Protein AF-0000000075270128 (afdb_homodimer)

InterPro domains:
  IPR001544 Aminotransferase class IV [PF01063] (77-329)
  IPR005786 Branched-chain amino acid aminotransferase II [PIRSF006468] (11-370)
  IPR005786 Branched-chain amino acid aminotransferase II [PTHR11825] (5-376)
  IPR005786 Branched-chain amino acid aminotransferase II [TIGR01123] (52-372)
  IPR018300 Aminotransferase, class IV, conserved site [PS00770] (240-275)
  IPR033939 Branched-chain aminotransferase [cd01557] (64-366)
  IPR036038 Aminotransferase-like, PLP-dependent enzymes [SSF56752] (12-373)
  IPR043131 Branched-chain-amino-acid aminotransferase-like, N-terminal [G3DSA:3.30.470.10] (33-371)
  IPR043132 Branched-chain-amino-acid aminotransferase-like, C-terminal [G3DSA:3.20.10.10] (179-361)

pLDDT: mean 95.39, std 8.88, range [21.91, 98.94]

Foldseek 3Di:
DPPDPPQAAALVLEAEDFDPDFDDADDQVPFDPPPDWGQWKKKWKAFLVPGIDHIYIYGDDDDDAAPQFVCNPPQQKFKFKWWWAAAPVGFIKTFQQVVRLVLRQVQQVVQLHGHHDSVSVVSNVLVVCVSRVVLADHDQQKTKMKMWMKGGRARHDDRDRGRMMMTMMIIGIHGAPDPPAADAFEEEADPDDAQFDAPTQQQHRTPVSQVVCVVVCVVCVVVPGNWYFHFDDPQGWTEATRLFWKWWWWQDPVPRFTEIETAADRNNHHPAPLVVLLQVVVCVCCVPPVYHYDHHIDHPVNVLVRLVVVGTQWMWTAHNRNRIHTHQWYHDPNDIRGHDADPVPPHRHHPSRVVSSVVSSCPSNVVDPDPSMGRSD/DPPDPPQAEALVLEAEDFDPDFDDADDQVPFDPPPDWGQWKKKWKAFLVPGIDHIYIYGDDDDDAAPQFVCNPPQQKFKFKWWWAAAPVGFIKTFQQVVRLVLRQVQQVVQLHGHHDSVSVVSNVLVVCVSRVVLADHDQQKTKMKMWMKGGRDRHDDRDRGRMMMTMMIIGIHGAPDPPAADAFEEEADPDDAQFDFPTQQQHRTPVSQVVCVVVCVVCVVVPGNWYFHFDDPQGWTEATRLFWKWWWWQDPVPRFTEIETAADRNNHHPAPLVVLLQVVVCVCCVPPVYHYYHHIDHPVNVQVRLVVVGTAWMWTAHNRNRIHTHQWYHDPNDIRGHDADPVPPHRHHPSRVVSSVVSSCPSNVVDPDPSMGRSD

Solvent-accessible surface area (backbone atoms only — not comparable to full-atom values): 38384 Å² total; per-residue (Å²): 134,83,78,79,64,73,60,43,52,50,51,90,56,51,40,81,44,80,60,88,76,72,71,83,82,75,57,71,92,67,45,42,69,39,63,48,66,54,61,46,27,40,44,30,45,33,32,73,88,76,31,45,39,58,34,30,38,33,51,52,61,62,41,76,38,51,79,46,15,31,25,64,53,27,18,34,22,25,44,45,74,47,47,34,24,31,26,94,88,66,36,36,22,34,51,43,58,66,59,48,39,51,49,36,34,54,27,24,46,50,42,42,39,79,54,63,50,53,66,35,52,53,51,45,49,48,54,50,46,64,74,46,41,89,55,46,34,70,50,88,61,32,25,21,36,36,38,45,33,40,32,30,53,31,62,31,56,74,93,59,59,50,53,24,33,39,38,34,34,43,38,19,45,27,43,48,76,51,81,87,43,69,66,43,39,34,26,24,49,38,87,71,46,37,81,51,41,70,49,46,64,26,41,39,53,38,6,35,66,44,25,69,46,30,39,63,39,50,55,26,42,76,72,73,16,78,32,32,28,37,29,45,73,94,70,31,29,50,52,32,38,63,91,21,40,43,39,36,35,27,46,36,84,87,78,64,43,43,30,40,37,28,51,49,83,67,42,42,42,60,80,45,68,46,45,52,48,51,53,54,52,47,52,71,36,21,88,80,70,58,34,42,71,43,71,38,90,45,32,52,64,58,50,54,50,33,46,75,67,67,28,50,50,30,36,30,30,26,28,76,84,56,49,54,40,28,30,40,31,35,35,48,94,91,37,77,45,74,40,45,36,25,89,82,67,83,40,40,36,20,69,66,59,50,49,50,47,50,51,52,49,32,29,45,33,53,77,37,85,48,89,57,33,41,78,72,87,134,82,74,81,65,65,66,42,51,51,51,89,56,52,41,81,44,79,60,90,74,73,73,81,83,73,56,71,91,68,46,42,70,39,62,47,68,55,60,46,28,39,44,28,47,33,32,72,87,74,32,45,39,58,33,31,38,32,52,52,62,61,41,77,38,51,79,45,14,30,24,65,52,28,18,34,22,26,44,46,74,44,47,35,27,30,25,96,86,66,36,36,23,34,50,42,58,67,61,49,38,52,50,37,35,53,27,24,46,51,42,42,40,80,53,63,52,53,68,34,52,52,51,44,50,49,54,51,44,64,74,45,42,89,56,45,33,70,51,89,63,32,25,21,35,35,37,45,33,41,32,30,52,30,61,31,56,73,95,56,58,50,53,24,33,37,38,34,33,44,38,19,46,26,45,49,76,49,82,86,43,67,67,42,39,34,25,25,48,38,88,73,48,36,87,51,43,72,49,44,64,28,42,38,53,36,5,36,68,44,25,69,47,30,40,62,39,50,54,26,42,77,71,72,17,77,32,32,28,39,29,44,73,95,69,32,29,50,53,33,36,63,91,21,42,42,38,36,34,26,45,37,85,87,77,64,42,43,30,40,36,26,52,50,80,67,41,44,44,60,81,46,69,44,46,52,49,52,54,54,52,47,52,72,37,21,88,79,69,58,35,42,70,43,71,38,90,46,32,51,64,57,51,55,51,33,46,75,67,67,28,50,49,31,38,29,29,26,27,74,83,55,49,56,42,28,30,41,31,36,36,47,94,92,39,77,45,74,40,45,36,26,91,82,67,82,40,41,35,20,68,66,60,48,51,52,47,51,52,52,49,32,29,44,31,53,77,37,87,46,90,54,33,42,77,73,87

Radius of gyration: 27.59 Å; Cα contacts (8 Å, |Δi|>4): 1803; chains: 2; bounding box: 64×81×64 Å

Secondary structure (DSSP, 8-state):
-------S--GGG-EE---SSPPPPPPGGG--TTT---SEEEEEEEETTTEE---EEEE---EEE-TTBGGGTS--EEE--EEEEE-TTS-EEEESHHHHHHHHHHHHHHTT-----HHHHHHHHHHHHHHTGGGS--STT-EEEEEEEEEE--BS-SSS--SEEEEEEEEEEE--S-BTB--PEEEEEESS--S--TTSSTTS-BGGGTGGGHHHHHHHHHTT-SEEEEEETTTTEEEEETTEEEEEEEE-TTT--EEEEEEPPSSSS---HHHHHHHHHHHHTHHHH-PEEEEE--BHHHHHHHHHTT-EEEEEEEETTTEEEEEEEEEETTEEEE----TTSS-SS-HHHHHHHHHHHHHHTTSS--TTEEE--/-------S--GGG-EE---SSPPPPPPGGG--TTT---SEEEEEEEETTTEE---EEEE---EEE-TTBGGGTS--EEE--EEEEE-TTS-EEEESHHHHHHHHHHHHHHTT-----HHHHHHHHHHHHHHTGGGS--STT-EEEEEEEEEE--BS-SSS--SEEEEEEEEEEE--S-BTB--PEEEEEESS--S--TTSSTTS-BGGGTGGGHHHHHHHHHTT-SEEEEEETTTTEEEEETTEEEEEEEE-TTT--EEEEEEPPSSSS---HHHHHHHHHHHHTHHHH-PEEEEE--BHHHHHHHHHTT-EEEEEEEETTTEEEEEEEEEETTEEEE----TTSS-SS-HHHHHHHHHHHHHHTTSS--TTEEE--

Sequence (754 aa):
MTGTAFETFDAQKLEIQTNKQLKPLIPENELVFGKHFTDHMISIEWTAQDGWAAPSIKPYGKLELDPSAICLHYGFQCFEGMKAYKDAEGHVRLFRPDMNMARLNKSSARLGMPTFDPEELIKVITEFLRIEERWVPSKRGYSLYLRPTIIGTQDALGVRAPDRALLFVIASPVGPYFSTGFKAVSLLADTEHVRAWPKGTGDYKVGGNYAPCVLPQSIAASKGYQQNLWLFGEEHYVTEVGTMNFFMLWSNSETGRRELITPALNGLILPGVTRNTVIDLVKSWEAETGIVVREGTITMPEIVQAVEENRVIEMFGAGTACIVSPIKRIGYKGEDILIPTDPNGESEAGPLTQKINEAIMDIQYGVVEHPFSLRIFMTGTAFETFDAQKLEIQTNKQLKPLIPENELVFGKHFTDHMISIEWTAQDGWAAPSIKPYGKLELDPSAICLHYGFQCFEGMKAYKDAEGHVRLFRPDMNMARLNKSSARLGMPTFDPEELIKVITEFLRIEERWVPSKRGYSLYLRPTIIGTQDALGVRAPDRALLFVIASPVGPYFSTGFKAVSLLADTEHVRAWPKGTGDYKVGGNYAPCVLPQSIAASKGYQQNLWLFGEEHYVTEVGTMNFFMLWSNSETGRRELITPALNGLILPGVTRNTVIDLVKSWEAETGIVVREGTITMPEIVQAVEENRVIEMFGAGTACIVSPIKRIGYKGEDILIPTDPNGESEAGPLTQKINEAIMDIQYGVVEHPFSLRIF

Nearest PDB structures (foldseek):
  7nwa-assembly1_B  TM=9.756E-01  e=2.040E-54  Homo sapiens
  7nwb-assembly2_C  TM=9.827E-01  e=1.757E-52  Homo sapiens
  2abj-assembly2_J  TM=9.769E-01  e=3.021E-52  Homo sapiens
  2a1h-assembly1_A  TM=9.742E-01  e=3.208E-52  Homo sapiens
  2hgx-assembly1_B  TM=9.704E-01  e=6.222E-52  Homo sapiens

Organism: NCBI:txid747725

Structure (mmCIF, N/CA/C/O backbone):
data_AF-0000000075270128-model_v1
#
loop_
_entity.id
_entity.type
_entity.pdbx_description
1 polymer 'Branched-chain-amino-acid aminotransferase'
#
loop_
_atom_site.group_PDB
_atom_site.id
_atom_site.type_symbol
_atom_site.label_atom_id
_atom_site.label_alt_id
_atom_site.label_comp_id
_atom_site.label_asym_id
_atom_site.label_entity_id
_atom_site.label_seq_id
_atom_site.pdbx_PDB_ins_code
_atom_site.Cartn_x
_atom_site.Cartn_y
_atom_site.Cartn_z
_atom_site.occupancy
_atom_site.B_iso_or_equiv
_atom_site.auth_seq_id
_atom_site.auth_comp_id
_atom_site.auth_asym_id
_atom_site.auth_atom_id
_atom_site.pdbx_PDB_model_num
ATOM 1 N N . MET A 1 1 ? -9.648 2.77 -25.469 1 21.91 1 MET A N 1
ATOM 2 C CA . MET A 1 1 ? -11 3.307 -25.391 1 21.91 1 MET A CA 1
ATOM 3 C C . MET A 1 1 ? -10.984 4.77 -24.969 1 21.91 1 MET A C 1
ATOM 5 O O . MET A 1 1 ? -10.25 5.148 -24.062 1 21.91 1 MET A O 1
ATOM 9 N N . THR A 1 2 ? -11.492 5.672 -25.859 1 25.92 2 THR A N 1
ATOM 10 C CA . THR A 1 2 ? -11.664 7.117 -25.938 1 25.92 2 THR A CA 1
ATOM 11 C C . THR A 1 2 ? -12.609 7.617 -24.859 1 25.92 2 THR A C 1
ATOM 13 O O . THR A 1 2 ? -13.766 7.941 -25.141 1 25.92 2 THR A O 1
ATOM 16 N N . GLY A 1 3 ? -12.922 6.871 -23.75 1 33.59 3 GLY A N 1
ATOM 17 C CA . GLY A 1 3 ? -14.039 7.363 -22.953 1 33.59 3 GLY A CA 1
ATOM 18 C C . GLY A 1 3 ? -14.086 8.875 -22.875 1 33.59 3 GLY A C 1
ATOM 19 O O . GLY A 1 3 ? -13.047 9.539 -22.812 1 33.59 3 GLY A O 1
ATOM 20 N N . THR A 1 4 ? -15.148 9.531 -23.391 1 32.72 4 THR A N 1
ATOM 21 C CA . THR A 1 4 ? -15.625 10.906 -23.312 1 32.72 4 THR A CA 1
ATOM 22 C C . THR A 1 4 ? -15.477 11.461 -21.906 1 32.72 4 THR A C 1
ATOM 24 O O . THR A 1 4 ? -15.438 10.703 -20.938 1 32.72 4 THR A O 1
ATOM 27 N N . ALA A 1 5 ? -15.43 12.812 -21.828 1 37.19 5 ALA A N 1
ATOM 28 C CA . ALA A 1 5 ? -15.109 13.859 -20.859 1 37.19 5 ALA A CA 1
ATOM 29 C C . ALA A 1 5 ? -16.047 13.797 -19.656 1 37.19 5 ALA A C 1
ATOM 31 O O . ALA A 1 5 ? -15.992 14.656 -18.766 1 37.19 5 ALA A O 1
ATOM 32 N N . PHE A 1 6 ? -17.219 13.273 -19.469 1 48.25 6 PHE A N 1
ATOM 33 C CA . PHE A 1 6 ? -17.719 14.133 -18.406 1 48.25 6 PHE A CA 1
ATOM 34 C C . PHE A 1 6 ? -16.844 14.016 -17.156 1 48.25 6 PHE A C 1
ATOM 36 O O . PHE A 1 6 ? -16.828 12.961 -16.516 1 48.25 6 PHE A O 1
ATOM 43 N N . GLU A 1 7 ? -15.625 14.477 -17 1 72.5 7 GLU A N 1
ATOM 44 C CA . GLU A 1 7 ? -14.336 14.391 -16.312 1 72.5 7 GLU A CA 1
ATOM 45 C C . GLU A 1 7 ? -14.492 14.609 -14.812 1 72.5 7 GLU A C 1
ATOM 47 O O . GLU A 1 7 ? -13.734 14.039 -14.016 1 72.5 7 GLU A O 1
ATOM 52 N N . THR A 1 8 ? -15.672 15.305 -14.445 1 93.69 8 THR A N 1
ATOM 53 C CA . THR A 1 8 ? -15.789 15.57 -13.008 1 93.69 8 THR A CA 1
ATOM 54 C C . THR A 1 8 ? -17.25 15.617 -12.586 1 93.69 8 THR A C 1
ATOM 56 O O . THR A 1 8 ? -18.156 15.586 -13.422 1 93.69 8 THR A O 1
ATOM 59 N N . PHE A 1 9 ? -17.656 15.445 -11.281 1 96.81 9 PHE A N 1
ATOM 60 C CA . PHE A 1 9 ? -19 15.633 -10.719 1 96.81 9 PHE A CA 1
ATOM 61 C C . PHE A 1 9 ? -19.328 17.109 -10.617 1 96.81 9 PHE A C 1
ATOM 63 O O . PHE A 1 9 ? -18.438 17.969 -10.711 1 96.81 9 PHE A O 1
ATOM 70 N N . ASP A 1 10 ? -20.719 17.406 -10.469 1 96.62 10 ASP A N 1
ATOM 71 C CA . ASP A 1 10 ? -21.25 18.75 -10.391 1 96.62 10 ASP A CA 1
ATOM 72 C C . ASP A 1 10 ? -21.797 19.047 -8.992 1 96.62 10 ASP A C 1
ATOM 74 O O . ASP A 1 10 ? -22.797 18.469 -8.57 1 96.62 10 ASP A O 1
ATOM 78 N N . ALA A 1 11 ? -21.219 19.953 -8.297 1 97.38 11 ALA A N 1
ATOM 79 C CA . ALA A 1 11 ? -21.625 20.312 -6.934 1 97.38 11 ALA A CA 1
ATOM 80 C C . ALA A 1 11 ? -23.062 20.828 -6.906 1 97.38 11 ALA A C 1
ATOM 82 O O . ALA A 1 11 ? -23.734 20.734 -5.879 1 97.38 11 ALA A O 1
ATOM 83 N N . GLN A 1 12 ? -23.547 21.375 -7.977 1 97.44 12 GLN A N 1
ATOM 84 C CA . GLN A 1 12 ? -24.906 21.891 -8.039 1 97.44 12 GLN A CA 1
ATOM 85 C C . GLN A 1 12 ? -25.938 20.766 -7.941 1 97.44 12 GLN A C 1
ATOM 87 O O . GLN A 1 12 ? -27.109 21 -7.668 1 97.44 12 GLN A O 1
ATOM 92 N N . LYS A 1 13 ? -25.531 19.578 -8.203 1 98 13 LYS A N 1
ATOM 93 C CA . LYS A 1 13 ? -26.406 18.406 -8.164 1 98 13 LYS A CA 1
ATOM 94 C C . LYS A 1 13 ? -26.297 17.688 -6.828 1 98 13 LYS A C 1
ATOM 96 O O . LYS A 1 13 ? -26.719 16.531 -6.707 1 98 13 LYS A O 1
ATOM 101 N N . LEU A 1 14 ? -25.688 18.328 -5.867 1 98.44 14 LEU A N 1
ATOM 102 C CA . LEU A 1 14 ? -25.469 17.734 -4.547 1 98.44 14 LEU A CA 1
ATOM 103 C C . LEU A 1 14 ? -26.797 17.312 -3.92 1 98.44 14 LEU A C 1
ATOM 105 O O . LEU A 1 14 ? -27.75 18.078 -3.893 1 98.44 14 LEU A O 1
ATOM 109 N N . GLU A 1 15 ? -26.828 16.062 -3.516 1 98.62 15 GLU A N 1
ATOM 110 C CA . GLU A 1 15 ? -27.938 15.539 -2.748 1 98.62 15 GLU A CA 1
ATOM 111 C C . GLU A 1 15 ? -27.625 15.508 -1.255 1 98.62 15 GLU A C 1
ATOM 113 O O . GLU A 1 15 ? -26.562 15.039 -0.851 1 98.62 15 GLU A O 1
ATOM 118 N N . ILE A 1 16 ? -28.594 15.992 -0.415 1 98.19 16 ILE A N 1
ATOM 119 C CA . ILE A 1 16 ? -28.344 16.094 1.019 1 98.19 16 ILE A CA 1
ATOM 120 C C . ILE A 1 16 ? -29.406 15.305 1.786 1 98.19 16 ILE A C 1
ATOM 122 O O . ILE A 1 16 ? -30.609 15.539 1.618 1 98.19 16 ILE A O 1
ATOM 126 N N . GLN A 1 17 ? -28.938 14.367 2.494 1 97.25 17 GLN A N 1
ATOM 127 C CA . GLN A 1 17 ? -29.75 13.664 3.479 1 97.25 17 GLN A CA 1
ATOM 128 C C . GLN A 1 17 ? -29.234 13.898 4.895 1 97.25 17 GLN A C 1
ATOM 130 O O . GLN A 1 17 ? -28.203 13.344 5.281 1 97.25 17 GLN A O 1
ATOM 135 N N . THR A 1 18 ? -29.938 14.617 5.707 1 94.44 18 THR A N 1
ATOM 136 C CA . THR A 1 18 ? -29.469 14.953 7.047 1 94.44 18 THR A CA 1
ATOM 137 C C . THR A 1 18 ? -29.938 13.914 8.062 1 94.44 18 THR A C 1
ATOM 139 O O . THR A 1 18 ? -30.953 13.25 7.855 1 94.44 18 THR A O 1
ATOM 142 N N . ASN A 1 19 ? -29.172 13.773 9.023 1 92.12 19 ASN A N 1
ATOM 143 C CA . ASN A 1 19 ? -29.531 12.914 10.148 1 92.12 19 ASN A CA 1
ATOM 144 C C . ASN A 1 19 ? -30.547 13.586 11.07 1 92.12 19 ASN A C 1
ATOM 146 O O . ASN A 1 19 ? -30.375 14.75 11.43 1 92.12 19 ASN A O 1
ATOM 150 N N . LYS A 1 20 ? -31.531 12.797 11.438 1 88.44 20 LYS A N 1
ATOM 151 C CA . LYS A 1 20 ? -32.531 13.336 12.344 1 88.44 20 LYS A CA 1
ATOM 152 C C . LYS A 1 20 ? -32 13.461 13.766 1 88.44 20 LYS A C 1
ATOM 154 O O . LYS A 1 20 ? -32.312 14.422 14.469 1 88.44 20 LYS A O 1
ATOM 159 N N . GLN A 1 21 ? -31.25 12.492 14.109 1 91.94 21 GLN A N 1
ATOM 160 C CA . GLN A 1 21 ? -30.641 12.5 15.43 1 91.94 21 GLN A CA 1
ATOM 161 C C . GLN A 1 21 ? -29.141 12.758 15.344 1 91.94 21 GLN A C 1
ATOM 163 O O . GLN A 1 21 ? -28.391 11.945 14.789 1 91.94 21 GLN A O 1
ATOM 168 N N . LEU A 1 22 ? -28.797 13.898 15.953 1 95.25 22 LEU A N 1
ATOM 169 C CA . LEU A 1 22 ? -27.391 14.289 15.922 1 95.25 22 LEU A CA 1
ATOM 170 C C . LEU A 1 22 ? -26.641 13.719 17.125 1 95.25 22 LEU A C 1
ATOM 172 O O . LEU A 1 22 ? -27.219 13.562 18.203 1 95.25 22 LEU A O 1
ATOM 176 N N . LYS A 1 23 ? -25.375 13.438 17 1 95.38 23 LYS A N 1
ATOM 177 C CA . LYS A 1 23 ? -24.516 12.953 18.078 1 95.38 23 LYS A CA 1
ATOM 178 C C . LYS A 1 23 ? -24.203 14.055 19.078 1 95.38 23 LYS A C 1
ATOM 180 O O . LYS A 1 23 ? -24.172 15.234 18.719 1 95.38 23 LYS A O 1
ATOM 185 N N . PRO A 1 24 ? -24.016 13.641 20.359 1 95.25 24 PRO A N 1
ATOM 186 C CA . PRO A 1 24 ? -23.516 14.648 21.297 1 95.25 24 PRO A CA 1
ATOM 187 C C . PRO A 1 24 ? -22.109 15.133 20.922 1 95.25 24 PRO A C 1
ATOM 189 O O . PRO A 1 24 ? -21.281 14.336 20.484 1 95.25 24 PRO A O 1
ATOM 192 N N . LEU A 1 25 ? -21.938 16.406 21.125 1 95.12 25 LEU A N 1
ATOM 193 C CA . LEU A 1 25 ? -20.594 16.922 20.922 1 95.12 25 LEU A CA 1
ATOM 194 C C . LEU A 1 25 ? -19.641 16.375 21.969 1 95.12 25 LEU A C 1
ATOM 196 O O . LEU A 1 25 ? -20.047 16.047 23.094 1 95.12 25 LEU A O 1
ATOM 200 N N . ILE A 1 26 ? -18.438 16.281 21.656 1 93.5 26 ILE A N 1
ATOM 201 C CA . ILE A 1 26 ? -17.406 15.781 22.562 1 93.5 26 ILE A CA 1
ATOM 202 C C . ILE A 1 26 ? -16.719 16.953 23.266 1 93.5 26 ILE A C 1
ATOM 204 O O . ILE A 1 26 ? -16.312 17.922 22.625 1 93.5 26 ILE A O 1
ATOM 208 N N . PRO A 1 27 ? -16.562 16.797 24.547 1 92.38 27 PRO A N 1
ATOM 209 C CA . PRO A 1 27 ? -15.828 17.859 25.25 1 92.38 27 PRO A CA 1
ATOM 210 C C . PRO A 1 27 ? -14.414 18.047 24.703 1 92.38 27 PRO A C 1
ATOM 212 O O . PRO A 1 27 ? -13.742 17.078 24.344 1 92.38 27 PRO A O 1
ATOM 215 N N . GLU A 1 28 ? -14.008 19.281 24.703 1 87.31 28 GLU A N 1
ATOM 216 C CA . GLU A 1 28 ? -12.727 19.656 24.125 1 87.31 28 GLU A CA 1
ATOM 217 C C . GLU A 1 28 ? -11.586 18.844 24.734 1 87.31 28 GLU A C 1
ATOM 219 O O . GLU A 1 28 ? -10.648 18.453 24.031 1 87.31 28 GLU A O 1
ATOM 224 N N . ASN A 1 29 ? -11.648 18.641 25.953 1 86.88 29 ASN A N 1
ATOM 225 C CA . ASN A 1 29 ? -10.57 17.969 26.656 1 86.88 29 ASN A CA 1
ATOM 226 C C . ASN A 1 29 ? -10.562 16.469 26.375 1 86.88 29 ASN A C 1
ATOM 228 O O . ASN A 1 29 ? -9.656 15.75 26.812 1 86.88 29 ASN A O 1
ATOM 232 N N . GLU A 1 30 ? -11.516 15.984 25.625 1 89.5 30 GLU A N 1
ATOM 233 C CA . GLU A 1 30 ? -11.617 14.562 25.344 1 89.5 30 GLU A CA 1
ATOM 234 C C . GLU A 1 30 ? -11.344 14.281 23.859 1 89.5 30 GLU A C 1
ATOM 236 O O . GLU A 1 30 ? -11.375 13.125 23.422 1 89.5 30 GLU A O 1
ATOM 241 N N . LEU A 1 31 ? -11.047 15.273 23.203 1 89.44 31 LEU A N 1
ATOM 242 C CA . LEU A 1 31 ? -10.836 15.094 21.766 1 89.44 31 LEU A CA 1
ATOM 243 C C . LEU A 1 31 ? -9.508 14.398 21.5 1 89.44 31 LEU A C 1
ATOM 245 O O . LEU A 1 31 ? -8.477 14.797 22.047 1 89.44 31 LEU A O 1
ATOM 249 N N . VAL A 1 32 ? -9.578 13.297 20.781 1 84.56 32 VAL A N 1
ATOM 250 C CA . VAL A 1 32 ? -8.43 12.531 20.312 1 84.56 32 VAL A CA 1
ATOM 251 C C . VAL A 1 32 ? -8.43 12.492 18.781 1 84.56 32 VAL A C 1
ATOM 253 O O . VAL A 1 32 ? -9.477 12.266 18.156 1 84.56 32 VAL A O 1
ATOM 256 N N . PHE A 1 33 ? -7.336 12.672 18.266 1 85.12 33 PHE A N 1
ATOM 257 C CA . PHE A 1 33 ? -7.219 12.711 16.812 1 85.12 33 PHE A CA 1
ATOM 258 C C . PHE A 1 33 ? -7.773 11.438 16.172 1 85.12 33 PHE A C 1
ATOM 260 O O . PHE A 1 33 ? -7.359 10.336 16.531 1 85.12 33 PHE A O 1
ATOM 267 N N . GLY A 1 34 ? -8.703 11.547 15.289 1 87.56 34 GLY A N 1
ATOM 268 C CA . GLY A 1 34 ? -9.203 10.484 14.438 1 87.56 34 GLY A CA 1
ATOM 269 C C . GLY A 1 34 ? -10.023 9.453 15.188 1 87.56 34 GLY A C 1
ATOM 270 O O . GLY A 1 34 ? -10.148 8.305 14.75 1 87.56 34 GLY A O 1
ATOM 271 N N . LYS A 1 35 ? -10.5 9.789 16.25 1 89.88 35 LYS A N 1
ATOM 272 C CA . LYS A 1 35 ? -11.227 8.812 17.047 1 89.88 35 LYS A CA 1
ATOM 273 C C . LYS A 1 35 ? -12.734 9.047 16.969 1 89.88 35 LYS A C 1
ATOM 275 O O . LYS A 1 35 ? -13.516 8.094 17.047 1 89.88 35 LYS A O 1
ATOM 280 N N . HIS A 1 36 ? -13.125 10.281 16.891 1 94.06 36 HIS A N 1
ATOM 281 C CA . HIS A 1 36 ? -14.539 10.641 16.812 1 94.06 36 HIS A CA 1
ATOM 282 C C . HIS A 1 36 ? -14.859 11.297 15.469 1 94.06 36 HIS A C 1
ATOM 284 O O . HIS A 1 36 ? -14.055 12.07 14.953 1 94.06 36 HIS A O 1
ATOM 290 N N . PHE A 1 37 ? -16.078 11.008 15 1 97.31 37 PHE A N 1
ATOM 291 C CA . PHE A 1 37 ? -16.438 11.531 13.688 1 97.31 37 PHE A CA 1
ATOM 292 C C . PHE A 1 37 ? -17.797 12.227 13.734 1 97.31 37 PHE A C 1
ATOM 294 O O . PHE A 1 37 ? -18.625 11.922 14.602 1 97.31 37 PHE A O 1
ATOM 301 N N . THR A 1 38 ? -18.016 13.109 12.812 1 97.81 38 THR A N 1
ATOM 302 C CA . THR A 1 38 ? -19.203 13.961 12.797 1 97.81 38 THR A CA 1
ATOM 303 C C . THR A 1 38 ? -20.438 13.172 12.359 1 97.81 38 THR A C 1
ATOM 305 O O . THR A 1 38 ? -20.359 11.945 12.211 1 97.81 38 THR A O 1
ATOM 308 N N . ASP A 1 39 ? -21.562 13.891 12.195 1 98.38 39 ASP A N 1
ATOM 309 C CA . ASP A 1 39 ? -22.859 13.266 11.992 1 98.38 39 ASP A CA 1
ATOM 310 C C . ASP A 1 39 ? -23 12.742 10.57 1 98.38 39 ASP A C 1
ATOM 312 O O . ASP A 1 39 ? -23.734 11.781 10.32 1 98.38 39 ASP A O 1
ATOM 316 N N . HIS A 1 40 ? -22.344 13.406 9.672 1 98.62 40 HIS A N 1
ATOM 317 C CA . HIS A 1 40 ? -22.531 13.086 8.258 1 98.62 40 HIS A CA 1
ATOM 318 C C . HIS A 1 40 ? -21.203 12.828 7.566 1 98.62 40 HIS A C 1
ATOM 320 O O . HIS A 1 40 ? -20.141 13.008 8.164 1 98.62 40 HIS A O 1
ATOM 326 N N . MET A 1 41 ? -21.25 12.344 6.336 1 98.81 41 MET A N 1
ATOM 327 C CA . MET A 1 41 ? -20.094 12.172 5.457 1 98.81 41 MET A CA 1
ATOM 328 C C . MET A 1 41 ? -20.469 12.461 4.008 1 98.81 41 MET A C 1
ATOM 330 O O . MET A 1 41 ? -21.641 12.43 3.646 1 98.81 41 MET A O 1
ATOM 334 N N . ILE A 1 42 ? -19.516 12.82 3.232 1 98.94 42 ILE A N 1
ATOM 335 C CA . ILE A 1 42 ? -19.672 12.961 1.789 1 98.94 42 ILE A CA 1
ATOM 336 C C . ILE A 1 42 ? -19.422 11.617 1.108 1 98.94 42 ILE A C 1
ATOM 338 O O . ILE A 1 42 ? -18.531 10.867 1.514 1 98.94 42 ILE A O 1
ATOM 342 N N . SER A 1 43 ? -20.141 11.32 0.039 1 98.81 43 SER A N 1
ATOM 343 C CA . SER A 1 43 ? -19.953 10.125 -0.777 1 98.81 43 SER A CA 1
ATOM 344 C C . SER A 1 43 ? -20.219 10.414 -2.25 1 98.81 43 SER A C 1
ATOM 346 O O . SER A 1 43 ? -21.266 10.977 -2.6 1 98.81 43 SER A O 1
ATOM 348 N N . ILE A 1 44 ? -19.344 10.062 -3.137 1 98.81 44 ILE A N 1
ATOM 349 C CA . ILE A 1 44 ? -19.469 10.25 -4.578 1 98.81 44 ILE A CA 1
ATOM 350 C C . ILE A 1 44 ? -18.969 9 -5.305 1 98.81 44 ILE A C 1
ATOM 352 O O . ILE A 1 44 ? -17.781 8.68 -5.254 1 98.81 44 ILE A O 1
ATOM 356 N N . GLU A 1 45 ? -19.797 8.352 -6.031 1 98.44 45 GLU A N 1
ATOM 357 C CA . GLU A 1 45 ? -19.438 7.129 -6.742 1 98.44 45 GLU A CA 1
ATOM 358 C C . GLU A 1 45 ? -18.969 7.43 -8.156 1 98.44 45 GLU A C 1
ATOM 360 O O . GLU A 1 45 ? -19.391 8.414 -8.773 1 98.44 45 GLU A O 1
ATOM 365 N N . TRP A 1 46 ? -18.094 6.613 -8.648 1 98.38 46 TRP A N 1
ATOM 366 C CA . TRP A 1 46 ? -17.609 6.691 -10.023 1 98.38 46 TRP A CA 1
ATOM 367 C C . TRP A 1 46 ? -17.625 5.316 -10.688 1 98.38 46 TRP A C 1
ATOM 369 O O . TRP A 1 46 ? -17.281 4.312 -10.055 1 98.38 46 TRP A O 1
ATOM 379 N N . THR A 1 47 ? -18.031 5.234 -11.93 1 97.62 47 THR A N 1
ATOM 380 C CA . THR A 1 47 ? -17.859 4.066 -12.781 1 97.62 47 THR A CA 1
ATOM 381 C C . THR A 1 47 ? -17.219 4.461 -14.109 1 97.62 47 THR A C 1
ATOM 383 O O . THR A 1 47 ? -17.406 5.582 -14.594 1 97.62 47 THR A O 1
ATOM 386 N N . ALA A 1 48 ? -16.469 3.529 -14.641 1 95.94 48 ALA A N 1
ATOM 387 C CA . ALA A 1 48 ? -15.859 3.783 -15.938 1 95.94 48 ALA A CA 1
ATOM 388 C C . ALA A 1 48 ? -16.922 4.051 -17 1 95.94 48 ALA A C 1
ATOM 390 O O . ALA A 1 48 ? -16.688 4.816 -17.938 1 95.94 48 ALA A O 1
ATOM 391 N N . GLN A 1 49 ? -18.062 3.578 -16.859 1 95.81 49 GLN A N 1
ATOM 392 C CA . GLN A 1 49 ? -19.141 3.689 -17.844 1 95.81 49 GLN A CA 1
ATOM 393 C C . GLN A 1 49 ? -19.844 5.035 -17.719 1 95.81 49 GLN A C 1
ATOM 395 O O . GLN A 1 49 ? -20.094 5.699 -18.734 1 95.81 49 GLN A O 1
ATOM 400 N N . ASP A 1 50 ? -20.125 5.441 -16.5 1 96.5 50 ASP A N 1
ATOM 401 C CA . ASP A 1 50 ? -21.016 6.578 -16.312 1 96.5 50 ASP A CA 1
ATOM 402 C C . ASP A 1 50 ? -20.25 7.801 -15.805 1 96.5 50 ASP A C 1
ATOM 404 O O . ASP A 1 50 ? -20.766 8.914 -15.797 1 96.5 50 ASP A O 1
ATOM 408 N N . GLY A 1 51 ? -18.969 7.582 -15.43 1 97.19 51 GLY A N 1
ATOM 409 C CA . GLY A 1 51 ? -18.234 8.664 -14.781 1 97.19 51 GLY A CA 1
ATOM 410 C C . GLY A 1 51 ? -18.672 8.891 -13.344 1 97.19 51 GLY A C 1
ATOM 411 O O . GLY A 1 51 ? -19.109 7.965 -12.664 1 97.19 51 GLY A O 1
ATOM 412 N N . TRP A 1 52 ? -18.422 10.109 -12.844 1 98.25 52 TRP A N 1
ATOM 413 C CA . TRP A 1 52 ? -18.797 10.453 -11.469 1 98.25 52 TRP A CA 1
ATOM 414 C C . TRP A 1 52 ? -20.297 10.656 -11.344 1 98.25 52 TRP A C 1
ATOM 416 O O . TRP A 1 52 ? -20.906 11.328 -12.18 1 98.25 52 TRP A O 1
ATOM 426 N N . ALA A 1 53 ? -20.891 10.133 -10.32 1 98.19 53 ALA A N 1
ATOM 427 C CA . ALA A 1 53 ? -22.281 10.383 -9.984 1 98.19 53 ALA A CA 1
ATOM 428 C C . ALA A 1 53 ? -22.438 11.711 -9.25 1 98.19 53 ALA A C 1
ATOM 430 O O . ALA A 1 53 ? -21.453 12.398 -8.969 1 98.19 53 ALA A O 1
ATOM 431 N N . ALA A 1 54 ? -23.656 12.047 -9.008 1 98.38 54 ALA A N 1
ATOM 432 C CA . ALA A 1 54 ? -23.922 13.227 -8.18 1 98.38 54 ALA A CA 1
ATOM 433 C C . ALA A 1 54 ? -23.359 13.039 -6.77 1 98.38 54 ALA A C 1
ATOM 435 O O . ALA A 1 54 ? -23.453 11.953 -6.191 1 98.38 54 ALA A O 1
ATOM 436 N N . PRO A 1 55 ? -22.734 14.086 -6.242 1 98.75 55 PRO A N 1
ATOM 437 C CA . PRO A 1 55 ? -22.266 13.984 -4.855 1 98.75 55 PRO A CA 1
ATOM 438 C C . PRO A 1 55 ? -23.422 13.898 -3.854 1 98.75 55 PRO A C 1
ATOM 440 O O . PRO A 1 55 ? -24.516 14.383 -4.125 1 98.75 55 PRO A O 1
ATOM 443 N N . SER A 1 56 ? -23.125 13.328 -2.779 1 98.81 56 SER A N 1
ATOM 444 C CA . SER A 1 56 ? -24.125 13.234 -1.72 1 98.81 56 SER A CA 1
ATOM 445 C C . SER A 1 56 ? -23.5 13.492 -0.35 1 98.81 56 SER A C 1
ATOM 447 O O . SER A 1 56 ? -22.344 13.133 -0.11 1 98.81 56 SER A O 1
ATOM 449 N N . ILE A 1 57 ? -24.188 14.164 0.487 1 98.81 57 ILE A N 1
ATOM 450 C CA . ILE A 1 57 ? -23.953 14.219 1.925 1 98.81 57 ILE A CA 1
ATOM 451 C C . ILE A 1 57 ? -25 13.391 2.654 1 98.81 57 ILE A C 1
ATOM 453 O O . ILE A 1 57 ? -26.203 13.625 2.502 1 98.81 57 ILE A O 1
ATOM 457 N N . LYS A 1 58 ? -24.562 12.43 3.408 1 98.5 58 LYS A N 1
ATOM 458 C CA . LYS A 1 58 ? -25.453 11.469 4.062 1 98.5 58 LYS A CA 1
ATOM 459 C C . LYS A 1 58 ? -25 11.18 5.488 1 98.5 58 LYS A C 1
ATOM 461 O O . LYS A 1 58 ? -23.875 11.539 5.871 1 98.5 58 LYS A O 1
ATOM 466 N N . PRO A 1 59 ? -25.906 10.609 6.309 1 98.19 59 PRO A N 1
ATOM 467 C CA . PRO A 1 59 ? -25.469 10.258 7.66 1 98.19 59 PRO A CA 1
ATOM 468 C C . PRO A 1 59 ? -24.203 9.406 7.668 1 98.19 59 PRO A C 1
ATOM 470 O O . PRO A 1 59 ? -24.047 8.516 6.828 1 98.19 59 PRO A O 1
ATOM 473 N N . TYR A 1 60 ? -23.359 9.781 8.625 1 97.88 60 TYR A N 1
ATOM 474 C CA . TYR A 1 60 ? -22.188 8.938 8.82 1 97.88 60 TYR A CA 1
ATOM 475 C C . TYR A 1 60 ? -22.594 7.488 9.055 1 97.88 60 TYR A C 1
ATOM 477 O O . TYR A 1 60 ? -23.469 7.207 9.883 1 97.88 60 TYR A O 1
ATOM 485 N N . GLY A 1 61 ? -21.938 6.566 8.312 1 96.69 61 GLY A N 1
ATOM 486 C CA . GLY A 1 61 ? -22.266 5.156 8.461 1 96.69 61 GLY A CA 1
ATOM 487 C C . GLY A 1 61 ? -21.25 4.234 7.812 1 96.69 61 GLY A C 1
ATOM 488 O O . GLY A 1 61 ? -20.391 4.684 7.055 1 96.69 61 GLY A O 1
ATOM 489 N N . LYS A 1 62 ? -21.375 3.012 8.102 1 97.88 62 LYS A N 1
ATOM 490 C CA . LYS A 1 62 ? -20.453 2.002 7.605 1 97.88 62 LYS A CA 1
ATOM 491 C C . LYS A 1 62 ? -20.531 1.88 6.086 1 97.88 62 LYS A C 1
ATOM 493 O O . LYS A 1 62 ? -21.594 2.059 5.496 1 97.88 62 LYS A O 1
ATOM 498 N N . LEU A 1 63 ? -19.406 1.615 5.48 1 98.25 63 LEU A N 1
ATOM 499 C CA . LEU A 1 63 ? -19.328 1.298 4.059 1 98.25 63 LEU A CA 1
ATOM 500 C C . LEU A 1 63 ? -19.578 -0.19 3.822 1 98.25 63 LEU A C 1
ATOM 502 O O . LEU A 1 63 ? -19.031 -1.032 4.543 1 98.25 63 LEU A O 1
ATOM 506 N N . GLU A 1 64 ? -20.375 -0.477 2.904 1 97.75 64 GLU A N 1
ATOM 507 C CA . GLU A 1 64 ? -20.609 -1.85 2.463 1 97.75 64 GLU A CA 1
ATOM 508 C C . GLU A 1 64 ? -19.766 -2.182 1.236 1 97.75 64 GLU A C 1
ATOM 510 O O . GLU A 1 64 ? -20.016 -1.665 0.145 1 97.75 64 GLU A O 1
ATOM 515 N N . LEU A 1 65 ? -18.828 -3.061 1.394 1 98.12 65 LEU A N 1
ATOM 516 C CA . LEU A 1 65 ? -17.906 -3.422 0.315 1 98.12 65 LEU A CA 1
ATOM 517 C C . LEU A 1 65 ? -17.922 -4.926 0.07 1 98.12 65 LEU A C 1
ATOM 519 O O . LEU A 1 65 ? -17.969 -5.715 1.019 1 98.12 65 LEU A O 1
ATOM 523 N N . ASP A 1 66 ? -17.969 -5.262 -1.202 1 98.12 66 ASP A N 1
ATOM 524 C CA . ASP A 1 66 ? -17.797 -6.68 -1.5 1 98.12 66 ASP A CA 1
ATOM 525 C C . ASP A 1 66 ? -16.469 -7.191 -0.947 1 98.12 66 ASP A C 1
ATOM 527 O O . ASP A 1 66 ? -15.445 -6.504 -1.026 1 98.12 66 ASP A O 1
ATOM 531 N N . PRO A 1 67 ? -16.469 -8.445 -0.427 1 98 67 PRO A N 1
ATOM 532 C CA . PRO A 1 67 ? -15.211 -8.984 0.097 1 98 67 PRO A CA 1
ATOM 533 C C . PRO A 1 67 ? -14.109 -9.031 -0.953 1 98 67 PRO A C 1
ATOM 535 O O . PRO A 1 67 ? -12.922 -9.094 -0.606 1 98 67 PRO A O 1
ATOM 538 N N . SER A 1 68 ? -14.453 -8.977 -2.203 1 97.88 68 SER A N 1
ATOM 539 C CA . SER A 1 68 ? -13.461 -9.031 -3.271 1 97.88 68 SER A CA 1
ATOM 540 C C . SER A 1 68 ? -13.07 -7.629 -3.73 1 97.88 68 SER A C 1
ATOM 542 O O . SER A 1 68 ? -12.297 -7.477 -4.684 1 97.88 68 SER A O 1
ATOM 544 N N . ALA A 1 69 ? -13.578 -6.598 -3.094 1 97.88 69 ALA A N 1
ATOM 545 C CA . ALA A 1 69 ? -13.25 -5.238 -3.51 1 97.88 69 ALA A CA 1
ATOM 546 C C . ALA A 1 69 ? -11.742 -5.023 -3.553 1 97.88 69 ALA A C 1
ATOM 548 O O . ALA A 1 69 ? -11.031 -5.375 -2.605 1 97.88 69 ALA A O 1
ATOM 549 N N . ILE A 1 70 ? -11.25 -4.383 -4.527 1 97.38 70 ILE A N 1
ATOM 550 C CA . ILE A 1 70 ? -9.82 -4.34 -4.805 1 97.38 70 ILE A CA 1
ATOM 551 C C . ILE A 1 70 ? -9.117 -3.461 -3.771 1 97.38 70 ILE A C 1
ATOM 553 O O . ILE A 1 70 ? -7.93 -3.645 -3.494 1 97.38 70 ILE A O 1
ATOM 557 N N . CYS A 1 71 ? -9.805 -2.527 -3.176 1 98.06 71 CYS A N 1
ATOM 558 C CA . CYS A 1 71 ? -9.195 -1.683 -2.154 1 98.06 71 CYS A CA 1
ATOM 559 C C . CYS A 1 71 ? -8.859 -2.492 -0.907 1 98.06 71 CYS A C 1
ATOM 561 O O . CYS A 1 71 ? -8.094 -2.039 -0.055 1 98.06 71 CYS A O 1
ATOM 563 N N . LEU A 1 72 ? -9.398 -3.719 -0.78 1 98.38 72 LEU A N 1
ATOM 564 C CA . LEU A 1 72 ? -9.148 -4.562 0.385 1 98.38 72 LEU A CA 1
ATOM 565 C C . LEU A 1 72 ? -8.008 -5.535 0.123 1 98.38 72 LEU A C 1
ATOM 567 O O . LEU A 1 72 ? -7.574 -6.25 1.029 1 98.38 72 LEU A O 1
ATOM 571 N N . HIS A 1 73 ? -7.488 -5.535 -1.1 1 98.06 73 HIS A N 1
ATOM 572 C CA . HIS A 1 73 ? -6.52 -6.559 -1.469 1 98.06 73 HIS A CA 1
ATOM 573 C C . HIS A 1 73 ? -5.242 -5.934 -2.021 1 98.06 73 HIS A C 1
ATOM 575 O O . HIS A 1 73 ? -4.141 -6.414 -1.75 1 98.06 73 HIS A O 1
ATOM 581 N N . TYR A 1 74 ? -5.398 -4.816 -2.76 1 97.94 74 TYR A N 1
ATOM 582 C CA . TYR A 1 74 ? -4.285 -4.418 -3.613 1 97.94 74 TYR A CA 1
ATOM 583 C C . TYR A 1 74 ? -3.855 -2.986 -3.316 1 97.94 74 TYR A C 1
ATOM 585 O O . TYR A 1 74 ? -3.029 -2.418 -4.035 1 97.94 74 TYR A O 1
ATOM 593 N N . GLY A 1 75 ? -4.453 -2.342 -2.328 1 97.75 75 GLY A N 1
ATOM 594 C CA . GLY A 1 75 ? -3.994 -1.036 -1.88 1 97.75 75 GLY A CA 1
ATOM 595 C C . GLY A 1 75 ? -4.465 0.098 -2.771 1 97.75 75 GLY A C 1
ATOM 596 O O . GLY A 1 75 ? -3.805 1.137 -2.861 1 97.75 75 GLY A O 1
ATOM 597 N N . PHE A 1 76 ? -5.59 -0.084 -3.459 1 98.44 76 PHE A N 1
ATOM 598 C CA . PHE A 1 76 ? -6.148 0.997 -4.266 1 98.44 76 PHE A CA 1
ATOM 599 C C . PHE A 1 76 ? -6.82 2.037 -3.379 1 98.44 76 PHE A C 1
ATOM 601 O O . PHE A 1 76 ? -8.055 2.115 -3.33 1 98.44 76 PHE A O 1
ATOM 608 N N . GLN A 1 77 ? -5.984 2.873 -2.795 1 98.5 77 GLN A N 1
ATOM 609 C CA . GLN A 1 77 ? -6.418 3.879 -1.83 1 98.5 77 GLN A CA 1
ATOM 610 C C . GLN A 1 77 ? -5.488 5.09 -1.845 1 98.5 77 GLN A C 1
ATOM 612 O O . GLN A 1 77 ? -4.266 4.941 -1.878 1 98.5 77 GLN A O 1
ATOM 617 N N . CYS A 1 78 ? -6.059 6.246 -1.853 1 98.81 78 CYS A N 1
ATOM 618 C CA . CYS A 1 78 ? -5.324 7.48 -1.591 1 98.81 78 CYS A CA 1
ATOM 619 C C . CYS A 1 78 ? -6.176 8.461 -0.786 1 98.81 78 CYS A C 1
ATOM 621 O O . CYS A 1 78 ? -7.395 8.32 -0.721 1 98.81 78 CYS A O 1
ATOM 623 N N . PHE A 1 79 ? -5.531 9.391 -0.127 1 98.75 79 PHE A N 1
ATOM 624 C CA . PHE A 1 79 ? -6.273 10.25 0.785 1 98.75 79 PHE A CA 1
ATOM 625 C C . PHE A 1 79 ? -5.57 11.586 0.967 1 98.75 79 PHE A C 1
ATOM 627 O O . PHE A 1 79 ? -4.441 11.766 0.504 1 98.75 79 PHE A O 1
ATOM 634 N N . GLU A 1 80 ? -6.246 12.469 1.57 1 98.56 80 GLU A N 1
ATOM 635 C CA . GLU A 1 80 ? -5.703 13.75 2.021 1 98.56 80 GLU A CA 1
ATOM 636 C C . GLU A 1 80 ? -6.012 13.992 3.496 1 98.56 80 GLU A C 1
ATOM 638 O O . GLU A 1 80 ? -6.812 13.273 4.094 1 98.56 80 GLU A O 1
ATOM 643 N N . GLY A 1 81 ? -5.363 14.859 4.082 1 97.56 81 GLY A N 1
ATOM 644 C CA . GLY A 1 81 ? -5.621 15.453 5.383 1 97.56 81 GLY A CA 1
ATOM 645 C C . GLY A 1 81 ? -5.637 16.969 5.355 1 97.56 81 GLY A C 1
ATOM 646 O O . GLY A 1 81 ? -4.645 17.609 4.98 1 97.56 81 GLY A O 1
ATOM 647 N N . MET A 1 82 ? -6.711 17.484 5.703 1 98.19 82 MET A N 1
ATOM 648 C CA . MET A 1 82 ? -6.859 18.938 5.781 1 98.19 82 MET A CA 1
ATOM 649 C C . MET A 1 82 ? -7.715 19.344 6.977 1 98.19 82 MET A C 1
ATOM 651 O O . MET A 1 82 ? -8.211 18.469 7.703 1 98.19 82 MET A O 1
ATOM 655 N N . LYS A 1 83 ? -7.805 20.594 7.258 1 98 83 LYS A N 1
ATOM 656 C CA . LYS A 1 83 ? -8.547 21.047 8.43 1 98 83 LYS A CA 1
ATOM 657 C C . LYS A 1 83 ? -9.406 22.266 8.109 1 98 83 LYS A C 1
ATOM 659 O O . LYS A 1 83 ? -9.07 23.047 7.219 1 98 83 LYS A O 1
ATOM 664 N N . ALA A 1 84 ? -10.484 22.359 8.805 1 98.62 84 ALA A N 1
ATOM 665 C CA . ALA A 1 84 ? -11.336 23.547 8.836 1 98.62 84 ALA A CA 1
ATOM 666 C C . ALA A 1 84 ? -11.195 24.281 10.172 1 98.62 84 ALA A C 1
ATOM 668 O O . ALA A 1 84 ? -11.102 23.656 11.227 1 98.62 84 ALA A O 1
ATOM 669 N N . TYR A 1 85 ? -11.211 25.562 10.102 1 98.12 85 TYR A N 1
ATOM 670 C CA . TYR A 1 85 ? -11.031 26.438 11.25 1 98.12 85 TYR A CA 1
ATOM 671 C C . TYR A 1 85 ? -12.164 27.469 11.336 1 98.12 85 TYR A C 1
ATOM 673 O O . TYR A 1 85 ? -12.797 27.781 10.328 1 98.12 85 TYR A O 1
ATOM 681 N N . LYS A 1 86 ? -12.359 27.906 12.5 1 97.69 86 LYS A N 1
ATOM 682 C CA . LYS A 1 86 ? -13.297 29.016 12.719 1 97.69 86 LYS A CA 1
ATOM 683 C C . LYS A 1 86 ? -12.578 30.266 13.203 1 97.69 86 LYS A C 1
ATOM 685 O O . LYS A 1 86 ? -11.812 30.203 14.172 1 97.69 86 LYS A O 1
ATOM 690 N N . ASP A 1 87 ? -12.828 31.359 12.555 1 97.12 87 ASP A N 1
ATOM 691 C CA . ASP A 1 87 ? -12.141 32.562 12.961 1 97.12 87 ASP A CA 1
ATOM 692 C C . ASP A 1 87 ? -12.953 33.344 14.016 1 97.12 87 ASP A C 1
ATOM 694 O O . ASP A 1 87 ? -14.008 32.875 14.445 1 97.12 87 ASP A O 1
ATOM 698 N N . ALA A 1 88 ? -12.469 34.469 14.453 1 96.38 88 ALA A N 1
ATOM 699 C CA . ALA A 1 88 ? -13.039 35.219 15.57 1 96.38 88 ALA A CA 1
ATOM 700 C C . ALA A 1 88 ? -14.43 35.75 15.219 1 96.38 88 ALA A C 1
ATOM 702 O O . ALA A 1 88 ? -15.242 36.031 16.109 1 96.38 88 ALA A O 1
ATOM 703 N N . GLU A 1 89 ? -14.719 35.938 13.938 1 96.62 89 GLU A N 1
ATOM 704 C CA . GLU A 1 89 ? -16.016 36.438 13.5 1 96.62 89 GLU A CA 1
ATOM 705 C C . GLU A 1 89 ? -17 35.312 13.25 1 96.62 89 GLU A C 1
ATOM 707 O O . GLU A 1 89 ? -18.141 35.531 12.859 1 96.62 89 GLU A O 1
ATOM 712 N N . GLY A 1 90 ? -16.562 34.062 13.336 1 96.56 90 GLY A N 1
ATOM 713 C CA . GLY A 1 90 ? -17.422 32.906 13.188 1 96.56 90 GLY A CA 1
ATOM 714 C C . GLY A 1 90 ? -17.422 32.344 11.789 1 96.56 90 GLY A C 1
ATOM 715 O O . GLY A 1 90 ? -18.156 31.375 11.5 1 96.56 90 GLY A O 1
ATOM 716 N N . HIS A 1 91 ? -16.562 32.906 10.992 1 97.56 91 HIS A N 1
ATOM 717 C CA . HIS A 1 91 ? -16.438 32.375 9.648 1 97.56 91 HIS A CA 1
ATOM 718 C C . HIS A 1 91 ? -15.602 31.094 9.648 1 97.56 91 HIS A C 1
ATOM 720 O O . HIS A 1 91 ? -14.609 31 10.375 1 97.56 91 HIS A O 1
ATOM 726 N N . VAL A 1 92 ? -16.047 30.156 8.836 1 98.56 92 VAL A N 1
ATOM 727 C CA . VAL A 1 92 ? -15.289 28.922 8.672 1 98.56 92 VAL A CA 1
ATOM 728 C C . VAL A 1 92 ? -14.289 29.078 7.52 1 98.56 92 VAL A C 1
ATOM 730 O O . VAL A 1 92 ? -14.609 29.672 6.492 1 98.56 92 VAL A O 1
ATOM 733 N N . ARG A 1 93 ? -13.078 28.531 7.734 1 98.62 93 ARG A N 1
ATOM 734 C CA . ARG A 1 93 ? -11.984 28.656 6.777 1 98.62 93 ARG A CA 1
ATOM 735 C C . ARG A 1 93 ? -11.352 27.312 6.48 1 98.62 93 ARG A C 1
ATOM 737 O O . ARG A 1 93 ? -11.305 26.438 7.348 1 98.62 93 ARG A O 1
ATOM 744 N N . LEU A 1 94 ? -10.914 27.156 5.266 1 98.75 94 LEU A N 1
ATOM 745 C CA . LEU A 1 94 ? -10.094 26.016 4.859 1 98.75 94 LEU A CA 1
ATOM 746 C C . LEU A 1 94 ? -8.664 26.453 4.555 1 98.75 94 LEU A C 1
ATOM 748 O O . LEU A 1 94 ? -8.453 27.516 3.963 1 98.75 94 LEU A O 1
ATOM 752 N N . PHE A 1 95 ? -7.734 25.719 4.977 1 98.56 95 PHE A N 1
ATOM 753 C CA . PHE A 1 95 ? -6.328 26.031 4.77 1 98.56 95 PHE A CA 1
ATOM 754 C C . PHE A 1 95 ? -5.789 25.344 3.525 1 98.56 95 PHE A C 1
ATOM 756 O O . PHE A 1 95 ? -5.617 24.125 3.516 1 98.56 95 PHE A O 1
ATOM 763 N N . ARG A 1 96 ? -5.527 26.031 2.445 1 98.44 96 ARG A N 1
ATOM 764 C CA . ARG A 1 96 ? -4.934 25.672 1.162 1 98.44 96 ARG A CA 1
ATOM 765 C C . ARG A 1 96 ? -5.59 24.422 0.583 1 98.44 96 ARG A C 1
ATOM 767 O O . ARG A 1 96 ? -4.902 23.469 0.187 1 98.44 96 ARG A O 1
ATOM 774 N N . PRO A 1 97 ? -6.945 24.438 0.493 1 98.69 97 PRO A N 1
ATOM 775 C CA . PRO A 1 97 ? -7.652 23.25 -0.013 1 98.69 97 PRO A CA 1
ATOM 776 C C . PRO A 1 97 ? -7.301 22.938 -1.462 1 98.69 97 PRO A C 1
ATOM 778 O O . PRO A 1 97 ? -7.371 21.766 -1.872 1 98.69 97 PRO A O 1
ATOM 781 N N . ASP A 1 98 ? -6.879 23.922 -2.189 1 98.31 98 ASP A N 1
ATOM 782 C CA . ASP A 1 98 ? -6.492 23.719 -3.582 1 98.31 98 ASP A CA 1
ATOM 783 C C . ASP A 1 98 ? -5.293 22.781 -3.689 1 98.31 98 ASP A C 1
ATOM 785 O O . ASP A 1 98 ? -5.25 21.922 -4.566 1 98.31 98 ASP A O 1
ATOM 789 N N . MET A 1 99 ? -4.305 22.969 -2.773 1 98.56 99 MET A N 1
ATOM 790 C CA . MET A 1 99 ? -3.119 22.109 -2.777 1 98.56 99 MET A CA 1
ATOM 791 C C . MET A 1 99 ? -3.475 20.688 -2.385 1 98.56 99 MET A C 1
ATOM 793 O O . MET A 1 99 ? -2.932 19.734 -2.945 1 98.56 99 MET A O 1
ATOM 797 N N . ASN A 1 100 ? -4.41 20.578 -1.423 1 98.75 100 ASN A N 1
ATOM 798 C CA . ASN A 1 100 ? -4.855 19.234 -1.039 1 98.75 100 ASN A CA 1
ATOM 799 C C . ASN A 1 100 ? -5.543 18.531 -2.197 1 98.75 100 ASN A C 1
ATOM 801 O O . ASN A 1 100 ? -5.277 17.344 -2.449 1 98.75 100 ASN A O 1
ATOM 805 N N . MET A 1 101 ? -6.418 19.203 -2.91 1 98.75 101 MET A N 1
ATOM 806 C CA . MET A 1 101 ? -7.141 18.578 -4.02 1 98.75 101 MET A CA 1
ATOM 807 C C . MET A 1 101 ? -6.188 18.203 -5.148 1 98.75 101 MET A C 1
ATOM 809 O O . MET A 1 101 ? -6.328 17.141 -5.762 1 98.75 101 MET A O 1
ATOM 813 N N . ALA A 1 102 ? -5.27 19.078 -5.414 1 98.69 102 ALA A N 1
ATOM 814 C CA . ALA A 1 102 ? -4.285 18.781 -6.453 1 98.69 102 ALA A CA 1
ATOM 815 C C . ALA A 1 102 ? -3.488 17.531 -6.109 1 98.69 102 ALA A C 1
ATOM 817 O O . ALA A 1 102 ? -3.25 16.688 -6.973 1 98.69 102 ALA A O 1
ATOM 818 N N . ARG A 1 103 ? -3.061 17.438 -4.887 1 98.75 103 ARG A N 1
ATOM 819 C CA . ARG A 1 103 ? -2.273 16.281 -4.465 1 98.75 103 ARG A CA 1
ATOM 820 C C . ARG A 1 103 ? -3.123 15.023 -4.453 1 98.75 103 ARG A C 1
ATOM 822 O O . ARG A 1 103 ? -2.629 13.938 -4.77 1 98.75 103 ARG A O 1
ATOM 829 N N . LEU A 1 104 ? -4.391 15.141 -4.094 1 98.88 104 LEU A N 1
ATOM 830 C CA . LEU A 1 104 ? -5.285 13.992 -4.16 1 98.88 104 LEU A CA 1
ATOM 831 C C . LEU A 1 104 ? -5.402 13.477 -5.594 1 98.88 104 LEU A C 1
ATOM 833 O O . LEU A 1 104 ? -5.316 12.266 -5.832 1 98.88 104 LEU A O 1
ATOM 837 N N . ASN A 1 105 ? -5.598 14.383 -6.492 1 98.75 105 ASN A N 1
ATOM 838 C CA . ASN A 1 105 ? -5.691 14.016 -7.898 1 98.75 105 ASN A CA 1
ATOM 839 C C . ASN A 1 105 ? -4.402 13.375 -8.398 1 98.75 105 ASN A C 1
ATOM 841 O O . ASN A 1 105 ? -4.441 12.398 -9.148 1 98.75 105 ASN A O 1
ATOM 845 N N . LYS A 1 106 ? -3.289 13.93 -7.984 1 98.62 106 LYS A N 1
ATOM 846 C CA . LYS A 1 106 ? -2.002 13.352 -8.359 1 98.62 106 LYS A CA 1
ATOM 847 C C . LYS A 1 106 ? -1.89 11.906 -7.887 1 98.62 106 LYS A C 1
ATOM 849 O O . LYS A 1 106 ? -1.487 11.023 -8.648 1 98.62 106 LYS A O 1
ATOM 854 N N . SER A 1 107 ? -2.225 11.664 -6.672 1 98.81 107 SER A N 1
ATOM 855 C CA . SER A 1 107 ? -2.158 10.32 -6.09 1 98.81 107 SER A CA 1
ATOM 856 C C . SER A 1 107 ? -3.15 9.383 -6.766 1 98.81 107 SER A C 1
ATOM 858 O O . SER A 1 107 ? -2.816 8.234 -7.062 1 98.81 107 SER A O 1
ATOM 860 N N . SER A 1 108 ? -4.363 9.867 -6.992 1 98.69 108 SER A N 1
ATOM 861 C CA . SER A 1 108 ? -5.391 9.055 -7.637 1 98.69 108 SER A CA 1
ATOM 862 C C . SER A 1 108 ? -4.961 8.625 -9.031 1 98.69 108 SER A C 1
ATOM 864 O O . SER A 1 108 ? -5.055 7.445 -9.383 1 98.69 108 SER A O 1
ATOM 866 N N . ALA A 1 109 ? -4.484 9.531 -9.773 1 98.31 109 ALA A N 1
ATOM 867 C CA . ALA A 1 109 ? -4.043 9.258 -11.141 1 98.31 109 ALA A CA 1
ATOM 868 C C . ALA A 1 109 ? -2.9 8.242 -11.156 1 98.31 109 ALA A C 1
ATOM 870 O O . ALA A 1 109 ? -2.846 7.371 -12.023 1 98.31 109 ALA A O 1
ATOM 871 N N . ARG A 1 110 ? -2.004 8.32 -10.219 1 98.25 110 ARG A N 1
ATOM 872 C CA . ARG A 1 110 ? -0.858 7.422 -10.148 1 98.25 110 ARG A CA 1
ATOM 873 C C . ARG A 1 110 ? -1.31 5.977 -9.961 1 98.25 110 ARG A C 1
ATOM 875 O O . ARG A 1 110 ? -0.646 5.047 -10.43 1 98.25 110 ARG A O 1
ATOM 882 N N . LEU A 1 111 ? -2.467 5.785 -9.352 1 98.12 111 LEU A N 1
ATOM 883 C CA . LEU A 1 111 ? -2.988 4.449 -9.094 1 98.12 111 LEU A CA 1
ATOM 884 C C . LEU A 1 111 ? -3.994 4.043 -10.164 1 98.12 111 LEU A C 1
ATOM 886 O O . LEU A 1 111 ? -4.715 3.053 -10.008 1 98.12 111 LEU A O 1
ATOM 890 N N . GLY A 1 112 ? -4.121 4.828 -11.211 1 97.06 112 GLY A N 1
ATOM 891 C CA . GLY A 1 112 ? -5.059 4.516 -12.281 1 97.06 112 GLY A CA 1
ATOM 892 C C . GLY A 1 112 ? -6.504 4.773 -11.898 1 97.06 112 GLY A C 1
ATOM 893 O O . GLY A 1 112 ? -7.418 4.207 -12.5 1 97.06 112 GLY A O 1
ATOM 894 N N . MET A 1 113 ? -6.789 5.543 -10.906 1 97.69 113 MET A N 1
ATOM 895 C CA . MET A 1 113 ? -8.141 5.895 -10.461 1 97.69 113 MET A CA 1
ATOM 896 C C . MET A 1 113 ? -8.547 7.258 -11.008 1 97.69 113 MET A C 1
ATOM 898 O O . MET A 1 113 ? -7.711 8.008 -11.523 1 97.69 113 MET A O 1
ATOM 902 N N . PRO A 1 114 ? -9.82 7.582 -10.938 1 97.94 114 PRO A N 1
ATOM 903 C CA . PRO A 1 114 ? -10.289 8.805 -11.586 1 97.94 114 PRO A CA 1
ATOM 904 C C . PRO A 1 114 ? -9.891 10.07 -10.828 1 97.94 114 PRO A C 1
ATOM 906 O O . PRO A 1 114 ? -9.672 10.023 -9.609 1 97.94 114 PRO A O 1
ATOM 909 N N . THR A 1 115 ? -9.781 11.125 -11.578 1 98.31 115 THR A N 1
ATOM 910 C CA . THR A 1 115 ? -9.578 12.445 -10.992 1 98.31 115 THR A CA 1
ATOM 911 C C . THR A 1 115 ? -10.859 13.273 -11.078 1 98.31 115 THR A C 1
ATOM 913 O O . THR A 1 115 ? -11.891 12.781 -11.531 1 98.31 115 THR A O 1
ATOM 916 N N . PHE A 1 116 ? -10.828 14.445 -10.555 1 98.5 116 PHE A N 1
ATOM 917 C CA . PHE A 1 116 ? -11.992 15.312 -10.492 1 98.5 116 PHE A CA 1
ATOM 918 C C . PHE A 1 116 ? -11.578 16.781 -10.539 1 98.5 116 PHE A C 1
ATOM 920 O O . PHE A 1 116 ? -10.391 17.094 -10.516 1 98.5 116 PHE A O 1
ATOM 927 N N . ASP A 1 117 ? -12.555 17.625 -10.719 1 98.31 117 ASP A N 1
ATOM 928 C CA . ASP A 1 117 ? -12.312 19.062 -10.617 1 98.31 117 ASP A CA 1
ATOM 929 C C . ASP A 1 117 ? -12.164 19.5 -9.164 1 98.31 117 ASP A C 1
ATOM 931 O O . ASP A 1 117 ? -13.109 19.391 -8.375 1 98.31 117 ASP A O 1
ATOM 935 N N . PRO A 1 118 ? -11.047 20.016 -8.812 1 98.06 118 PRO A N 1
ATOM 936 C CA . PRO A 1 118 ? -10.781 20.391 -7.422 1 98.06 118 PRO A CA 1
ATOM 937 C C . PRO A 1 118 ? -11.812 21.375 -6.871 1 98.06 118 PRO A C 1
ATOM 939 O O . PRO A 1 118 ? -12.234 21.25 -5.719 1 98.06 118 PRO A O 1
ATOM 942 N N . GLU A 1 119 ? -12.203 22.312 -7.648 1 98.06 119 GLU A N 1
ATOM 943 C CA . GLU A 1 119 ? -13.148 23.328 -7.195 1 98.06 119 GLU A CA 1
ATOM 944 C C . GLU A 1 119 ? -14.5 22.703 -6.84 1 98.06 119 GLU A C 1
ATOM 946 O O . GLU A 1 119 ? -15.164 23.156 -5.906 1 98.06 119 GLU A O 1
ATOM 951 N N . GLU A 1 120 ? -14.898 21.719 -7.582 1 98.44 120 GLU A N 1
ATOM 952 C CA . GLU A 1 120 ? -16.188 21.062 -7.328 1 98.44 120 GLU A CA 1
ATOM 953 C C . GLU A 1 120 ? -16.188 20.344 -5.984 1 98.44 120 GLU A C 1
ATOM 955 O O . GLU A 1 120 ? -17.172 20.391 -5.25 1 98.44 120 GLU A O 1
ATOM 960 N N . LEU A 1 121 ? -15.102 19.672 -5.648 1 98.75 121 LEU A N 1
ATOM 961 C CA . LEU A 1 121 ? -15.078 19.016 -4.348 1 98.75 121 LEU A CA 1
ATOM 962 C C . LEU A 1 121 ? -15.031 20.031 -3.221 1 98.75 121 LEU A C 1
ATOM 964 O O . LEU A 1 121 ? -15.641 19.844 -2.168 1 98.75 121 LEU A O 1
ATOM 968 N N . ILE A 1 122 ? -14.289 21.125 -3.432 1 98.75 122 ILE A N 1
ATOM 969 C CA . ILE A 1 122 ? -14.227 22.172 -2.412 1 98.75 122 ILE A CA 1
ATOM 970 C C . ILE A 1 122 ? -15.625 22.719 -2.152 1 98.75 122 ILE A C 1
ATOM 972 O O . ILE A 1 122 ? -16 22.969 -1.002 1 98.75 122 ILE A O 1
ATOM 976 N N . LYS A 1 123 ? -16.422 22.891 -3.232 1 98.75 123 LYS A N 1
ATOM 977 C CA . LYS A 1 123 ? -17.797 23.344 -3.07 1 98.75 123 LYS A CA 1
ATOM 978 C C . LYS A 1 123 ? -18.609 22.328 -2.25 1 98.75 123 LYS A C 1
ATOM 980 O O . LYS A 1 123 ? -19.359 22.719 -1.364 1 98.75 123 LYS A O 1
ATOM 985 N N . VAL A 1 124 ? -18.469 21.047 -2.518 1 98.88 124 VAL A N 1
ATOM 986 C CA . VAL A 1 124 ? -19.203 20 -1.795 1 98.88 124 VAL A CA 1
ATOM 987 C C . VAL A 1 124 ? -18.766 20 -0.332 1 98.88 124 VAL A C 1
ATOM 989 O O . VAL A 1 124 ? -19.594 19.906 0.57 1 98.88 124 VAL A O 1
ATOM 992 N N . ILE A 1 125 ? -17.469 20.141 -0.087 1 98.94 125 ILE A N 1
ATOM 993 C CA . ILE A 1 125 ? -16.938 20.172 1.272 1 98.94 125 ILE A CA 1
ATOM 994 C C . ILE A 1 125 ? -17.484 21.406 2.008 1 98.94 125 ILE A C 1
ATOM 996 O O . ILE A 1 125 ? -17.797 21.328 3.197 1 98.94 125 ILE A O 1
ATOM 1000 N N . THR A 1 126 ? -17.562 22.5 1.305 1 98.81 126 THR A N 1
ATOM 1001 C CA . THR A 1 126 ? -18.109 23.719 1.899 1 98.81 126 THR A CA 1
ATOM 1002 C C . THR A 1 126 ? -19.531 23.484 2.398 1 98.81 126 THR A C 1
ATOM 1004 O O . THR A 1 126 ? -19.859 23.844 3.531 1 98.81 126 THR A O 1
ATOM 1007 N N . GLU A 1 127 ? -20.375 22.875 1.566 1 98.75 127 GLU A N 1
ATOM 1008 C CA . GLU A 1 127 ? -21.734 22.562 1.979 1 98.75 127 GLU A CA 1
ATOM 1009 C C . GLU A 1 127 ? -21.75 21.578 3.139 1 98.75 127 GLU A C 1
ATOM 1011 O O . GLU A 1 127 ? -22.562 21.703 4.055 1 98.75 127 GLU A O 1
ATOM 1016 N N . PHE A 1 128 ? -20.922 20.625 3.129 1 98.88 128 PHE A N 1
ATOM 1017 C CA . PHE A 1 128 ? -20.766 19.656 4.203 1 98.88 128 PHE A CA 1
ATOM 1018 C C . PHE A 1 128 ? -20.438 20.344 5.523 1 98.88 128 PHE A C 1
ATOM 1020 O O . PHE A 1 128 ? -21.031 20.031 6.555 1 98.88 128 PHE A O 1
ATOM 1027 N N . LEU A 1 129 ? -19.5 21.328 5.453 1 98.75 129 LEU A N 1
ATOM 1028 C CA . LEU A 1 129 ? -19.094 22.047 6.645 1 98.75 129 LEU A CA 1
ATOM 1029 C C . LEU A 1 129 ? -20.219 22.938 7.156 1 98.75 129 LEU A C 1
ATOM 1031 O O . LEU A 1 129 ? -20.328 23.172 8.367 1 98.75 129 LEU A O 1
ATOM 1035 N N . ARG A 1 130 ? -21.062 23.469 6.219 1 98.25 130 ARG A N 1
ATOM 1036 C CA . ARG A 1 130 ? -22.234 24.203 6.66 1 98.25 130 ARG A CA 1
ATOM 1037 C C . ARG A 1 130 ? -23.156 23.328 7.5 1 98.25 130 ARG A C 1
ATOM 1039 O O . ARG A 1 130 ? -23.672 23.766 8.531 1 98.25 130 ARG A O 1
ATOM 1046 N N . ILE A 1 131 ? -23.281 22.109 7.062 1 97.69 131 ILE A N 1
ATOM 1047 C CA . ILE A 1 131 ? -24.141 21.156 7.742 1 97.69 131 ILE A CA 1
ATOM 1048 C C . ILE A 1 131 ? -23.5 20.734 9.062 1 97.69 131 ILE A C 1
ATOM 1050 O O . ILE A 1 131 ? -24.203 20.594 10.078 1 97.69 131 ILE A O 1
ATOM 1054 N N . GLU A 1 132 ? -22.219 20.609 9.086 1 97.88 132 GLU A N 1
ATOM 1055 C CA . GLU A 1 132 ? -21.469 20.109 10.242 1 97.88 132 GLU A CA 1
ATOM 1056 C C . GLU A 1 132 ? -20.922 21.266 11.07 1 97.88 132 GLU A C 1
ATOM 1058 O O . GLU A 1 132 ? -19.969 21.094 11.836 1 97.88 132 GLU A O 1
ATOM 1063 N N . GLU A 1 133 ? -21.406 22.422 10.914 1 97.25 133 GLU A N 1
ATOM 1064 C CA . GLU A 1 133 ? -20.781 23.625 11.477 1 97.25 133 GLU A CA 1
ATOM 1065 C C . GLU A 1 133 ? -20.609 23.5 12.984 1 97.25 133 GLU A C 1
ATOM 1067 O O . GLU A 1 133 ? -19.625 23.984 13.539 1 97.25 133 GLU A O 1
ATOM 1072 N N . ARG A 1 134 ? -21.516 22.875 13.703 1 96.25 134 ARG A N 1
ATOM 1073 C CA . ARG A 1 134 ? -21.469 22.75 15.156 1 96.25 134 ARG A CA 1
ATOM 1074 C C . ARG A 1 134 ? -20.219 21.984 15.594 1 96.25 134 ARG A C 1
ATOM 1076 O O . ARG A 1 134 ? -19.828 22.047 16.766 1 96.25 134 ARG A O 1
ATOM 1083 N N . TRP A 1 135 ? -19.672 21.234 14.711 1 97.5 135 TRP A N 1
ATOM 1084 C CA . TRP A 1 135 ? -18.516 20.406 15.039 1 97.5 135 TRP A CA 1
ATOM 1085 C C . TRP A 1 135 ? -17.203 21.172 14.828 1 97.5 135 TRP A C 1
ATOM 1087 O O . TRP A 1 135 ? -16.125 20.688 15.172 1 97.5 135 TRP A O 1
ATOM 1097 N N . VAL A 1 136 ? -17.266 22.328 14.164 1 97.25 136 VAL A N 1
ATOM 1098 C CA . VAL A 1 136 ? -16.062 23.141 13.992 1 97.25 136 VAL A CA 1
ATOM 1099 C C . VAL A 1 136 ? -15.789 23.938 15.266 1 97.25 136 VAL A C 1
ATOM 1101 O O . VAL A 1 136 ? -16.516 24.891 15.578 1 97.25 136 VAL A O 1
ATOM 1104 N N . PRO A 1 137 ? -14.758 23.609 15.93 1 94.69 137 PRO A N 1
ATOM 1105 C CA . PRO A 1 137 ? -14.5 24.297 17.203 1 94.69 137 PRO A CA 1
ATOM 1106 C C . PRO A 1 137 ? -14.18 25.781 17.031 1 94.69 137 PRO A C 1
ATOM 1108 O O . PRO A 1 137 ? -13.523 26.156 16.047 1 94.69 137 PRO A O 1
ATOM 1111 N N . SER A 1 138 ? -14.484 26.547 18.016 1 92.5 138 SER A N 1
ATOM 1112 C CA . SER A 1 138 ? -14.219 27.984 17.969 1 92.5 138 SER A CA 1
ATOM 1113 C C . SER A 1 138 ? -12.93 28.328 18.719 1 92.5 138 SER A C 1
ATOM 1115 O O . SER A 1 138 ? -12.383 29.422 18.531 1 92.5 138 SER A O 1
ATOM 1117 N N . LYS A 1 139 ? -12.484 27.453 19.516 1 93.69 139 LYS A N 1
ATOM 1118 C CA . LYS A 1 139 ? -11.312 27.719 20.328 1 93.69 139 LYS A CA 1
ATOM 1119 C C . LYS A 1 139 ? -10.023 27.547 19.531 1 93.69 139 LYS A C 1
ATOM 1121 O O . LYS A 1 139 ? -9.867 26.562 18.797 1 93.69 139 LYS A O 1
ATOM 1126 N N . ARG A 1 140 ? -9.125 28.5 19.719 1 93.38 140 ARG A N 1
ATOM 1127 C CA . ARG A 1 140 ? -7.816 28.406 19.078 1 93.38 140 ARG A CA 1
ATOM 1128 C C . ARG A 1 140 ? -7.102 27.125 19.484 1 93.38 140 ARG A C 1
ATOM 1130 O O . ARG A 1 140 ? -7.113 26.734 20.656 1 93.38 140 ARG A O 1
ATOM 1137 N N . GLY A 1 141 ? -6.48 26.469 18.562 1 92.69 141 GLY A N 1
ATOM 1138 C CA . GLY A 1 141 ? -5.828 25.203 18.812 1 92.69 141 GLY A CA 1
ATOM 1139 C C . GLY A 1 141 ? -6.695 24 18.453 1 92.69 141 GLY A C 1
ATOM 1140 O O . GLY A 1 141 ? -6.191 22.891 18.281 1 92.69 141 GLY A O 1
ATOM 1141 N N . TYR A 1 142 ? -7.988 24.25 18.438 1 95 142 TYR A N 1
ATOM 1142 C CA . TYR A 1 142 ? -8.938 23.203 18.047 1 95 142 TYR A CA 1
ATOM 1143 C C . TYR A 1 142 ? -9.422 23.422 16.625 1 95 142 TYR A C 1
ATOM 1145 O O . TYR A 1 142 ? -9.523 24.547 16.156 1 95 142 TYR A O 1
ATOM 1153 N N . SER A 1 143 ? -9.703 22.328 15.883 1 96.5 143 SER A N 1
ATOM 1154 C CA . SER A 1 143 ? -10.133 22.391 14.492 1 96.5 143 SER A CA 1
ATOM 1155 C C . SER A 1 143 ? -10.938 21.156 14.102 1 96.5 143 SER A C 1
ATOM 1157 O O . SER A 1 143 ? -11.164 20.281 14.93 1 96.5 143 SER A O 1
ATOM 1159 N N . LEU A 1 144 ? -11.508 21.156 12.945 1 97.81 144 LEU A N 1
ATOM 1160 C CA . LEU A 1 144 ? -12.156 19.984 12.375 1 97.81 144 LEU A CA 1
ATOM 1161 C C . LEU A 1 144 ? -11.305 19.375 11.258 1 97.81 144 LEU A C 1
ATOM 1163 O O . LEU A 1 144 ? -11.125 20 10.203 1 97.81 144 LEU A O 1
ATOM 1167 N N . TYR A 1 145 ? -10.773 18.25 11.555 1 97.62 145 TYR A N 1
ATOM 1168 C CA . TYR A 1 145 ? -9.984 17.516 10.578 1 97.62 145 TYR A CA 1
ATOM 1169 C C . TYR A 1 145 ? -10.867 16.906 9.5 1 97.62 145 TYR A C 1
ATOM 1171 O O . TYR A 1 145 ? -11.922 16.344 9.805 1 97.62 145 TYR A O 1
ATOM 1179 N N . LEU A 1 146 ? -10.508 17.047 8.25 1 98.62 146 LEU A N 1
ATOM 1180 C CA . LEU A 1 146 ? -11.195 16.484 7.098 1 98.62 146 LEU A CA 1
ATOM 1181 C C . LEU A 1 146 ? -10.32 15.445 6.395 1 98.62 146 LEU A C 1
ATOM 1183 O O . LEU A 1 146 ? -9.117 15.656 6.234 1 98.62 146 LEU A O 1
ATOM 1187 N N . ARG A 1 147 ? -10.906 14.336 5.98 1 98.5 147 ARG A N 1
ATOM 1188 C CA . ARG A 1 147 ? -10.195 13.227 5.348 1 98.5 147 ARG A CA 1
ATOM 1189 C C . ARG A 1 147 ? -10.828 12.859 4.012 1 98.5 147 ARG A C 1
ATOM 1191 O O . ARG A 1 147 ? -11.547 11.859 3.906 1 98.5 147 ARG A O 1
ATOM 1198 N N . PRO A 1 148 ? -10.578 13.648 2.938 1 98.88 148 PRO A N 1
ATOM 1199 C CA . PRO A 1 148 ? -10.953 13.156 1.613 1 98.88 148 PRO A CA 1
ATOM 1200 C C . PRO A 1 148 ? -10.227 11.867 1.233 1 98.88 148 PRO A C 1
ATOM 1202 O O . PRO A 1 148 ? -9.008 11.773 1.415 1 98.88 148 PRO A O 1
ATOM 1205 N N . THR A 1 149 ? -10.938 10.883 0.729 1 98.88 149 THR A N 1
ATOM 1206 C CA . THR A 1 149 ? -10.383 9.57 0.409 1 98.88 149 THR A CA 1
ATOM 1207 C C . THR A 1 149 ? -10.977 9.031 -0.887 1 98.88 149 THR A C 1
ATOM 1209 O O . THR A 1 149 ? -12.18 9.164 -1.124 1 98.88 149 THR A O 1
ATOM 1212 N N . ILE A 1 150 ? -10.164 8.469 -1.731 1 98.88 150 ILE A N 1
ATOM 1213 C CA . ILE A 1 150 ? -10.625 7.723 -2.895 1 98.88 150 ILE A CA 1
ATOM 1214 C C . ILE A 1 150 ? -10.164 6.27 -2.791 1 98.88 150 ILE A C 1
ATOM 1216 O O . ILE A 1 150 ? -8.992 6.004 -2.533 1 98.88 150 ILE A O 1
ATOM 1220 N N . ILE A 1 151 ? -11.086 5.332 -2.975 1 98.81 151 ILE A N 1
ATOM 1221 C CA . ILE A 1 151 ? -10.766 3.908 -2.988 1 98.81 151 ILE A CA 1
ATOM 1222 C C . ILE A 1 151 ? -11.328 3.268 -4.258 1 98.81 151 ILE A C 1
ATOM 1224 O O . ILE A 1 151 ? -12.367 3.686 -4.762 1 98.81 151 ILE A O 1
ATOM 1228 N N . GLY A 1 152 ? -10.602 2.291 -4.848 1 98.5 152 GLY A N 1
ATOM 1229 C CA . GLY A 1 152 ? -11.172 1.434 -5.871 1 98.5 152 GLY A CA 1
ATOM 1230 C C . GLY A 1 152 ? -12.125 0.391 -5.312 1 98.5 152 GLY A C 1
ATOM 1231 O O . GLY A 1 152 ? -11.773 -0.348 -4.391 1 98.5 152 GLY A O 1
ATOM 1232 N N . THR A 1 153 ? -13.32 0.288 -5.848 1 97.88 153 THR A N 1
ATOM 1233 C CA . THR A 1 153 ? -14.312 -0.578 -5.219 1 97.88 153 THR A CA 1
ATOM 1234 C C . THR A 1 153 ? -14.711 -1.714 -6.156 1 97.88 153 THR A C 1
ATOM 1236 O O . THR A 1 153 ? -15.648 -2.463 -5.875 1 97.88 153 THR A O 1
ATOM 1239 N N . GLN A 1 154 ? -14.062 -1.837 -7.266 1 94.56 154 GLN A N 1
ATOM 1240 C CA . GLN A 1 154 ? -14.352 -2.943 -8.172 1 94.56 154 GLN A CA 1
ATOM 1241 C C . GLN A 1 154 ? -14.344 -4.277 -7.426 1 94.56 154 GLN A C 1
ATOM 1243 O O . GLN A 1 154 ? -13.453 -4.535 -6.613 1 94.56 154 GLN A O 1
ATOM 1248 N N . ASP A 1 155 ? -15.375 -5.07 -7.684 1 92.62 155 ASP A N 1
ATOM 1249 C CA . ASP A 1 155 ? -15.555 -6.34 -6.984 1 92.62 155 ASP A CA 1
ATOM 1250 C C . ASP A 1 155 ? -14.969 -7.496 -7.785 1 92.62 155 ASP A C 1
ATOM 1252 O O . ASP A 1 155 ? -15.695 -8.391 -8.219 1 92.62 155 ASP A O 1
ATOM 1256 N N . ALA A 1 156 ? -13.766 -7.5 -7.992 1 87.62 156 ALA A N 1
ATOM 1257 C CA . ALA A 1 156 ? -13.078 -8.57 -8.711 1 87.62 156 ALA A CA 1
ATOM 1258 C C . ALA A 1 156 ? -11.609 -8.656 -8.305 1 87.62 156 ALA A C 1
ATOM 1260 O O . ALA A 1 156 ? -10.992 -7.641 -7.977 1 87.62 156 ALA A O 1
ATOM 1261 N N . LEU A 1 157 ? -11.195 -9.93 -8.398 1 89.62 157 LEU A N 1
ATOM 1262 C CA . LEU A 1 157 ? -9.766 -10.094 -8.141 1 89.62 157 LEU A CA 1
ATOM 1263 C C . LEU A 1 157 ? -8.961 -9.836 -9.406 1 89.62 157 LEU A C 1
ATOM 1265 O O . LEU A 1 157 ? -9.406 -10.172 -10.516 1 89.62 157 LEU A O 1
ATOM 1269 N N . GLY A 1 158 ? -7.793 -9.188 -9.188 1 89 158 GLY A N 1
ATOM 1270 C CA . GLY A 1 158 ? -6.922 -8.828 -10.297 1 89 158 GLY A CA 1
ATOM 1271 C C . GLY A 1 158 ? -6.324 -7.441 -10.164 1 89 158 GLY A C 1
ATOM 1272 O O . GLY A 1 158 ? -6.984 -6.52 -9.688 1 89 158 GLY A O 1
ATOM 1273 N N . VAL A 1 159 ? -5.164 -7.379 -10.703 1 88.88 159 VAL A N 1
ATOM 1274 C CA . VAL A 1 159 ? -4.441 -6.121 -10.578 1 88.88 159 VAL A CA 1
ATOM 1275 C C . VAL A 1 159 ? -4.574 -5.32 -11.867 1 88.88 159 VAL A C 1
ATOM 1277 O O . VAL A 1 159 ? -3.854 -5.574 -12.836 1 88.88 159 VAL A O 1
ATOM 1280 N N . ARG A 1 160 ? -5.449 -4.434 -11.914 1 90.94 160 ARG A N 1
ATOM 1281 C CA . ARG A 1 160 ? -5.68 -3.504 -13.023 1 90.94 160 ARG A CA 1
ATOM 1282 C C . ARG A 1 160 ? -6.375 -2.238 -12.531 1 90.94 160 ARG A C 1
ATOM 1284 O O . ARG A 1 160 ? -6.91 -2.205 -11.422 1 90.94 160 ARG A O 1
ATOM 1291 N N . ALA A 1 161 ? -6.348 -1.262 -13.398 1 94.44 161 ALA A N 1
ATOM 1292 C CA . ALA A 1 161 ? -7.066 -0.04 -13.055 1 94.44 161 ALA A CA 1
ATOM 1293 C C . ALA A 1 161 ? -8.539 -0.332 -12.766 1 94.44 161 ALA A C 1
ATOM 1295 O O . ALA A 1 161 ? -9.195 -1.036 -13.539 1 94.44 161 ALA A O 1
ATOM 1296 N N . PRO A 1 162 ? -9.008 0.176 -11.68 1 96 162 PRO A N 1
ATOM 1297 C CA . PRO A 1 162 ? -10.391 -0.139 -11.336 1 96 162 PRO A CA 1
ATOM 1298 C C . PRO A 1 162 ? -11.398 0.551 -12.25 1 96 162 PRO A C 1
ATOM 1300 O O . PRO A 1 162 ? -11.164 1.676 -12.695 1 96 162 PRO A O 1
ATOM 1303 N N . ASP A 1 163 ? -12.531 -0.111 -12.422 1 96.38 163 ASP A N 1
ATOM 1304 C CA . ASP A 1 163 ? -13.602 0.484 -13.219 1 96.38 163 ASP A CA 1
ATOM 1305 C C . ASP A 1 163 ? -14.688 1.083 -12.32 1 96.38 163 ASP A C 1
ATOM 1307 O O . ASP A 1 163 ? -15.703 1.575 -12.812 1 96.38 163 ASP A O 1
ATOM 1311 N N . ARG A 1 164 ? -14.516 0.975 -1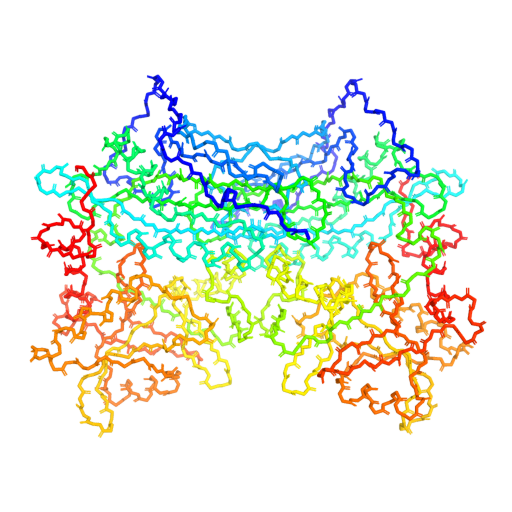1.047 1 97.62 164 ARG A N 1
ATOM 1312 C CA . ARG A 1 164 ? -15.375 1.613 -10.055 1 97.62 164 ARG A CA 1
ATOM 1313 C C . ARG A 1 164 ? -14.555 2.189 -8.906 1 97.62 164 ARG A C 1
ATOM 1315 O O . ARG A 1 164 ? -13.578 1.579 -8.469 1 97.62 164 ARG A O 1
ATOM 1322 N N . ALA A 1 165 ? -15 3.314 -8.406 1 98.38 165 ALA A N 1
ATOM 1323 C CA . ALA A 1 165 ? -14.328 3.971 -7.285 1 98.38 165 ALA A CA 1
ATOM 1324 C C . ALA A 1 165 ? -15.32 4.738 -6.422 1 98.38 165 ALA A C 1
ATOM 1326 O O . ALA A 1 165 ? -16.453 4.988 -6.84 1 98.38 165 ALA A O 1
ATOM 1327 N N . LEU A 1 166 ? -14.93 4.996 -5.242 1 98.88 166 LEU A N 1
ATOM 1328 C CA . LEU A 1 166 ? -15.688 5.797 -4.289 1 98.88 166 LEU A CA 1
ATOM 1329 C C . LEU A 1 166 ? -14.82 6.902 -3.697 1 98.88 166 LEU A C 1
ATOM 1331 O O . LEU A 1 166 ? -13.734 6.641 -3.182 1 98.88 166 LEU A O 1
ATOM 1335 N N . LEU A 1 167 ? -15.242 8.141 -3.885 1 98.88 167 LEU A N 1
ATOM 1336 C CA . LEU A 1 167 ? -14.703 9.273 -3.143 1 98.88 167 LEU A CA 1
ATOM 1337 C C . LEU A 1 167 ? -15.57 9.594 -1.929 1 98.88 167 LEU A C 1
ATOM 1339 O O . LEU A 1 167 ? -16.781 9.781 -2.059 1 98.88 167 LEU A O 1
ATOM 1343 N N . PHE A 1 168 ? -14.984 9.594 -0.755 1 98.94 168 PHE A N 1
ATOM 1344 C CA . PHE A 1 168 ? -15.734 9.992 0.426 1 98.94 168 PHE A CA 1
ATOM 1345 C C . PHE A 1 168 ? -14.906 10.922 1.309 1 98.94 168 PHE A C 1
ATOM 1347 O O . PHE A 1 168 ? -13.688 10.969 1.187 1 98.94 168 PHE A O 1
ATOM 1354 N N . VAL A 1 169 ? -15.578 11.711 2.119 1 98.94 169 VAL A N 1
ATOM 1355 C CA . VAL A 1 169 ? -14.945 12.625 3.062 1 98.94 169 VAL A CA 1
ATOM 1356 C C . VAL A 1 169 ? -15.57 12.461 4.445 1 98.94 169 VAL A C 1
ATOM 1358 O O . VAL A 1 169 ? -16.797 12.531 4.59 1 98.94 169 VAL A O 1
ATOM 1361 N N . ILE A 1 170 ? -14.758 12.227 5.41 1 98.75 170 ILE A N 1
ATOM 1362 C CA . ILE A 1 170 ? -15.195 12.18 6.801 1 98.75 170 ILE A CA 1
ATOM 1363 C C . ILE A 1 170 ? -14.492 13.281 7.598 1 98.75 170 ILE A C 1
ATOM 1365 O O . ILE A 1 170 ? -13.508 13.859 7.133 1 98.75 170 ILE A O 1
ATOM 1369 N N . ALA A 1 171 ? -15.047 13.617 8.727 1 98.44 171 ALA A N 1
ATOM 1370 C CA . ALA A 1 171 ? -14.508 14.711 9.531 1 98.44 171 ALA A CA 1
ATOM 1371 C C . ALA A 1 171 ? -14.438 14.328 11.008 1 98.44 171 ALA A C 1
ATOM 1373 O O . ALA A 1 171 ? -15.32 13.641 11.516 1 98.44 171 ALA A O 1
ATOM 1374 N N . SER A 1 172 ? -13.383 14.758 11.672 1 97.38 172 SER A N 1
ATOM 1375 C CA . SER A 1 172 ? -13.117 14.469 13.078 1 97.38 172 SER A CA 1
ATOM 1376 C C . SER A 1 172 ? -12.656 15.719 13.82 1 97.38 172 SER A C 1
ATOM 1378 O O . SER A 1 172 ? -11.633 16.312 13.469 1 97.38 172 SER A O 1
ATOM 1380 N N . PRO A 1 173 ? -13.398 16.125 14.883 1 97 173 PRO A N 1
ATOM 1381 C CA . PRO A 1 173 ? -12.883 17.25 15.68 1 97 173 PRO A CA 1
ATOM 1382 C C . PRO A 1 173 ? -11.602 16.891 16.438 1 97 173 PRO A C 1
ATOM 1384 O O . PRO A 1 173 ? -11.5 15.805 17.016 1 97 173 PRO A O 1
ATOM 1387 N N . VAL A 1 174 ? -10.664 17.828 16.391 1 94.75 174 VAL A N 1
ATOM 1388 C CA . VAL A 1 174 ? -9.375 17.516 16.984 1 94.75 174 VAL A CA 1
ATOM 1389 C C . VAL A 1 174 ? -8.898 18.703 17.812 1 94.75 174 VAL A C 1
ATOM 1391 O O . VAL A 1 174 ? -9.266 19.859 17.547 1 94.75 174 VAL A O 1
ATOM 1394 N N . GLY A 1 175 ? -8.164 18.359 18.844 1 91.88 175 GLY A N 1
ATOM 1395 C CA . GLY A 1 175 ? -7.52 19.359 19.672 1 91.88 175 GLY A CA 1
ATOM 1396 C C . GLY A 1 175 ? -6.062 19.594 19.312 1 91.88 175 GLY A C 1
ATOM 1397 O O . GLY A 1 175 ? -5.57 19.047 18.328 1 91.88 175 GLY A O 1
ATOM 1398 N N . PRO A 1 176 ? -5.492 20.469 20.141 1 86.19 176 PRO A N 1
ATOM 1399 C CA . PRO A 1 176 ? -4.066 20.688 19.891 1 86.19 176 PRO A CA 1
ATOM 1400 C C . PRO A 1 176 ? -3.234 19.422 20.047 1 86.19 176 PRO A C 1
ATOM 1402 O O . PRO A 1 176 ? -3.521 18.594 20.906 1 86.19 176 PRO A O 1
ATOM 1405 N N . TYR A 1 177 ? -2.324 19.312 19.125 1 75.75 177 TYR A N 1
ATOM 1406 C CA . TYR A 1 177 ? -1.446 18.141 19.172 1 75.75 177 TYR A CA 1
ATOM 1407 C C . TYR A 1 177 ? -0.605 18.156 20.438 1 75.75 177 TYR A C 1
ATOM 1409 O O . TYR A 1 177 ? -0.369 17.109 21.047 1 75.75 177 TYR A O 1
ATOM 1417 N N . PHE A 1 178 ? -0.227 19.359 20.891 1 75.81 178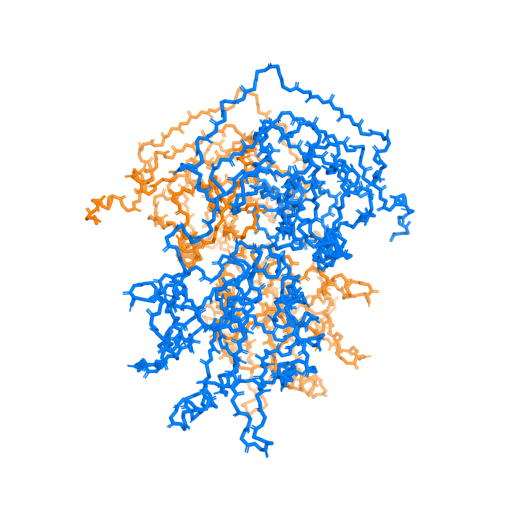 PHE A N 1
ATOM 1418 C CA . PHE A 1 178 ? 0.531 19.562 22.125 1 75.81 178 PHE A CA 1
ATOM 1419 C C . PHE A 1 178 ? -0.29 20.344 23.141 1 75.81 178 PHE A C 1
ATOM 1421 O O . PHE A 1 178 ? -0.256 21.578 23.172 1 75.81 178 PHE A O 1
ATOM 1428 N N . SER A 1 179 ? -0.92 19.734 24.031 1 72.38 179 SER A N 1
ATOM 1429 C CA . SER A 1 179 ? -1.832 20.391 24.953 1 72.38 179 SER A CA 1
ATOM 1430 C C . SER A 1 179 ? -1.068 21.125 26.062 1 72.38 179 SER A C 1
ATOM 1432 O O . SER A 1 179 ? -1.564 22.094 26.625 1 72.38 179 SER A O 1
ATOM 1434 N N . THR A 1 180 ? 0.035 20.672 26.391 1 72.44 180 THR A N 1
ATOM 1435 C CA . THR A 1 180 ? 0.787 21.266 27.5 1 72.44 180 THR A CA 1
ATOM 1436 C C . THR A 1 180 ? 2.027 21.984 26.984 1 72.44 180 THR A C 1
ATOM 1438 O O . THR A 1 180 ? 3.006 22.156 27.719 1 72.44 180 THR A O 1
ATOM 1441 N N . GLY A 1 181 ? 1.924 22.312 25.797 1 80.44 181 GLY A N 1
ATOM 1442 C CA . GLY A 1 181 ? 3.098 22.938 25.188 1 80.44 181 GLY A CA 1
ATOM 1443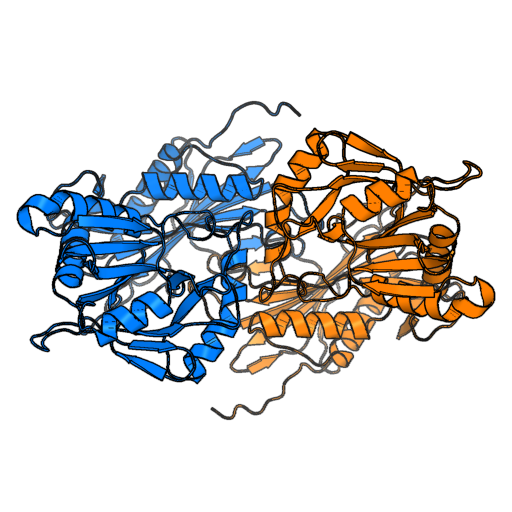 C C . GLY A 1 181 ? 3.85 22 24.266 1 80.44 181 GLY A C 1
ATOM 1444 O O . GLY A 1 181 ? 3.551 20.797 24.203 1 80.44 181 GLY A O 1
ATOM 1445 N N . PHE A 1 182 ? 4.805 22.688 23.672 1 88.56 182 PHE A N 1
ATOM 1446 C CA . PHE A 1 182 ? 5.582 21.906 22.734 1 88.56 182 PHE A CA 1
ATOM 1447 C C . PHE A 1 182 ? 6.297 20.75 23.438 1 88.56 182 PHE A C 1
ATOM 1449 O O . PHE A 1 182 ? 6.914 20.953 24.484 1 88.56 182 PHE A O 1
ATOM 1456 N N . LYS A 1 183 ? 6.145 19.641 22.938 1 90 183 LYS A N 1
ATOM 1457 C CA . LYS A 1 183 ? 6.922 18.469 23.344 1 90 183 LYS A CA 1
ATOM 1458 C C . LYS A 1 183 ? 7.777 17.938 22.203 1 90 183 LYS A C 1
ATOM 1460 O O . LYS A 1 183 ? 7.254 17.406 21.219 1 90 183 LYS A O 1
ATOM 1465 N N . ALA A 1 184 ? 9.039 18.125 22.406 1 95.38 184 ALA A N 1
ATOM 1466 C CA . ALA A 1 184 ? 9.953 17.703 21.344 1 95.38 184 ALA A CA 1
ATOM 1467 C C . ALA A 1 184 ? 10.055 16.172 21.281 1 95.38 184 ALA A C 1
ATOM 1469 O O . ALA A 1 184 ? 10.047 15.5 22.312 1 95.38 184 ALA A O 1
ATOM 1470 N N . VAL A 1 185 ? 10.164 15.672 20.094 1 95.81 185 VAL A N 1
ATOM 1471 C CA . VAL A 1 185 ? 10.18 14.219 19.922 1 95.81 185 VAL A CA 1
ATOM 1472 C C . VAL A 1 185 ? 11.617 13.734 19.734 1 95.81 185 VAL A C 1
ATOM 1474 O O . VAL A 1 185 ? 12.484 14.5 19.312 1 95.81 185 VAL A O 1
ATOM 1477 N N . SER A 1 186 ? 11.805 12.508 20.109 1 97.62 186 SER A N 1
ATOM 1478 C CA . SER A 1 186 ? 13.031 11.766 19.812 1 97.62 186 SER A CA 1
ATOM 1479 C C . SER A 1 186 ? 12.844 10.836 18.625 1 97.62 186 SER A C 1
ATOM 1481 O O . SER A 1 186 ? 11.828 10.148 18.516 1 97.62 186 SER A O 1
ATOM 1483 N N . LEU A 1 187 ? 13.812 10.867 17.75 1 98.5 187 LEU A N 1
ATOM 1484 C CA . LEU A 1 187 ? 13.734 10.07 16.531 1 98.5 187 LEU A CA 1
ATOM 1485 C C . LEU A 1 187 ? 14.781 8.961 16.531 1 98.5 187 LEU A C 1
ATOM 1487 O O . LEU A 1 187 ? 15.867 9.133 17.078 1 98.5 187 LEU A O 1
ATOM 1491 N N . LEU A 1 188 ? 14.469 7.82 15.984 1 98.69 188 LEU A N 1
ATOM 1492 C CA . LEU A 1 188 ? 15.469 6.816 15.641 1 98.69 188 LEU A CA 1
ATOM 1493 C C . LEU A 1 188 ? 15.789 6.859 14.148 1 98.69 188 LEU A C 1
ATOM 1495 O O . LEU A 1 188 ? 14.914 6.617 13.312 1 98.69 188 LEU A O 1
ATOM 1499 N N . ALA A 1 189 ? 17.016 7.242 13.828 1 98.62 189 ALA A N 1
ATOM 1500 C CA . ALA A 1 189 ? 17.438 7.168 12.43 1 98.62 189 ALA A CA 1
ATOM 1501 C C . ALA A 1 189 ? 17.531 5.715 11.961 1 98.62 189 ALA A C 1
ATOM 1503 O O . ALA A 1 189 ? 18.438 4.984 12.344 1 98.62 189 ALA A O 1
ATOM 1504 N N . ASP A 1 190 ? 16.672 5.324 11.141 1 96.25 190 ASP A N 1
ATOM 1505 C CA . ASP A 1 190 ? 16.5 3.93 10.734 1 96.25 190 ASP A CA 1
ATOM 1506 C C . ASP A 1 190 ? 17.484 3.561 9.625 1 96.25 190 ASP A C 1
ATOM 1508 O O . ASP A 1 190 ? 17.359 4.043 8.492 1 96.25 190 ASP A O 1
ATOM 1512 N N . THR A 1 191 ? 18.391 2.701 9.891 1 95.94 191 THR A N 1
ATOM 1513 C CA . THR A 1 191 ? 19.375 2.283 8.906 1 95.94 191 THR A CA 1
ATOM 1514 C C . THR A 1 191 ? 19.016 0.92 8.32 1 95.94 191 THR A C 1
ATOM 1516 O O . THR A 1 191 ? 19.703 0.426 7.418 1 95.94 191 THR A O 1
ATOM 1519 N N . GLU A 1 192 ? 17.922 0.356 8.766 1 96.12 192 GLU A N 1
ATOM 1520 C CA . GLU A 1 192 ? 17.656 -1.043 8.445 1 96.12 192 GLU A CA 1
ATOM 1521 C C . GLU A 1 192 ? 16.453 -1.177 7.52 1 96.12 192 GLU A C 1
ATOM 1523 O O . GLU A 1 192 ? 16.219 -2.236 6.934 1 96.12 192 GLU A O 1
ATOM 1528 N N . HIS A 1 193 ? 15.695 -0.187 7.402 1 96.75 193 HIS A N 1
ATOM 1529 C CA . HIS A 1 193 ? 14.508 -0.197 6.559 1 96.75 193 HIS A CA 1
ATOM 1530 C C . HIS A 1 193 ? 14.438 1.053 5.688 1 96.75 193 HIS A C 1
ATOM 1532 O O . HIS A 1 193 ? 15.008 2.088 6.035 1 96.75 193 HIS A O 1
ATOM 1538 N N . VAL A 1 194 ? 13.742 0.953 4.582 1 96.12 194 VAL A N 1
ATOM 1539 C CA . VAL A 1 194 ? 13.531 2.094 3.699 1 96.12 194 VAL A CA 1
ATOM 1540 C C . VAL A 1 194 ? 12.031 2.324 3.502 1 96.12 194 VAL A C 1
ATOM 1542 O O . VAL A 1 194 ? 11.266 1.369 3.365 1 96.12 194 VAL A O 1
ATOM 1545 N N . ARG A 1 195 ? 11.633 3.537 3.502 1 95.94 195 ARG A N 1
ATOM 1546 C CA . ARG A 1 195 ? 10.234 3.91 3.354 1 95.94 195 ARG A CA 1
ATOM 1547 C C . ARG A 1 195 ? 9.844 3.998 1.881 1 95.94 195 ARG A C 1
ATOM 1549 O O . ARG A 1 195 ? 8.734 3.609 1.503 1 95.94 195 ARG A O 1
ATOM 1556 N N . ALA A 1 196 ? 10.695 4.578 1.106 1 96.56 196 ALA A N 1
ATOM 1557 C CA . ALA A 1 196 ? 10.453 4.895 -0.299 1 96.56 196 ALA A CA 1
ATOM 1558 C C . ALA A 1 196 ? 11.75 4.84 -1.105 1 96.56 196 ALA A C 1
ATOM 1560 O O . ALA A 1 196 ? 12.844 4.805 -0.536 1 96.56 196 ALA A O 1
ATOM 1561 N N . TRP A 1 197 ? 11.625 4.797 -2.408 1 95.94 197 TRP A N 1
ATOM 1562 C CA . TRP A 1 197 ? 12.781 4.68 -3.291 1 95.94 197 TRP A CA 1
ATOM 1563 C C . TRP A 1 197 ? 12.516 5.367 -4.625 1 95.94 197 TRP A C 1
ATOM 1565 O O . TRP A 1 197 ? 11.359 5.621 -4.984 1 95.94 197 TRP A O 1
ATOM 1575 N N . PRO A 1 198 ? 13.633 5.672 -5.348 1 95.62 198 PRO A N 1
ATOM 1576 C CA . PRO A 1 198 ? 13.469 6.312 -6.652 1 95.62 198 PRO A CA 1
ATOM 1577 C C . PRO A 1 198 ? 12.625 5.48 -7.617 1 95.62 198 PRO A C 1
ATOM 1579 O O . PRO A 1 198 ? 12.742 4.254 -7.645 1 95.62 198 PRO A O 1
ATOM 1582 N N . LYS A 1 199 ? 11.789 6.199 -8.398 1 96.31 199 LYS A N 1
ATOM 1583 C CA . LYS A 1 199 ? 10.961 5.57 -9.43 1 96.31 199 LYS A CA 1
ATOM 1584 C C . LYS A 1 199 ? 9.836 4.75 -8.805 1 96.31 199 LYS A C 1
ATOM 1586 O O . LYS A 1 199 ? 9.219 3.926 -9.484 1 96.31 199 LYS A O 1
ATOM 1591 N N . GLY A 1 200 ? 9.625 4.953 -7.508 1 96.88 200 GLY A N 1
ATOM 1592 C CA . GLY A 1 200 ? 8.492 4.375 -6.812 1 96.88 200 GLY A CA 1
ATOM 1593 C C . GLY A 1 200 ? 7.355 5.359 -6.594 1 96.88 200 GLY A C 1
ATOM 1594 O O . GLY A 1 200 ? 7.109 6.223 -7.438 1 96.88 200 GLY A O 1
ATOM 1595 N N . THR A 1 201 ? 6.637 5.168 -5.477 1 97.81 201 THR A N 1
ATOM 1596 C CA . THR A 1 201 ? 5.469 6.004 -5.23 1 97.81 201 THR A CA 1
ATOM 1597 C C . THR A 1 201 ? 5.621 6.781 -3.926 1 97.81 201 THR A C 1
ATOM 1599 O O . THR A 1 201 ? 4.625 7.176 -3.312 1 97.81 201 THR A O 1
ATOM 1602 N N . GLY A 1 202 ? 6.758 7.02 -3.508 1 97.44 202 GLY A N 1
ATOM 1603 C CA . GLY A 1 202 ? 7.012 7.668 -2.23 1 97.44 202 GLY A CA 1
ATOM 1604 C C . GLY A 1 202 ? 6.461 9.078 -2.156 1 97.44 202 GLY A C 1
ATOM 1605 O O . GLY A 1 202 ? 6.164 9.578 -1.067 1 97.44 202 GLY A O 1
ATOM 1606 N N . ASP A 1 203 ? 6.324 9.75 -3.229 1 98 203 ASP A N 1
ATOM 1607 C CA . ASP A 1 203 ? 5.898 11.148 -3.244 1 98 203 ASP A CA 1
ATOM 1608 C C . ASP A 1 203 ? 4.398 11.266 -3.512 1 98 203 ASP A C 1
ATOM 1610 O O . ASP A 1 203 ? 3.906 12.344 -3.85 1 98 203 ASP A O 1
ATOM 1614 N N . TYR A 1 204 ? 3.707 10.188 -3.445 1 98.5 204 TYR A N 1
ATOM 1615 C CA . TYR A 1 204 ? 2.252 10.156 -3.543 1 98.5 204 TYR A CA 1
ATOM 1616 C C . TYR A 1 204 ? 1.624 9.773 -2.207 1 98.5 204 TYR A C 1
ATOM 1618 O O . TYR A 1 204 ? 2.201 9.008 -1.438 1 98.5 204 TYR A O 1
ATOM 1626 N N . LYS A 1 205 ? 0.498 10.328 -1.919 1 98.44 205 LYS A N 1
ATOM 1627 C CA . LYS A 1 205 ? -0.161 10.039 -0.648 1 98.44 205 LYS A CA 1
ATOM 1628 C C . LYS A 1 205 ? -1.104 8.844 -0.777 1 98.44 205 LYS A C 1
ATOM 1630 O O . LYS A 1 205 ? -2.318 8.984 -0.616 1 98.44 205 LYS A O 1
ATOM 1635 N N . VAL A 1 206 ? -0.532 7.66 -0.95 1 98.56 206 VAL A N 1
ATOM 1636 C CA . VAL A 1 206 ? -1.256 6.422 -1.204 1 98.56 206 VAL A CA 1
ATOM 1637 C C . VAL A 1 206 ? -1.131 5.492 0.002 1 98.56 206 VAL A C 1
ATOM 1639 O O . VAL A 1 206 ? -0.148 5.559 0.745 1 98.56 206 VAL A O 1
ATOM 1642 N N . GLY A 1 207 ? -2.143 4.66 0.195 1 97.88 207 GLY A N 1
ATOM 1643 C CA . GLY A 1 207 ? -2.209 3.801 1.366 1 97.88 207 GLY A CA 1
ATOM 1644 C C . GLY A 1 207 ? -1.005 2.889 1.507 1 97.88 207 GLY A C 1
ATOM 1645 O O . GLY A 1 207 ? -0.503 2.68 2.613 1 97.88 207 GLY A O 1
ATOM 1646 N N . GLY A 1 208 ? -0.508 2.402 0.458 1 97.31 208 GLY A N 1
ATOM 1647 C CA . GLY A 1 208 ? 0.558 1.413 0.454 1 97.31 208 GLY A CA 1
ATOM 1648 C C . GLY A 1 208 ? 1.855 1.932 1.046 1 97.31 208 GLY A C 1
ATOM 1649 O O . GLY A 1 208 ? 2.76 1.151 1.349 1 97.31 208 GLY A O 1
ATOM 1650 N N . ASN A 1 209 ? 1.979 3.219 1.3 1 97.56 209 ASN A N 1
ATOM 1651 C CA . ASN A 1 209 ? 3.201 3.818 1.827 1 97.56 209 ASN A CA 1
ATOM 1652 C C . ASN A 1 209 ? 3.209 3.826 3.354 1 97.56 209 ASN A C 1
ATOM 1654 O O . ASN A 1 209 ? 4.207 4.203 3.973 1 97.56 209 ASN A O 1
ATOM 1658 N N . TYR A 1 210 ? 2.164 3.348 4 1 97.75 210 TYR A N 1
ATOM 1659 C CA . TYR A 1 210 ? 2.037 3.645 5.422 1 97.75 210 TYR A CA 1
ATOM 1660 C C . TYR A 1 210 ? 2.133 2.371 6.254 1 97.75 210 TYR A C 1
ATOM 1662 O O . TYR A 1 210 ? 2.957 2.279 7.168 1 97.75 210 TYR A O 1
ATOM 1670 N N . ALA A 1 211 ? 1.391 1.341 5.863 1 97.62 211 ALA A N 1
ATOM 1671 C CA . ALA A 1 211 ? 1.407 0.109 6.648 1 97.62 211 ALA A CA 1
ATOM 1672 C C . ALA A 1 211 ? 2.82 -0.456 6.754 1 97.62 211 ALA A C 1
ATOM 1674 O O . ALA A 1 211 ? 3.238 -0.908 7.824 1 97.62 211 ALA A O 1
ATOM 1675 N N . PRO A 1 212 ? 3.609 -0.427 5.734 1 97 212 PRO A N 1
ATOM 1676 C CA . PRO A 1 212 ? 4.965 -0.98 5.809 1 97 212 PRO A CA 1
ATOM 1677 C C . PRO A 1 212 ? 5.836 -0.265 6.84 1 97 212 PRO A C 1
ATOM 1679 O O . PRO A 1 212 ? 6.891 -0.778 7.223 1 97 212 PRO A O 1
ATOM 1682 N N . CYS A 1 213 ? 5.465 0.883 7.27 1 97.31 213 CYS A N 1
ATOM 1683 C CA . CYS A 1 213 ? 6.277 1.672 8.188 1 97.31 213 CYS A CA 1
ATOM 1684 C C . CYS A 1 213 ? 6.016 1.272 9.633 1 97.31 213 CYS A C 1
ATOM 1686 O O . CYS A 1 213 ? 6.746 1.679 10.539 1 97.31 213 CYS A O 1
ATOM 1688 N N . VAL A 1 214 ? 5.062 0.431 9.844 1 96.81 214 VAL A N 1
ATOM 1689 C CA . VAL A 1 214 ? 4.578 0.194 11.203 1 96.81 214 VAL A CA 1
ATOM 1690 C C . VAL A 1 214 ? 5.605 -0.622 11.984 1 96.81 214 VAL A C 1
ATOM 1692 O O . VAL A 1 214 ? 5.871 -0.337 13.156 1 96.81 214 VAL A O 1
ATOM 1695 N N . LEU A 1 215 ? 6.176 -1.663 11.398 1 96.5 215 LEU A N 1
ATOM 1696 C CA . LEU A 1 215 ? 7.148 -2.479 12.117 1 96.5 215 LEU A CA 1
ATOM 1697 C C . LEU A 1 215 ? 8.375 -1.655 12.492 1 96.5 215 LEU A C 1
ATOM 1699 O O . LEU A 1 215 ? 8.781 -1.63 13.656 1 96.5 215 LEU A O 1
ATOM 1703 N N . PRO A 1 216 ? 8.984 -0.921 11.523 1 96.81 216 PRO A N 1
ATOM 1704 C CA . PRO A 1 216 ? 10.094 -0.049 11.898 1 96.81 216 PRO A CA 1
ATOM 1705 C C . PRO A 1 216 ? 9.727 0.929 13.016 1 96.81 216 PRO A C 1
ATOM 1707 O O . PRO A 1 216 ? 10.523 1.167 13.922 1 96.81 216 PRO A O 1
ATOM 1710 N N . GLN A 1 217 ? 8.562 1.49 12.938 1 96.75 217 GLN A N 1
ATOM 1711 C CA . GLN A 1 217 ? 8.109 2.418 13.961 1 96.75 217 GLN A CA 1
ATOM 1712 C C . GLN A 1 217 ? 8 1.726 15.32 1 96.75 217 GLN A C 1
ATOM 1714 O O . GLN A 1 217 ? 8.344 2.311 16.344 1 96.75 217 GLN A O 1
ATOM 1719 N N . SER A 1 218 ? 7.461 0.534 15.297 1 96.06 218 SER A N 1
ATOM 1720 C CA . SER A 1 218 ? 7.348 -0.233 16.531 1 96.06 218 SER A CA 1
ATOM 1721 C C . SER A 1 218 ? 8.727 -0.533 17.125 1 96.06 218 SER A C 1
ATOM 1723 O O . SER A 1 218 ? 8.898 -0.511 18.344 1 96.06 218 SER A O 1
ATOM 1725 N N . ILE A 1 219 ? 9.688 -0.839 16.312 1 96.38 219 ILE A N 1
ATOM 1726 C CA . ILE A 1 219 ? 11.062 -1.074 16.75 1 96.38 219 ILE A CA 1
ATOM 1727 C C . ILE A 1 219 ? 11.617 0.19 17.406 1 96.38 219 ILE A C 1
ATOM 1729 O O . ILE A 1 219 ? 12.188 0.133 18.5 1 96.38 219 ILE A O 1
ATOM 1733 N N . ALA A 1 220 ? 11.43 1.336 16.781 1 97.12 220 ALA A N 1
ATOM 1734 C CA . ALA A 1 220 ? 11.875 2.605 17.359 1 97.12 220 ALA A CA 1
ATOM 1735 C C . ALA A 1 220 ? 11.242 2.848 18.719 1 97.12 220 ALA A C 1
ATOM 1737 O O . ALA A 1 220 ? 11.938 3.207 19.672 1 97.12 220 ALA A O 1
ATOM 1738 N N . ALA A 1 221 ? 9.969 2.607 18.797 1 96.44 221 ALA A N 1
ATOM 1739 C CA . ALA A 1 221 ? 9.242 2.811 20.062 1 96.44 221 ALA A CA 1
ATOM 1740 C C . ALA A 1 221 ? 9.789 1.911 21.156 1 96.44 221 ALA A C 1
ATOM 1742 O O . ALA A 1 221 ? 9.938 2.344 22.297 1 96.44 221 ALA A O 1
ATOM 1743 N N . SER A 1 222 ? 10.055 0.687 20.812 1 96.69 222 SER A N 1
ATOM 1744 C CA . SER A 1 222 ? 10.57 -0.265 21.781 1 96.69 222 SER A CA 1
ATOM 1745 C C . SER A 1 222 ? 11.93 0.174 22.328 1 96.69 222 SER A C 1
ATOM 1747 O O . SER A 1 222 ? 12.344 -0.252 23.406 1 96.69 222 SER A O 1
ATOM 1749 N N . LYS A 1 223 ? 12.594 1.062 21.609 1 97.25 223 LYS A N 1
ATOM 1750 C CA . LYS A 1 223 ? 13.906 1.561 22.016 1 97.25 223 LYS A CA 1
ATOM 1751 C C . LYS A 1 223 ? 13.797 2.939 22.656 1 97.25 223 LYS A C 1
ATOM 1753 O O . LYS A 1 223 ? 14.812 3.586 22.922 1 97.25 223 LYS A O 1
ATOM 1758 N N . GLY A 1 224 ? 12.555 3.441 22.75 1 96.88 224 GLY A N 1
ATOM 1759 C CA . GLY A 1 224 ? 12.328 4.68 23.484 1 96.88 224 GLY A CA 1
ATOM 1760 C C . GLY A 1 224 ? 12.266 5.898 22.578 1 96.88 224 GLY A C 1
ATOM 1761 O O . GLY A 1 224 ? 12.305 7.031 23.062 1 96.88 224 GLY A O 1
ATOM 1762 N N . TYR A 1 225 ? 12.219 5.711 21.312 1 97.5 225 TYR A N 1
ATOM 1763 C CA . TYR A 1 225 ? 12.086 6.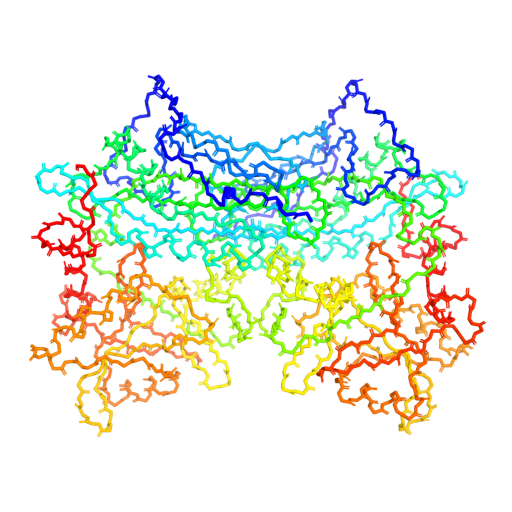812 20.375 1 97.5 225 TYR A CA 1
ATOM 1764 C C . TYR A 1 225 ? 10.641 6.945 19.891 1 97.5 225 TYR A C 1
ATOM 1766 O O . TYR A 1 225 ? 9.977 5.945 19.625 1 97.5 225 TYR A O 1
ATOM 1774 N N . GLN A 1 226 ? 10.156 8.125 19.781 1 94.94 226 GLN A N 1
ATOM 1775 C CA . GLN A 1 226 ? 8.75 8.359 19.469 1 94.94 226 GLN A CA 1
ATOM 1776 C C . GLN A 1 226 ? 8.477 8.148 17.984 1 94.94 226 GLN A C 1
ATOM 1778 O O . GLN A 1 226 ? 7.383 7.73 17.609 1 94.94 226 GLN A O 1
ATOM 1783 N N . GLN A 1 227 ? 9.445 8.484 17.094 1 95.38 227 GLN A N 1
ATOM 1784 C CA . GLN A 1 227 ? 9.258 8.367 15.656 1 95.38 227 GLN A CA 1
ATOM 1785 C C . GLN A 1 227 ? 10.531 7.879 14.969 1 95.38 227 GLN A C 1
ATOM 1787 O O . GLN A 1 227 ? 11.609 7.898 15.57 1 95.38 227 GLN A O 1
ATOM 1792 N N . ASN A 1 228 ? 10.344 7.484 13.742 1 97.25 228 ASN A N 1
ATOM 1793 C CA . ASN A 1 228 ? 11.477 7.148 12.891 1 97.25 228 ASN A CA 1
ATOM 1794 C C . ASN A 1 228 ? 11.969 8.367 12.109 1 97.25 228 ASN A C 1
ATOM 1796 O O . ASN A 1 228 ? 11.172 9.211 11.695 1 97.25 228 ASN A O 1
ATOM 1800 N N . LEU A 1 229 ? 13.227 8.477 11.977 1 98.62 229 LEU A N 1
ATOM 1801 C CA . LEU A 1 229 ? 13.828 9.266 10.906 1 98.62 229 LEU A CA 1
ATOM 1802 C C . LEU A 1 229 ? 14.211 8.375 9.727 1 98.62 229 LEU A C 1
ATOM 1804 O O . LEU A 1 229 ? 15.141 7.57 9.836 1 98.62 229 LEU A O 1
ATOM 1808 N N . TRP A 1 230 ? 13.57 8.539 8.648 1 98.38 230 TRP A N 1
ATOM 1809 C CA . TRP A 1 230 ? 13.797 7.684 7.492 1 98.38 230 TRP A CA 1
ATOM 1810 C C . TRP A 1 230 ? 15.031 8.133 6.715 1 98.38 230 TRP A C 1
ATOM 1812 O O . TRP A 1 230 ? 15.172 9.32 6.398 1 98.38 230 TRP A O 1
ATOM 1822 N N . LEU A 1 231 ? 15.867 7.211 6.438 1 98.38 231 LEU A N 1
ATOM 1823 C CA . LEU A 1 231 ? 17.094 7.457 5.672 1 98.38 231 LEU A CA 1
ATOM 1824 C C . LEU A 1 231 ? 17.047 6.711 4.344 1 98.38 231 LEU A C 1
ATOM 1826 O O . LEU A 1 231 ? 16.234 5.812 4.152 1 98.38 231 LEU A O 1
ATOM 1830 N N . PHE A 1 232 ? 17.938 7.176 3.445 1 97.69 232 PHE A N 1
ATOM 1831 C CA . PHE A 1 232 ? 18.047 6.492 2.16 1 97.69 232 PHE A CA 1
ATOM 1832 C C . PHE A 1 232 ? 19.5 6.41 1.714 1 97.69 232 PHE A C 1
ATOM 1834 O O . PHE A 1 232 ? 20.25 7.371 1.863 1 97.69 232 PHE A O 1
ATOM 1841 N N . GLY A 1 233 ? 19.891 5.195 1.184 1 96.06 233 GLY A N 1
ATOM 1842 C CA . GLY A 1 233 ? 21.188 5.012 0.562 1 96.06 233 GLY A CA 1
ATOM 1843 C C . GLY A 1 233 ? 22.297 4.719 1.562 1 96.06 233 GLY A C 1
ATOM 1844 O O . GLY A 1 233 ? 22.078 4.777 2.773 1 96.06 233 GLY A O 1
ATOM 1845 N N . GLU A 1 234 ? 23.438 4.469 0.998 1 96.25 234 GLU A N 1
ATOM 1846 C CA . GLU A 1 234 ? 24.609 4.156 1.823 1 96.25 234 GLU A CA 1
ATOM 1847 C C . GLU A 1 234 ? 25.094 5.391 2.572 1 96.25 234 GLU A C 1
ATOM 1849 O O . GLU A 1 234 ? 25.672 5.277 3.66 1 96.25 234 GLU A O 1
ATOM 1854 N N . GLU A 1 235 ? 24.781 6.547 1.992 1 97.62 235 GLU A N 1
ATOM 1855 C CA . GLU A 1 235 ? 25.219 7.801 2.59 1 97.62 235 GLU A CA 1
ATOM 1856 C C . GLU A 1 235 ? 24.297 8.242 3.717 1 97.62 235 GLU A C 1
ATOM 1858 O O . GLU A 1 235 ? 24.594 9.188 4.441 1 97.62 235 GLU A O 1
ATOM 1863 N N . HIS A 1 236 ? 23.156 7.496 3.895 1 98.19 236 HIS A N 1
ATOM 1864 C CA . HIS A 1 236 ? 22.156 7.809 4.91 1 98.19 236 HIS A CA 1
ATOM 1865 C C . HIS A 1 236 ? 21.578 9.203 4.699 1 98.19 236 HIS A C 1
ATOM 1867 O O . HIS A 1 236 ? 21.531 10.008 5.629 1 98.19 236 HIS A O 1
ATOM 1873 N N . TYR A 1 237 ? 21.078 9.469 3.48 1 98.38 237 TYR A N 1
ATOM 1874 C CA . TYR A 1 237 ? 20.344 10.695 3.186 1 98.38 237 TYR A CA 1
ATOM 1875 C C . TYR A 1 237 ? 19.078 10.797 4.023 1 98.38 237 TYR A C 1
ATOM 1877 O O . TYR A 1 237 ? 18.297 9.844 4.09 1 98.38 237 TYR A O 1
ATOM 1885 N N . VAL A 1 238 ? 18.859 11.945 4.641 1 98.5 238 VAL A N 1
ATOM 1886 C CA . VAL A 1 238 ? 17.641 12.195 5.395 1 98.5 238 VAL A CA 1
ATOM 1887 C C . VAL A 1 238 ? 16.469 12.398 4.434 1 98.5 238 VAL A C 1
ATOM 1889 O O . VAL A 1 238 ? 16.594 13.102 3.434 1 98.5 238 VAL A O 1
ATOM 1892 N N . THR A 1 239 ? 15.383 11.742 4.738 1 97.69 239 THR A N 1
ATOM 1893 C CA . THR A 1 239 ? 14.219 11.922 3.877 1 97.69 239 THR A CA 1
ATOM 1894 C C . THR A 1 239 ? 13.039 12.469 4.672 1 97.69 239 THR A C 1
ATOM 1896 O O . THR A 1 239 ? 12.812 13.68 4.695 1 97.69 239 THR A O 1
ATOM 1899 N N . GLU A 1 240 ? 12.359 11.594 5.539 1 96.56 240 GLU A N 1
ATOM 1900 C CA . GLU A 1 240 ? 11.156 12.023 6.246 1 96.56 240 GLU A CA 1
ATOM 1901 C C . GLU A 1 240 ? 11.211 11.625 7.719 1 96.56 240 GLU A C 1
ATOM 1903 O O . GLU A 1 240 ? 11.961 10.719 8.094 1 96.56 240 GLU A O 1
ATOM 1908 N N . VAL A 1 241 ? 10.391 12.258 8.547 1 94.38 241 VAL A N 1
ATOM 1909 C CA . VAL A 1 241 ? 10.203 11.984 9.969 1 94.38 241 VAL A CA 1
ATOM 1910 C C . VAL A 1 241 ? 8.844 11.328 10.195 1 94.38 241 VAL A C 1
ATOM 1912 O O . VAL A 1 241 ? 7.836 12.016 10.352 1 94.38 241 VAL A O 1
ATOM 1915 N N . GLY A 1 242 ? 8.93 10.016 10.391 1 92.44 242 GLY A N 1
ATOM 1916 C CA . GLY A 1 242 ? 7.641 9.352 10.461 1 92.44 242 GLY A CA 1
ATOM 1917 C C . GLY A 1 242 ? 6.77 9.617 9.25 1 92.44 242 GLY A C 1
ATOM 1918 O O . GLY A 1 242 ? 7.121 9.234 8.133 1 92.44 242 GLY A O 1
ATOM 1919 N N . THR A 1 243 ? 5.711 10.406 9.547 1 87.56 243 THR A N 1
ATOM 1920 C CA . THR A 1 243 ? 4.816 10.758 8.453 1 87.56 243 THR A CA 1
ATOM 1921 C C . THR A 1 243 ? 4.91 12.25 8.133 1 87.56 243 THR A C 1
ATOM 1923 O O . THR A 1 243 ? 3.998 12.82 7.535 1 87.56 243 THR A O 1
ATOM 1926 N N . MET A 1 244 ? 5.996 12.898 8.57 1 95.38 244 MET A N 1
ATOM 1927 C CA . MET A 1 244 ? 6.176 14.336 8.391 1 95.38 244 MET A CA 1
ATOM 1928 C C . MET A 1 244 ? 7.395 14.625 7.523 1 95.38 244 MET A C 1
ATOM 1930 O O . MET A 1 244 ? 8.227 13.75 7.301 1 95.38 244 MET A O 1
ATOM 1934 N N . ASN A 1 245 ? 7.426 15.898 7.023 1 98.5 245 ASN A N 1
ATOM 1935 C CA . ASN A 1 245 ? 8.641 16.375 6.371 1 98.5 245 ASN A CA 1
ATOM 1936 C C . ASN A 1 245 ? 9.68 16.828 7.395 1 98.5 245 ASN A C 1
ATOM 1938 O O . ASN A 1 245 ? 9.336 17.188 8.523 1 98.5 245 ASN A O 1
ATOM 1942 N N . PHE A 1 246 ? 10.953 16.828 7.035 1 98.69 246 PHE A N 1
ATOM 1943 C CA . PHE A 1 246 ? 12.078 17.172 7.898 1 98.69 246 PHE A CA 1
ATOM 1944 C C . PHE A 1 246 ? 12.578 18.578 7.602 1 98.69 246 PHE A C 1
ATOM 1946 O O . PHE A 1 246 ? 12.711 18.953 6.438 1 98.69 246 PHE A O 1
ATOM 1953 N N . PHE A 1 247 ? 12.898 19.312 8.648 1 98.88 247 PHE A N 1
ATOM 1954 C CA . PHE A 1 247 ? 13.57 20.609 8.539 1 98.88 247 PHE A CA 1
ATOM 1955 C C . PHE A 1 247 ? 14.68 20.734 9.578 1 98.88 247 PHE A C 1
ATOM 1957 O O . PHE A 1 247 ? 14.531 20.281 10.711 1 98.88 247 PHE A O 1
ATOM 1964 N N . MET A 1 248 ? 15.75 21.422 9.203 1 98.81 248 MET A N 1
ATOM 1965 C CA . MET A 1 248 ? 16.844 21.75 10.102 1 98.81 248 MET A CA 1
ATOM 1966 C C . MET A 1 248 ? 17.328 23.172 9.883 1 98.81 248 MET A C 1
ATOM 1968 O O . MET A 1 248 ? 17.547 23.594 8.742 1 98.81 248 MET A O 1
ATOM 1972 N N . LEU A 1 249 ? 17.359 23.938 10.898 1 98.81 249 LEU A N 1
ATOM 1973 C CA . LEU A 1 249 ? 18.062 25.219 10.898 1 98.81 249 LEU A CA 1
ATOM 1974 C C . LEU A 1 249 ? 19.484 25.062 11.398 1 98.81 249 LEU A C 1
ATOM 1976 O O . LEU A 1 249 ? 19.719 24.547 12.492 1 98.81 249 LEU A O 1
ATOM 1980 N N . TRP A 1 250 ? 20.422 25.516 10.609 1 98.5 250 TRP A N 1
ATOM 1981 C CA . TRP A 1 250 ? 21.828 25.422 11.008 1 98.5 250 TRP A CA 1
ATOM 1982 C C . TRP A 1 250 ? 22.625 26.578 10.438 1 98.5 250 TRP A C 1
ATOM 1984 O O . TRP A 1 250 ? 22.094 27.391 9.664 1 98.5 250 TRP A O 1
ATOM 1994 N N . SER A 1 251 ? 23.781 26.734 10.992 1 97.69 251 SER A N 1
ATOM 1995 C CA . SER A 1 251 ? 24.75 27.641 10.367 1 97.69 251 SER A CA 1
ATOM 1996 C C . SER A 1 251 ? 25.516 26.953 9.258 1 97.69 251 SER A C 1
ATOM 1998 O O . SER A 1 251 ? 26.234 25.984 9.508 1 97.69 251 SER A O 1
ATOM 2000 N N . ASN A 1 252 ? 25.391 27.438 8.031 1 95.62 252 ASN A N 1
ATOM 2001 C CA . ASN A 1 252 ? 26.109 26.859 6.895 1 95.62 252 ASN A CA 1
ATOM 2002 C C . ASN A 1 252 ? 27.609 27.031 7.047 1 95.62 252 ASN A C 1
ATOM 2004 O O . ASN A 1 252 ? 28.094 28.141 7.273 1 95.62 252 ASN A O 1
ATOM 2008 N N . SER A 1 253 ? 28.297 25.969 6.848 1 93.25 253 SER A N 1
ATOM 2009 C CA . SER A 1 253 ? 29.734 26.016 7.113 1 93.25 253 SER A CA 1
ATOM 2010 C C . SER A 1 253 ? 30.469 26.812 6.043 1 93.25 253 SER A C 1
ATOM 2012 O O . SER A 1 253 ? 31.531 27.391 6.309 1 93.25 253 SER A O 1
ATOM 2014 N N . GLU A 1 254 ? 29.984 26.828 4.898 1 92.31 254 GLU A N 1
ATOM 2015 C CA . GLU A 1 254 ? 30.641 27.516 3.791 1 92.31 254 GLU A CA 1
ATOM 2016 C C . GLU A 1 254 ? 30.359 29 3.822 1 92.31 254 GLU A C 1
ATOM 2018 O O . GLU A 1 254 ? 31.266 29.812 3.611 1 92.31 254 GLU A O 1
ATOM 2023 N N . THR A 1 255 ? 29.203 29.406 4.133 1 92.88 255 THR A N 1
ATOM 2024 C CA . THR A 1 255 ? 28.797 30.797 4.012 1 92.88 255 THR A CA 1
ATOM 2025 C C . THR A 1 255 ? 28.719 31.453 5.387 1 92.88 255 THR A C 1
ATOM 2027 O O . THR A 1 255 ? 28.703 32.688 5.496 1 92.88 255 THR A O 1
ATOM 2030 N N . GLY A 1 256 ? 28.547 30.656 6.43 1 93 256 GLY A N 1
ATOM 2031 C CA . GLY A 1 256 ? 28.344 31.172 7.773 1 93 256 GLY A CA 1
ATOM 2032 C C . GLY A 1 256 ? 26.938 31.672 8.023 1 93 256 GLY A C 1
ATOM 2033 O O . GLY A 1 256 ? 26.609 32.062 9.141 1 93 256 GLY A O 1
ATOM 2034 N N . ARG A 1 257 ? 26.109 31.625 7.105 1 95.94 257 ARG A N 1
ATOM 2035 C CA . ARG A 1 257 ? 24.75 32.125 7.219 1 95.94 257 ARG A CA 1
ATOM 2036 C C . ARG A 1 257 ? 23.812 31.078 7.836 1 95.94 257 ARG A C 1
ATOM 2038 O O . ARG A 1 257 ? 24.031 29.875 7.668 1 95.94 257 ARG A O 1
ATOM 2045 N N . ARG A 1 258 ? 22.734 31.656 8.523 1 98 258 ARG A N 1
ATOM 2046 C CA . ARG A 1 258 ? 21.672 30.766 8.992 1 98 258 ARG A CA 1
ATOM 2047 C C . ARG A 1 258 ? 20.828 30.25 7.824 1 98 258 ARG A C 1
ATOM 2049 O O . ARG A 1 258 ? 20.359 31.031 6.996 1 98 258 ARG A O 1
ATOM 2056 N N . GLU A 1 259 ? 20.719 28.938 7.816 1 98.31 259 GLU A N 1
ATOM 2057 C CA . GLU A 1 259 ? 20.047 28.266 6.707 1 98.31 259 GLU A CA 1
ATOM 2058 C C . GLU A 1 259 ? 19.031 27.25 7.219 1 98.31 259 GLU A C 1
ATOM 2060 O O . GLU A 1 259 ? 19.359 26.406 8.047 1 98.31 259 GLU A O 1
ATOM 2065 N N . LEU A 1 260 ? 17.781 27.484 6.75 1 98.88 260 LEU A N 1
ATOM 2066 C CA . LEU A 1 260 ? 16.797 26.438 6.934 1 98.88 260 LEU A CA 1
ATOM 2067 C C . LEU A 1 260 ? 16.844 25.438 5.781 1 98.88 260 LEU A C 1
ATOM 2069 O O . LEU A 1 260 ? 16.469 25.766 4.652 1 98.88 260 LEU A O 1
ATOM 2073 N N . ILE A 1 261 ? 17.297 24.219 6.059 1 98.62 261 ILE A N 1
ATOM 2074 C CA . ILE A 1 261 ? 17.469 23.234 5 1 98.62 261 ILE A CA 1
ATOM 2075 C C . ILE A 1 261 ? 16.422 22.125 5.156 1 98.62 261 ILE A C 1
ATOM 2077 O O . ILE A 1 261 ? 16.078 21.75 6.273 1 98.62 261 ILE A O 1
ATOM 2081 N N . THR A 1 262 ? 15.883 21.641 4.109 1 98.81 262 THR A N 1
ATOM 2082 C CA . THR A 1 262 ? 14.977 20.5 4.008 1 98.81 262 THR A CA 1
ATOM 2083 C C . THR A 1 262 ? 15.305 19.672 2.775 1 98.81 262 THR A C 1
ATOM 2085 O O . THR A 1 262 ? 15.758 20.203 1.76 1 98.81 262 THR A O 1
ATOM 2088 N N . PRO A 1 263 ? 15.156 18.344 2.891 1 98.5 263 PRO A N 1
ATOM 2089 C CA . PRO A 1 263 ? 15.453 17.531 1.714 1 98.5 263 PRO A CA 1
ATOM 2090 C C . PRO A 1 263 ? 14.656 17.953 0.482 1 98.5 263 PRO A C 1
ATOM 2092 O O . PRO A 1 263 ? 13.461 18.25 0.585 1 98.5 263 PRO A O 1
ATOM 2095 N N . ALA A 1 264 ? 15.352 18.016 -0.647 1 97.88 264 ALA A N 1
ATOM 2096 C CA . ALA A 1 264 ? 14.68 18.328 -1.904 1 97.88 264 ALA A CA 1
ATOM 2097 C C . ALA A 1 264 ? 13.711 17.203 -2.303 1 97.88 264 ALA A C 1
ATOM 2099 O O . ALA A 1 264 ? 13.969 16.031 -2.033 1 97.88 264 ALA A O 1
ATOM 2100 N N . LEU A 1 265 ? 12.641 17.641 -2.963 1 96.88 265 LEU A N 1
ATOM 2101 C CA . LEU A 1 265 ? 11.703 16.656 -3.5 1 96.88 265 LEU A CA 1
ATOM 2102 C C . LEU A 1 265 ? 12.32 15.914 -4.676 1 96.88 265 LEU A C 1
ATOM 2104 O O . LEU A 1 265 ? 12.812 16.531 -5.621 1 96.88 265 LEU A O 1
ATOM 2108 N N . ASN A 1 266 ? 12.391 14.586 -4.605 1 94.69 266 ASN A N 1
ATOM 2109 C CA . ASN A 1 266 ? 13.07 13.773 -5.609 1 94.69 266 ASN A CA 1
ATOM 2110 C C . ASN A 1 266 ? 12.32 12.477 -5.887 1 94.69 266 ASN A C 1
ATOM 2112 O O . ASN A 1 266 ? 12.922 11.469 -6.266 1 94.69 266 ASN A O 1
ATOM 2116 N N . GLY A 1 267 ? 11.07 12.492 -5.539 1 94.81 267 GLY A N 1
ATOM 2117 C CA . GLY A 1 267 ? 10.266 11.305 -5.781 1 94.81 267 GLY A CA 1
ATOM 2118 C C . GLY A 1 267 ? 10.125 10.422 -4.555 1 94.81 267 GLY A C 1
ATOM 2119 O O . GLY A 1 267 ? 9.258 9.547 -4.516 1 94.81 267 GLY A O 1
ATOM 2120 N N . LEU A 1 268 ? 10.938 10.633 -3.494 1 95.56 268 LEU A N 1
ATOM 2121 C CA . LEU A 1 268 ? 10.906 9.82 -2.285 1 95.56 268 LEU A CA 1
ATOM 2122 C C . LEU A 1 268 ? 10.016 10.461 -1.223 1 95.56 268 LEU A C 1
ATOM 2124 O O . LEU A 1 268 ? 9.516 9.773 -0.331 1 95.56 268 LEU A O 1
ATOM 2128 N N . ILE A 1 269 ? 9.93 11.703 -1.288 1 97.69 269 ILE A N 1
ATOM 2129 C CA . ILE A 1 269 ? 9.391 12.484 -0.185 1 97.69 269 ILE A CA 1
ATOM 2130 C C . ILE A 1 269 ? 8.039 13.078 -0.587 1 97.69 269 ILE A C 1
ATOM 2132 O O . ILE A 1 269 ? 7.887 13.602 -1.695 1 97.69 269 ILE A O 1
ATOM 2136 N N . LEU A 1 270 ? 7.07 12.922 0.265 1 98.19 270 LEU A N 1
ATOM 2137 C CA . LEU A 1 270 ? 5.766 13.516 0.003 1 98.19 270 LEU A CA 1
ATOM 2138 C C . LEU A 1 270 ? 5.867 15.039 -0.081 1 98.19 270 LEU A C 1
ATOM 2140 O O . LEU A 1 270 ? 6.473 15.672 0.789 1 98.19 270 LEU A O 1
ATOM 2144 N N . PRO A 1 271 ? 5.371 15.594 -1.151 1 98.38 271 PRO A N 1
ATOM 2145 C CA . PRO A 1 271 ? 5.324 17.062 -1.214 1 98.38 271 PRO A CA 1
ATOM 2146 C C . PRO A 1 271 ? 4.258 17.656 -0.299 1 98.38 271 PRO A C 1
ATOM 2148 O O . PRO A 1 271 ? 3.182 18.031 -0.767 1 98.38 271 PRO A O 1
ATOM 2151 N N . GLY A 1 272 ? 4.578 17.828 0.931 1 98.31 272 GLY A N 1
ATOM 2152 C CA . GLY A 1 272 ? 3.629 18.266 1.946 1 98.31 272 GLY A CA 1
ATOM 2153 C C . GLY A 1 272 ? 3.127 19.672 1.737 1 98.31 272 GLY A C 1
ATOM 2154 O O . GLY A 1 272 ? 3.891 20.562 1.338 1 98.31 272 GLY A O 1
ATOM 2155 N N . VAL A 1 273 ? 1.89 19.891 2.043 1 98.56 273 VAL A N 1
ATOM 2156 C CA . VAL A 1 273 ? 1.296 21.219 1.979 1 98.56 273 VAL A CA 1
ATOM 2157 C C . VAL A 1 273 ? 1.891 22.094 3.072 1 98.56 273 VAL A C 1
ATOM 2159 O O . VAL A 1 273 ? 2.244 23.25 2.822 1 98.56 273 VAL A O 1
ATOM 2162 N N . THR A 1 274 ? 2.025 21.531 4.289 1 98.5 274 THR A N 1
ATOM 2163 C CA . THR A 1 274 ? 2.65 22.266 5.379 1 98.5 274 THR A CA 1
ATOM 2164 C C . THR A 1 274 ? 4.113 22.562 5.066 1 98.5 274 THR A C 1
ATOM 2166 O O . THR A 1 274 ? 4.613 23.641 5.375 1 98.5 274 THR A O 1
ATOM 2169 N N . ARG A 1 275 ? 4.805 21.609 4.508 1 98.69 275 ARG A N 1
ATOM 2170 C CA . ARG A 1 275 ? 6.176 21.844 4.062 1 98.69 275 ARG A CA 1
ATOM 2171 C C . ARG A 1 275 ? 6.262 23.047 3.141 1 98.69 275 ARG A C 1
ATOM 2173 O O . ARG A 1 275 ? 7.113 23.922 3.33 1 98.69 275 ARG A O 1
ATOM 2180 N N . ASN A 1 276 ? 5.422 23.016 2.121 1 98.69 276 ASN A N 1
ATOM 2181 C CA . ASN A 1 276 ? 5.387 24.125 1.171 1 98.69 276 ASN A CA 1
ATOM 2182 C C . ASN A 1 276 ? 5.109 25.453 1.867 1 98.69 276 ASN A C 1
ATOM 2184 O O . ASN A 1 276 ? 5.734 26.469 1.549 1 98.69 276 ASN A O 1
ATOM 2188 N N . THR A 1 277 ? 4.238 25.469 2.785 1 98.81 277 THR A N 1
ATOM 2189 C CA . THR A 1 277 ? 3.881 26.656 3.547 1 98.81 277 THR A CA 1
ATOM 2190 C C . THR A 1 277 ? 5.086 27.188 4.316 1 98.81 277 THR A C 1
ATOM 2192 O O . THR A 1 277 ? 5.371 28.391 4.285 1 98.81 277 THR A O 1
ATOM 2195 N N . VAL A 1 278 ? 5.766 26.281 5.008 1 98.81 278 VAL A N 1
ATOM 2196 C CA . VAL A 1 278 ? 6.941 26.641 5.789 1 98.81 278 VAL A CA 1
ATOM 2197 C C . VAL A 1 278 ? 7.984 27.297 4.883 1 98.81 278 VAL A C 1
ATOM 2199 O O . VAL A 1 278 ? 8.531 28.359 5.211 1 98.81 278 VAL A O 1
ATOM 2202 N N . ILE A 1 279 ? 8.25 26.688 3.781 1 98.88 279 ILE A N 1
ATOM 2203 C CA . ILE A 1 279 ? 9.242 27.203 2.838 1 98.88 279 ILE A CA 1
ATOM 2204 C C . ILE A 1 279 ? 8.852 28.609 2.383 1 98.88 279 ILE A C 1
ATOM 2206 O O . ILE A 1 279 ? 9.672 29.531 2.432 1 98.88 279 ILE A O 1
ATOM 2210 N N . ASP A 1 280 ? 7.613 28.812 1.977 1 98.75 280 ASP A N 1
ATOM 2211 C CA . ASP A 1 280 ? 7.141 30.109 1.481 1 98.75 280 ASP A CA 1
ATOM 2212 C C . ASP A 1 280 ? 7.246 31.188 2.559 1 98.75 280 ASP A C 1
ATOM 2214 O O . ASP A 1 280 ? 7.715 32.281 2.289 1 98.75 280 ASP A O 1
ATOM 2218 N N . LEU A 1 281 ? 6.805 30.875 3.736 1 98.75 281 LEU A N 1
ATOM 2219 C CA . LEU A 1 281 ? 6.816 31.844 4.824 1 98.75 281 LEU A CA 1
ATOM 2220 C C . LEU A 1 281 ? 8.25 32.219 5.188 1 98.75 281 LEU A C 1
ATOM 2222 O O . LEU A 1 281 ? 8.57 33.406 5.262 1 98.75 281 LEU A O 1
ATOM 2226 N N . VAL A 1 282 ? 9.094 31.281 5.383 1 98.81 282 VAL A N 1
ATOM 2227 C CA . VAL A 1 282 ? 10.445 31.578 5.832 1 98.81 282 VAL A CA 1
ATOM 2228 C C . VAL A 1 282 ? 11.195 32.344 4.746 1 98.81 282 VAL A C 1
ATOM 2230 O O . VAL A 1 282 ? 11.969 33.25 5.043 1 98.81 282 VAL A O 1
ATOM 2233 N N . LYS A 1 283 ? 11 32.031 3.477 1 98.75 283 LYS A N 1
ATOM 2234 C CA . LYS A 1 283 ? 11.562 32.812 2.389 1 98.75 283 LYS A CA 1
ATOM 2235 C C . LYS A 1 283 ? 11.117 34.281 2.473 1 98.75 283 LYS A C 1
ATOM 2237 O O . LYS A 1 283 ? 11.922 35.188 2.266 1 98.75 283 LYS A O 1
ATOM 2242 N N . SER A 1 284 ? 9.891 34.438 2.793 1 98.38 284 SER A N 1
ATOM 2243 C CA . SER A 1 284 ? 9.359 35.812 2.871 1 98.38 284 SER A CA 1
ATOM 2244 C C . SER A 1 284 ? 9.953 36.562 4.059 1 98.38 284 SER A C 1
ATOM 2246 O O . SER A 1 284 ? 9.922 37.781 4.094 1 98.38 284 SER A O 1
ATOM 2248 N N . TRP A 1 285 ? 10.484 35.875 5.082 1 98.44 285 TRP A N 1
ATOM 2249 C CA . TRP A 1 285 ? 11.039 36.469 6.285 1 98.44 285 TRP A CA 1
ATOM 2250 C C . TRP A 1 285 ? 12.539 36.688 6.148 1 98.44 285 TRP A C 1
ATOM 2252 O O . TRP A 1 285 ? 13.203 37.125 7.094 1 98.44 285 TRP A O 1
ATOM 2262 N N . GLU A 1 286 ? 13.109 36.375 5.016 1 98.19 286 GLU A N 1
ATOM 2263 C CA . GLU A 1 286 ? 14.562 36.375 4.863 1 98.19 286 GLU A CA 1
ATOM 2264 C C . GLU A 1 286 ? 15.148 37.75 5.215 1 98.19 286 GLU A C 1
ATOM 2266 O O . GLU A 1 286 ? 16.156 37.812 5.918 1 98.19 286 GLU A O 1
ATOM 2271 N N . ALA A 1 287 ? 14.562 38.812 4.77 1 97.81 287 ALA A N 1
ATOM 2272 C CA . ALA A 1 287 ? 15.07 40.156 5.023 1 97.81 287 ALA A CA 1
ATOM 2273 C C . ALA A 1 287 ? 15.078 40.469 6.516 1 97.81 287 ALA A C 1
ATOM 2275 O O . ALA A 1 287 ? 15.977 41.156 7.012 1 97.81 287 ALA A O 1
ATOM 2276 N N . GLU A 1 288 ? 14.117 39.969 7.145 1 97.38 288 GLU A N 1
ATOM 2277 C CA . GLU A 1 288 ? 13.953 40.219 8.57 1 97.38 288 GLU A CA 1
ATOM 2278 C C . GLU A 1 288 ? 14.828 39.281 9.414 1 97.38 288 GLU A C 1
ATOM 2280 O O . GLU A 1 288 ? 15.461 39.719 10.375 1 97.38 288 GLU A O 1
ATOM 2285 N N . THR A 1 289 ? 14.906 38.062 9.062 1 97.12 289 THR A N 1
ATOM 2286 C CA . THR A 1 289 ? 15.492 37.031 9.93 1 97.12 289 THR A CA 1
ATOM 2287 C C . THR A 1 289 ? 16.922 36.719 9.492 1 97.12 289 THR A C 1
ATOM 2289 O O . THR A 1 289 ? 17.703 36.156 10.266 1 97.12 289 THR A O 1
ATOM 2292 N N . GLY A 1 290 ? 17.219 37.031 8.242 1 97.31 290 GLY A N 1
ATOM 2293 C CA . GLY A 1 290 ? 18.5 36.625 7.684 1 97.31 290 GLY A CA 1
ATOM 2294 C C . GLY A 1 290 ? 18.609 35.156 7.387 1 97.31 290 GLY A C 1
ATOM 2295 O O . GLY A 1 290 ? 19.672 34.656 7.047 1 97.31 290 GLY A O 1
ATOM 2296 N N . ILE A 1 291 ? 17.562 34.406 7.547 1 98.5 291 ILE A N 1
ATOM 2297 C CA . ILE A 1 291 ? 17.562 32.938 7.344 1 98.5 291 ILE A CA 1
ATOM 2298 C C . ILE A 1 291 ? 17.266 32.625 5.879 1 98.5 291 ILE A C 1
ATOM 2300 O O . ILE A 1 291 ? 16.25 33.062 5.332 1 98.5 291 ILE A O 1
ATOM 2304 N N . VAL A 1 292 ? 18.156 31.938 5.238 1 98.19 292 VAL A N 1
ATOM 2305 C CA . VAL A 1 292 ? 17.969 31.516 3.857 1 98.19 292 VAL A CA 1
ATOM 2306 C C . VAL A 1 292 ? 17.406 30.094 3.83 1 98.19 292 VAL A C 1
ATOM 2308 O O . VAL A 1 292 ? 17.828 29.234 4.621 1 98.19 292 VAL A O 1
ATOM 2311 N N . VAL A 1 293 ? 16.438 29.875 2.926 1 98.69 293 VAL A N 1
ATOM 2312 C CA . VAL A 1 293 ? 15.867 28.531 2.791 1 98.69 293 VAL A CA 1
ATOM 2313 C C . VAL A 1 293 ? 16.578 27.781 1.666 1 98.69 293 VAL A C 1
ATOM 2315 O O . VAL A 1 293 ? 16.812 28.328 0.591 1 98.69 293 VAL A O 1
ATOM 2318 N N . ARG A 1 294 ? 16.906 26.516 1.885 1 98 294 ARG A N 1
ATOM 2319 C CA . ARG A 1 294 ? 17.547 25.688 0.869 1 98 294 ARG A CA 1
ATOM 2320 C C . ARG A 1 294 ? 16.906 24.297 0.827 1 98 294 ARG A C 1
ATOM 2322 O O . ARG A 1 294 ? 16.766 23.641 1.86 1 98 294 ARG A O 1
ATOM 2329 N N . GLU A 1 295 ? 16.422 23.906 -0.314 1 98.38 295 GLU A N 1
ATOM 2330 C CA . GLU A 1 295 ? 16.062 22.531 -0.58 1 98.38 295 GLU A CA 1
ATOM 2331 C C . GLU A 1 295 ? 17.25 21.75 -1.155 1 98.38 295 GLU A C 1
ATOM 2333 O O . GLU A 1 295 ? 17.75 22.078 -2.23 1 98.38 295 GLU A O 1
ATOM 2338 N N . GLY A 1 296 ? 17.734 20.781 -0.426 1 97.44 296 GLY A N 1
ATOM 2339 C CA . GLY A 1 296 ? 18.906 20.047 -0.87 1 97.44 296 GLY A CA 1
ATOM 2340 C C . GLY A 1 296 ? 19.125 18.75 -0.111 1 97.44 296 GLY A C 1
ATOM 2341 O O . GLY A 1 296 ? 18.25 18.312 0.634 1 97.44 296 GLY A O 1
ATOM 2342 N N . THR A 1 297 ? 20.234 18.141 -0.312 1 96.94 297 THR A N 1
ATOM 2343 C CA . THR A 1 297 ? 20.547 16.859 0.337 1 96.94 297 THR A CA 1
ATOM 2344 C C . THR A 1 297 ? 21.141 17.094 1.725 1 96.94 297 THR A C 1
ATOM 2346 O O . THR A 1 297 ? 21.891 18.047 1.931 1 96.94 297 THR A O 1
ATOM 2349 N N . ILE A 1 298 ? 20.719 16.312 2.631 1 97.19 298 ILE A N 1
ATOM 2350 C CA . ILE A 1 298 ? 21.234 16.25 3.994 1 97.19 298 ILE A CA 1
ATOM 2351 C C . ILE A 1 298 ? 21.516 14.805 4.375 1 97.19 298 ILE A C 1
ATOM 2353 O O . ILE A 1 298 ? 20.672 13.93 4.184 1 97.19 298 ILE A O 1
ATOM 2357 N N . THR A 1 299 ? 22.734 14.523 4.945 1 98.44 299 THR A N 1
ATOM 2358 C CA . THR A 1 299 ? 23.047 13.164 5.379 1 98.44 299 THR A CA 1
ATOM 2359 C C . THR A 1 299 ? 23.234 13.109 6.891 1 98.44 299 THR A C 1
ATOM 2361 O O . THR A 1 299 ? 23.5 14.133 7.527 1 98.44 299 THR A O 1
ATOM 2364 N N . MET A 1 300 ? 23.125 11.914 7.477 1 98.62 300 MET A N 1
ATOM 2365 C CA . MET A 1 300 ? 23.328 11.75 8.914 1 98.62 300 MET A CA 1
ATOM 2366 C C . MET A 1 300 ? 24.75 12.125 9.305 1 98.62 300 MET A C 1
ATOM 2368 O O . MET A 1 300 ? 24.969 12.805 10.312 1 98.62 300 MET A O 1
ATOM 2372 N N . PRO A 1 301 ? 25.766 11.742 8.531 1 98.5 301 PRO A N 1
ATOM 2373 C CA . PRO A 1 301 ? 27.125 12.172 8.891 1 98.5 301 PRO A CA 1
ATOM 2374 C C . PRO A 1 301 ? 27.266 13.695 8.93 1 98.5 301 PRO A C 1
ATOM 2376 O O . PRO A 1 301 ? 27.938 14.234 9.805 1 98.5 301 PRO A O 1
ATOM 2379 N N . GLU A 1 302 ? 26.625 14.359 7.957 1 97.94 302 GLU A N 1
ATOM 2380 C CA . GLU A 1 302 ? 26.656 15.82 7.957 1 97.94 302 GLU A CA 1
ATOM 2381 C C . GLU A 1 302 ? 26.016 16.391 9.219 1 97.94 302 GLU A C 1
ATOM 2383 O O . GLU A 1 302 ? 26.5 17.359 9.789 1 97.94 302 GLU A O 1
ATOM 2388 N N . ILE A 1 303 ? 24.938 15.805 9.641 1 98.44 303 ILE A N 1
ATOM 2389 C CA . ILE A 1 303 ? 24.234 16.25 10.836 1 98.44 303 ILE A CA 1
ATOM 2390 C C . ILE A 1 303 ? 25.109 16.031 12.062 1 98.44 303 ILE A C 1
ATOM 2392 O O . ILE A 1 303 ? 25.266 16.938 12.898 1 98.44 303 ILE A O 1
ATOM 2396 N N . VAL A 1 304 ? 25.688 14.859 12.18 1 98.38 304 VAL A N 1
ATOM 2397 C CA . VAL A 1 304 ? 26.547 14.539 13.305 1 98.38 304 VAL A CA 1
ATOM 2398 C C . VAL A 1 304 ? 27.688 15.562 13.391 1 98.38 304 VAL A C 1
ATOM 2400 O O . VAL A 1 304 ? 27.953 16.125 14.461 1 98.38 304 VAL A O 1
ATOM 2403 N N . GLN A 1 305 ? 28.297 15.812 12.258 1 98.12 305 GLN A N 1
ATOM 2404 C CA . GLN A 1 305 ? 29.391 16.781 12.219 1 98.12 305 GLN A CA 1
ATOM 2405 C C . GLN A 1 305 ? 28.906 18.172 12.625 1 98.12 305 GLN A C 1
ATOM 2407 O O . GLN A 1 305 ? 29.578 18.875 13.383 1 98.12 305 GLN A O 1
ATOM 2412 N N . ALA A 1 306 ? 27.844 18.578 12.078 1 98.38 306 ALA A N 1
ATOM 2413 C CA . ALA A 1 306 ? 27.312 19.906 12.367 1 98.38 306 ALA A CA 1
ATOM 2414 C C . ALA A 1 306 ? 26.984 20.062 13.852 1 98.38 306 ALA A C 1
ATOM 2416 O O . ALA A 1 306 ? 27.172 21.125 14.43 1 98.38 306 ALA A O 1
ATOM 2417 N N . VAL A 1 307 ? 26.453 19.016 14.469 1 98.06 307 VAL A N 1
ATOM 2418 C CA . VAL A 1 307 ? 26.156 19.047 15.898 1 98.06 307 VAL A CA 1
ATOM 2419 C C . VAL A 1 307 ? 27.453 19.156 16.688 1 98.06 307 VAL A C 1
ATOM 2421 O O . VAL A 1 307 ? 27.547 19.953 17.641 1 98.06 307 VAL A O 1
ATOM 2424 N N . GLU A 1 308 ? 28.422 18.406 16.344 1 97.44 308 GLU A N 1
ATOM 2425 C CA . GLU A 1 308 ? 29.719 18.453 17.016 1 97.44 308 GLU A CA 1
ATOM 2426 C C . GLU A 1 308 ? 30.359 19.828 16.922 1 97.44 308 GLU A C 1
ATOM 2428 O O . GLU A 1 308 ? 31.047 20.266 17.844 1 97.44 308 GLU A O 1
ATOM 2433 N N . GLU A 1 309 ? 30.094 20.469 15.859 1 97.94 309 GLU A N 1
ATOM 2434 C CA . GLU A 1 309 ? 30.656 21.797 15.625 1 97.94 309 GLU A CA 1
ATOM 2435 C C . GLU A 1 309 ? 29.75 22.891 16.172 1 97.94 309 GLU A C 1
ATOM 2437 O O . GLU A 1 309 ? 29.984 24.078 15.938 1 97.94 309 GLU A O 1
ATOM 2442 N N . ASN A 1 310 ? 28.641 22.531 16.797 1 97.25 310 ASN A N 1
ATOM 2443 C CA . ASN A 1 310 ? 27.688 23.453 17.391 1 97.25 310 ASN A CA 1
ATOM 2444 C C . ASN A 1 310 ? 27.047 24.359 16.328 1 97.25 310 ASN A C 1
ATOM 2446 O O . ASN A 1 310 ? 26.844 25.547 16.578 1 97.25 310 ASN A O 1
ATOM 2450 N N . ARG A 1 311 ? 26.812 23.781 15.148 1 98.19 311 ARG A N 1
ATOM 2451 C CA . ARG A 1 311 ? 26.25 24.562 14.062 1 98.19 311 ARG A CA 1
ATOM 2452 C C . ARG A 1 311 ? 24.75 24.297 13.898 1 98.19 311 ARG A C 1
ATOM 2454 O O . ARG A 1 311 ? 24.062 25.047 13.211 1 98.19 311 ARG A O 1
ATOM 2461 N N . VAL A 1 312 ? 24.234 23.266 14.5 1 98.5 312 VAL A N 1
ATOM 2462 C CA . VAL A 1 312 ? 22.812 23 14.438 1 98.5 312 VAL A CA 1
ATOM 2463 C C . VAL A 1 312 ? 22.062 23.859 15.453 1 98.5 312 VAL A C 1
ATOM 2465 O O . VAL A 1 312 ? 22.438 23.875 16.641 1 98.5 312 VAL A O 1
ATOM 2468 N N . ILE A 1 313 ? 21.031 24.516 15.062 1 98 313 ILE A N 1
ATOM 2469 C CA . ILE A 1 313 ? 20.312 25.469 15.914 1 98 313 ILE A CA 1
ATOM 2470 C C . ILE A 1 313 ? 18.984 24.844 16.359 1 98 313 ILE A C 1
ATOM 2472 O O . ILE A 1 313 ? 18.672 24.844 17.562 1 98 313 ILE A O 1
ATOM 2476 N N . GLU A 1 314 ? 18.156 24.359 15.484 1 97.88 314 GLU A N 1
ATOM 2477 C CA . GLU A 1 314 ? 16.922 23.656 15.812 1 97.88 314 GLU A CA 1
ATOM 2478 C C . GLU A 1 314 ? 16.5 22.734 14.672 1 97.88 314 GLU A C 1
ATOM 2480 O O . GLU A 1 314 ? 16.953 22.891 13.539 1 97.88 314 GLU A O 1
ATOM 2485 N N . MET A 1 315 ? 15.711 21.672 15.008 1 98.5 315 MET A N 1
ATOM 2486 C CA . MET A 1 315 ? 15.117 20.734 14.062 1 98.5 315 MET A CA 1
ATOM 2487 C C . MET A 1 315 ? 13.641 20.531 14.352 1 98.5 315 MET A C 1
ATOM 2489 O O . MET A 1 315 ? 13.211 20.594 15.508 1 98.5 315 MET A O 1
ATOM 2493 N N . PHE A 1 316 ? 12.898 20.312 13.258 1 98.44 316 PHE A N 1
ATOM 2494 C CA . PHE A 1 316 ? 11.492 19.984 13.469 1 98.44 316 PHE A CA 1
ATOM 2495 C C . PHE A 1 316 ? 10.93 19.219 12.273 1 98.44 316 PHE A C 1
ATOM 2497 O O . PHE A 1 316 ? 11.484 19.281 11.172 1 98.44 316 PHE A O 1
ATOM 2504 N N . GLY A 1 317 ? 9.891 18.438 12.516 1 97.94 317 GLY A N 1
ATOM 2505 C CA . GLY A 1 317 ? 9.031 17.906 11.469 1 97.94 317 GLY A CA 1
ATOM 2506 C C . GLY A 1 317 ? 7.852 18.797 11.156 1 97.94 317 GLY A C 1
ATOM 2507 O O . GLY A 1 317 ? 7.484 19.656 11.969 1 97.94 317 GLY A O 1
ATOM 2508 N N . ALA A 1 318 ? 7.301 18.656 9.969 1 98.19 318 ALA A N 1
ATOM 2509 C CA . ALA A 1 318 ? 6.148 19.469 9.57 1 98.19 318 ALA A CA 1
ATOM 2510 C C . ALA A 1 318 ? 5.082 18.609 8.898 1 98.19 318 ALA A C 1
ATOM 2512 O O . ALA A 1 318 ? 5.387 17.828 7.988 1 98.19 318 ALA A O 1
ATOM 2513 N N . GLY A 1 319 ? 3.873 18.734 9.305 1 96.38 319 GLY A N 1
ATOM 2514 C CA . GLY A 1 319 ? 2.719 18.031 8.766 1 96.38 319 GLY A CA 1
ATOM 2515 C C . GLY A 1 319 ? 1.396 18.625 9.211 1 96.38 319 GLY A C 1
ATOM 2516 O O . GLY A 1 319 ? 1.356 19.438 10.141 1 96.38 319 GLY A O 1
ATOM 2517 N N . THR A 1 320 ? 0.369 18.141 8.641 1 93.38 320 THR A N 1
ATOM 2518 C CA . THR A 1 320 ? -0.958 18.719 8.82 1 93.38 320 THR A CA 1
ATOM 2519 C C . THR A 1 320 ? -1.425 18.547 10.266 1 93.38 320 THR A C 1
ATOM 2521 O O . THR A 1 320 ? -1.986 19.469 10.859 1 93.38 320 THR A O 1
ATOM 2524 N N . ALA A 1 321 ? -1.172 17.422 10.859 1 87.19 321 ALA A N 1
ATOM 2525 C CA . ALA A 1 321 ? -1.717 17.125 12.188 1 87.19 321 ALA A CA 1
ATOM 2526 C C . ALA A 1 321 ? -1.141 18.062 13.242 1 87.19 321 ALA A C 1
ATOM 2528 O O . ALA A 1 321 ? -1.887 18.688 13.992 1 87.19 321 ALA A O 1
ATOM 2529 N N . CYS A 1 322 ? 0.168 18.328 13.234 1 89.94 322 CYS A N 1
ATOM 2530 C CA . CYS A 1 322 ? 0.798 19.094 14.305 1 89.94 322 CYS A CA 1
ATOM 2531 C C . CYS A 1 322 ? 1.392 20.391 13.781 1 89.94 322 CYS A C 1
ATOM 2533 O O . CYS A 1 322 ? 1.899 21.219 14.555 1 89.94 322 CYS A O 1
ATOM 2535 N N . ILE A 1 323 ? 1.279 20.656 12.555 1 95.56 323 ILE A N 1
ATOM 2536 C CA . ILE A 1 323 ? 1.906 21.781 11.875 1 95.56 323 ILE A CA 1
ATOM 2537 C C . ILE A 1 323 ? 3.426 21.656 11.945 1 95.56 323 ILE A C 1
ATOM 2539 O O . ILE A 1 323 ? 4.074 21.328 10.953 1 95.56 323 ILE A O 1
ATOM 2543 N N . VAL A 1 324 ? 3.994 21.781 13.195 1 96.69 324 VAL A N 1
ATOM 2544 C CA . VAL A 1 324 ? 5.418 21.547 13.414 1 96.69 324 VAL A CA 1
ATOM 2545 C C . VAL A 1 324 ? 5.617 20.672 14.648 1 96.69 324 VAL A C 1
ATOM 2547 O O . VAL A 1 324 ? 4.867 20.766 15.617 1 96.69 324 VAL A O 1
ATOM 2550 N N . SER A 1 325 ? 6.645 19.812 14.625 1 96.5 325 SER A N 1
ATOM 2551 C CA . SER A 1 325 ? 7.047 18.938 15.727 1 96.5 325 SER A CA 1
ATOM 2552 C C . SER A 1 325 ? 8.539 19.062 16 1 96.5 325 SER A C 1
ATOM 2554 O O . SER A 1 325 ? 9.359 18.469 15.305 1 96.5 325 SER A O 1
ATOM 2556 N N . PRO A 1 326 ? 8.875 19.781 17.094 1 97.31 326 PRO A N 1
ATOM 2557 C CA . PRO A 1 326 ? 10.297 19.938 17.391 1 97.31 326 PRO A CA 1
ATOM 2558 C C . PRO A 1 326 ? 10.992 18.609 17.688 1 97.31 326 PRO A C 1
ATOM 2560 O O . PRO A 1 326 ? 10.359 17.672 18.203 1 97.31 326 PRO A O 1
ATOM 2563 N N . ILE A 1 327 ? 12.25 18.516 17.406 1 98 327 ILE A N 1
ATOM 2564 C CA . ILE A 1 327 ? 13.062 17.328 17.609 1 98 327 ILE A CA 1
ATOM 2565 C C . ILE A 1 327 ? 14.156 17.609 18.625 1 98 327 ILE A C 1
ATOM 2567 O O . ILE A 1 327 ? 14.875 18.609 18.516 1 98 327 ILE A O 1
ATOM 2571 N N . LYS A 1 328 ? 14.297 16.703 19.625 1 97.5 328 LYS A N 1
ATOM 2572 C CA . LYS A 1 328 ? 15.266 16.984 20.672 1 97.5 328 LYS A CA 1
ATOM 2573 C C . LYS A 1 328 ? 16.422 15.992 20.641 1 97.5 328 LYS A C 1
ATOM 2575 O O . LYS A 1 328 ? 17.453 16.203 21.281 1 97.5 328 LYS A O 1
ATOM 2580 N N . ARG A 1 329 ? 16.172 14.914 19.906 1 97.88 329 ARG A N 1
ATOM 2581 C CA . ARG A 1 329 ? 17.219 13.891 19.859 1 97.88 329 ARG A CA 1
ATOM 2582 C C . ARG A 1 329 ? 17.016 12.961 18.672 1 97.88 329 ARG A C 1
ATOM 2584 O O . ARG A 1 329 ? 15.891 12.734 18.234 1 97.88 329 ARG A O 1
ATOM 2591 N N . ILE A 1 330 ? 18.172 12.484 18.172 1 98.75 330 ILE A N 1
ATOM 2592 C CA . ILE A 1 330 ? 18.172 11.477 17.109 1 98.75 330 ILE A CA 1
ATOM 2593 C C . ILE A 1 330 ? 19.094 10.32 17.5 1 98.75 330 ILE A C 1
ATOM 2595 O O . ILE A 1 330 ? 20.297 10.516 17.688 1 98.75 330 ILE A O 1
ATOM 2599 N N . GLY A 1 331 ? 18.5 9.141 17.688 1 98.75 331 GLY A N 1
ATOM 2600 C CA . GLY A 1 331 ? 19.312 7.949 17.797 1 98.75 331 GLY A CA 1
ATOM 2601 C C . GLY A 1 331 ? 19.891 7.496 16.469 1 98.75 331 GLY A C 1
ATOM 2602 O O . GLY A 1 331 ? 19.141 7.293 15.508 1 98.75 331 GLY A O 1
ATOM 2603 N N . TYR A 1 332 ? 21.25 7.371 16.422 1 98.5 332 TYR A N 1
ATOM 2604 C CA . TYR A 1 332 ? 21.938 6.984 15.195 1 98.5 332 TYR A CA 1
ATOM 2605 C C . TYR A 1 332 ? 23.125 6.07 15.492 1 98.5 332 TYR A C 1
ATOM 2607 O O . TYR A 1 332 ? 24.047 6.461 16.203 1 98.5 332 TYR A O 1
ATOM 2615 N N . LYS A 1 333 ? 23.047 4.824 14.992 1 97.44 333 LYS A N 1
ATOM 2616 C CA . LYS A 1 333 ? 24.109 3.836 15.148 1 97.44 333 LYS A CA 1
ATOM 2617 C C . LYS A 1 333 ? 24.484 3.676 16.609 1 97.44 333 LYS A C 1
ATOM 2619 O O . LYS A 1 333 ? 25.672 3.672 16.953 1 97.44 333 LYS A O 1
ATOM 2624 N N . GLY A 1 334 ? 23.5 3.652 17.406 1 96.31 334 GLY A N 1
ATOM 2625 C CA . GLY A 1 334 ? 23.688 3.318 18.812 1 96.31 334 GLY A CA 1
ATOM 2626 C C . GLY A 1 334 ? 24.016 4.523 19.672 1 96.31 334 GLY A C 1
ATOM 2627 O O . GLY A 1 334 ? 24.203 4.395 20.891 1 96.31 334 GLY A O 1
ATOM 2628 N N . GLU A 1 335 ? 24.062 5.703 19.109 1 97.62 335 GLU A N 1
ATOM 2629 C CA . GLU A 1 335 ? 24.375 6.918 19.844 1 97.62 335 GLU A CA 1
ATOM 2630 C C . GLU A 1 335 ? 23.266 7.945 19.719 1 97.62 335 GLU A C 1
ATOM 2632 O O . GLU A 1 335 ? 22.688 8.109 18.641 1 97.62 335 GLU A O 1
ATOM 2637 N N . ASP A 1 336 ? 23.047 8.656 20.797 1 98.25 336 ASP A N 1
ATOM 2638 C CA . ASP A 1 336 ? 22.078 9.75 20.781 1 98.25 336 ASP A CA 1
ATOM 2639 C C . ASP A 1 336 ? 22.734 11.062 20.375 1 98.25 336 ASP A C 1
ATOM 2641 O O . ASP A 1 336 ? 23.703 11.508 21.016 1 98.25 336 ASP A O 1
ATOM 2645 N N . ILE A 1 337 ? 22.25 11.609 19.359 1 98.5 337 ILE A N 1
ATOM 2646 C CA . ILE A 1 337 ? 22.625 12.953 18.938 1 98.5 337 ILE A CA 1
ATOM 2647 C C . ILE A 1 337 ? 21.641 13.969 19.516 1 98.5 337 ILE A C 1
ATOM 2649 O O . ILE A 1 337 ? 20.469 13.977 19.156 1 98.5 337 ILE A O 1
ATOM 2653 N N . LEU A 1 338 ? 22.125 14.828 20.359 1 97.94 338 LEU A N 1
ATOM 2654 C CA . LEU A 1 338 ? 21.25 15.789 21.016 1 97.94 338 LEU A CA 1
ATOM 2655 C C . LEU A 1 338 ? 21.047 17.031 20.141 1 97.94 338 LEU A C 1
ATOM 2657 O O . LEU A 1 338 ? 22.016 17.562 19.594 1 97.94 338 LEU A O 1
ATOM 2661 N N . ILE A 1 339 ? 19.844 17.453 20 1 97.88 339 ILE A N 1
ATOM 2662 C CA . ILE A 1 339 ? 19.484 18.594 19.172 1 97.88 339 ILE A CA 1
ATOM 2663 C C . ILE A 1 339 ? 19.031 19.75 20.062 1 97.88 339 ILE A C 1
ATOM 2665 O O . ILE A 1 339 ? 18.141 19.594 20.906 1 97.88 339 ILE A O 1
ATOM 2669 N N . PRO A 1 340 ? 19.578 20.922 19.828 1 95.88 340 PRO A N 1
ATOM 2670 C CA . PRO A 1 340 ? 19.156 22.062 20.641 1 95.88 340 PRO A CA 1
ATOM 2671 C C . PRO A 1 340 ? 17.703 22.453 20.406 1 95.88 340 PRO A C 1
ATOM 2673 O O . PRO A 1 340 ? 17.188 22.297 19.297 1 95.88 340 PRO A O 1
ATOM 2676 N N . THR A 1 341 ? 17.109 22.859 21.438 1 92.88 341 THR A N 1
ATOM 2677 C CA . THR A 1 341 ? 15.766 23.438 21.375 1 92.88 341 THR A CA 1
ATOM 2678 C C . THR A 1 341 ? 15.781 24.891 21.812 1 92.88 341 THR A C 1
ATOM 2680 O O . THR A 1 341 ? 16.641 25.672 21.375 1 92.88 341 THR A O 1
ATOM 2683 N N . ASP A 1 342 ? 14.922 25.312 22.625 1 89.19 342 ASP A N 1
ATOM 2684 C CA . ASP A 1 342 ? 14.922 26.688 23.094 1 89.19 342 ASP A CA 1
ATOM 2685 C C . ASP A 1 342 ? 16.109 26.953 24 1 89.19 342 ASP A C 1
ATOM 2687 O O . ASP A 1 342 ? 16.25 26.344 25.062 1 89.19 342 ASP A O 1
ATOM 2691 N N . PRO A 1 343 ? 16.906 27.922 23.703 1 84.69 343 PRO A N 1
ATOM 2692 C CA . PRO A 1 343 ? 18.094 28.188 24.516 1 84.69 343 PRO A CA 1
ATOM 2693 C C . PRO A 1 343 ? 17.766 28.688 25.922 1 84.69 343 PRO A C 1
ATOM 2695 O O . PRO A 1 343 ? 18.562 28.547 26.844 1 84.69 343 PRO A O 1
ATOM 2698 N N . ASN A 1 344 ? 16.594 29.203 26.031 1 87.5 344 ASN A N 1
ATOM 2699 C CA . ASN A 1 344 ? 16.203 29.734 27.344 1 87.5 344 ASN A CA 1
ATOM 2700 C C . ASN A 1 344 ? 15.539 28.672 28.203 1 87.5 344 ASN A C 1
ATOM 2702 O O . ASN A 1 344 ? 15.234 28.906 29.375 1 87.5 344 ASN A O 1
ATOM 2706 N N . GLY A 1 345 ? 15.305 27.5 27.656 1 82.94 345 GLY A N 1
ATOM 2707 C CA . GLY A 1 345 ? 14.727 26.391 28.391 1 82.94 345 GLY A CA 1
ATOM 2708 C C . GLY A 1 345 ? 13.242 26.562 28.656 1 82.94 345 GLY A C 1
ATOM 2709 O O . GLY A 1 345 ? 12.648 25.812 29.422 1 82.94 345 GLY A O 1
ATOM 2710 N N . GLU A 1 346 ? 12.625 27.484 28.016 1 84.44 346 GLU A N 1
ATOM 2711 C CA . GLU A 1 346 ? 11.219 27.797 28.281 1 84.44 346 GLU A CA 1
ATOM 2712 C C . GLU A 1 346 ? 10.297 26.938 27.406 1 84.44 346 GLU A C 1
ATOM 2714 O O . GLU A 1 346 ? 9.109 26.812 27.703 1 84.44 346 GLU A O 1
ATOM 2719 N N . SER A 1 347 ? 10.859 26.406 26.375 1 90.06 347 SER A N 1
ATOM 2720 C CA . SER A 1 347 ? 10.102 25.594 25.422 1 90.06 347 SER A CA 1
ATOM 2721 C C . SER A 1 347 ? 10.961 24.469 24.844 1 90.06 347 SER A C 1
ATOM 2723 O O . SER A 1 347 ? 12.18 24.594 24.766 1 90.06 347 SER A O 1
ATOM 2725 N N . GLU A 1 348 ? 10.312 23.484 24.516 1 93.69 348 GLU A N 1
ATOM 2726 C CA . GLU A 1 348 ? 11.047 22.422 23.859 1 93.69 348 GLU A CA 1
ATOM 2727 C C . GLU A 1 348 ? 11.148 22.672 22.359 1 93.69 348 GLU A C 1
ATOM 2729 O O . GLU A 1 348 ? 11.617 21.812 21.609 1 93.69 348 GLU A O 1
ATOM 2734 N N . ALA A 1 349 ? 10.758 23.844 21.906 1 96.19 349 ALA A N 1
ATOM 2735 C CA . ALA A 1 349 ? 10.867 24.25 20.516 1 96.19 349 ALA A CA 1
ATOM 2736 C C . ALA A 1 349 ? 11.758 25.469 20.359 1 96.19 349 ALA A C 1
ATOM 2738 O O . ALA A 1 349 ? 11.711 26.391 21.188 1 96.19 349 ALA A O 1
ATOM 2739 N N . GLY A 1 350 ? 12.531 25.469 19.328 1 96.5 350 GLY A N 1
ATOM 2740 C CA . GLY A 1 350 ? 13.344 26.641 19.031 1 96.5 350 GLY A CA 1
ATOM 2741 C C . GLY A 1 350 ? 12.523 27.844 18.578 1 96.5 350 GLY A C 1
ATOM 2742 O O . GLY A 1 350 ? 11.336 27.703 18.266 1 96.5 350 GLY A O 1
ATOM 2743 N N . PRO A 1 351 ? 13.141 28.984 18.562 1 96.75 351 PRO A N 1
ATOM 2744 C CA . PRO A 1 351 ? 12.422 30.234 18.234 1 96.75 351 PRO A CA 1
ATOM 2745 C C . PRO A 1 351 ? 11.805 30.203 16.844 1 96.75 351 PRO A C 1
ATOM 2747 O O . PRO A 1 351 ? 10.68 30.672 16.656 1 96.75 351 PRO A O 1
ATOM 2750 N N . LEU A 1 352 ? 12.539 29.734 15.852 1 98 352 LEU A N 1
ATOM 2751 C CA . LEU A 1 352 ? 11.984 29.703 14.508 1 98 352 LEU A CA 1
ATOM 2752 C C . LEU A 1 352 ? 10.789 28.766 14.43 1 98 352 LEU A C 1
ATOM 2754 O O . LEU A 1 352 ? 9.781 29.078 13.789 1 98 352 LEU A O 1
ATOM 2758 N N . THR A 1 353 ? 10.984 27.578 15.031 1 97.81 353 THR A N 1
ATOM 2759 C CA . THR A 1 353 ? 9.891 26.609 15.07 1 97.81 353 THR A CA 1
ATOM 2760 C C . THR A 1 353 ? 8.633 27.234 15.672 1 97.81 353 THR A C 1
ATOM 2762 O O . THR A 1 353 ? 7.539 27.078 15.133 1 97.81 353 THR A O 1
ATOM 2765 N N . GLN A 1 354 ? 8.789 27.938 16.75 1 96.62 354 GLN A N 1
ATOM 2766 C CA . GLN A 1 354 ? 7.672 28.609 17.406 1 96.62 354 GLN A CA 1
ATOM 2767 C C . GLN A 1 354 ? 7.062 29.672 16.484 1 96.62 354 GLN A C 1
ATOM 2769 O O . GLN A 1 354 ? 5.84 29.766 16.375 1 96.62 354 GLN A O 1
ATOM 2774 N N . LYS A 1 355 ? 7.891 30.469 15.883 1 97.94 355 LYS A N 1
ATOM 2775 C CA . LYS A 1 355 ? 7.426 31.516 14.977 1 97.94 355 LYS A CA 1
ATOM 2776 C C . LYS A 1 355 ? 6.602 30.922 13.836 1 97.94 355 LYS A C 1
ATOM 2778 O O . LYS A 1 355 ? 5.547 31.469 13.484 1 97.94 355 LYS A O 1
ATOM 2783 N N . ILE A 1 356 ? 7.094 29.859 13.219 1 98.56 356 ILE A N 1
ATOM 2784 C CA . ILE A 1 356 ? 6.406 29.188 12.117 1 98.56 356 ILE A CA 1
ATOM 2785 C C . ILE A 1 356 ? 5.043 28.703 12.594 1 98.56 356 ILE A C 1
ATOM 2787 O O . ILE A 1 356 ? 4.031 28.922 11.922 1 98.56 356 ILE A O 1
ATOM 2791 N N . ASN A 1 357 ? 5.062 28.031 13.695 1 97.25 357 ASN A N 1
ATOM 2792 C CA . ASN A 1 357 ? 3.814 27.516 14.25 1 97.25 357 ASN A CA 1
ATOM 2793 C C . ASN A 1 357 ? 2.789 28.625 14.445 1 97.25 357 ASN A C 1
ATOM 2795 O O . ASN A 1 357 ? 1.638 28.5 14.031 1 97.25 357 ASN A O 1
ATOM 2799 N N . GLU A 1 358 ? 3.195 29.672 15.07 1 97.38 358 GLU A N 1
ATOM 2800 C CA . GLU A 1 358 ? 2.303 30.797 15.367 1 97.38 358 GLU A CA 1
ATOM 2801 C C . GLU A 1 358 ? 1.8 31.453 14.086 1 97.38 358 GLU A C 1
ATOM 2803 O O . GLU A 1 358 ? 0.617 31.781 13.977 1 97.38 358 GLU A O 1
ATOM 2808 N N . ALA A 1 359 ? 2.648 31.641 13.195 1 98.56 359 ALA A N 1
ATOM 2809 C CA . ALA A 1 359 ? 2.275 32.281 11.938 1 98.56 359 ALA A CA 1
ATOM 2810 C C . ALA A 1 359 ? 1.25 31.453 11.172 1 98.56 359 ALA A C 1
ATOM 2812 O O . ALA A 1 359 ? 0.271 32 10.648 1 98.56 359 ALA A O 1
ATOM 2813 N N . ILE A 1 360 ? 1.491 30.188 11.062 1 98.44 360 ILE A N 1
ATOM 2814 C CA . ILE A 1 360 ? 0.575 29.312 10.344 1 98.44 360 ILE A CA 1
ATOM 2815 C C . ILE A 1 360 ? -0.782 29.297 11.039 1 98.44 360 ILE A C 1
ATOM 2817 O O . ILE A 1 360 ? -1.825 29.391 10.391 1 98.44 360 ILE A O 1
ATOM 2821 N N . MET A 1 361 ? -0.778 29.234 12.336 1 97.56 361 MET A N 1
ATOM 2822 C CA . MET A 1 361 ? -2.037 29.25 13.07 1 97.56 361 MET A CA 1
ATOM 2823 C C . MET A 1 361 ? -2.775 30.562 12.867 1 97.56 361 MET A C 1
ATOM 2825 O O . MET A 1 361 ? -3.994 30.578 12.688 1 97.56 361 MET A O 1
ATOM 2829 N N . ASP A 1 362 ? -2.029 31.688 12.945 1 98.56 362 ASP A N 1
ATOM 2830 C CA . ASP A 1 362 ? -2.648 33 12.711 1 98.56 362 ASP A CA 1
ATOM 2831 C C . ASP A 1 362 ? -3.346 33.031 11.352 1 98.56 362 ASP A C 1
ATOM 2833 O O . ASP A 1 362 ? -4.426 33.625 11.219 1 98.56 362 ASP A O 1
ATOM 2837 N N . ILE A 1 363 ? -2.715 32.469 10.398 1 98.62 363 ILE A N 1
ATOM 2838 C CA . ILE A 1 363 ? -3.279 32.406 9.055 1 98.62 363 ILE A CA 1
ATOM 2839 C C . ILE A 1 363 ? -4.496 31.5 9.031 1 98.62 363 ILE A C 1
ATOM 2841 O O . ILE A 1 363 ? -5.555 31.859 8.516 1 98.62 363 ILE A O 1
ATOM 2845 N N . GLN A 1 364 ? -4.375 30.297 9.578 1 98.25 364 GLN A N 1
ATOM 2846 C CA . GLN A 1 364 ? -5.43 29.297 9.602 1 98.25 364 GLN A CA 1
ATOM 2847 C C . GLN A 1 364 ? -6.691 29.844 10.266 1 98.25 364 GLN A C 1
ATOM 2849 O O . GLN A 1 364 ? -7.801 29.609 9.781 1 98.25 364 GLN A O 1
ATOM 2854 N N . TYR A 1 365 ? -6.559 30.641 11.32 1 97.75 365 TYR A N 1
ATOM 2855 C CA . TYR A 1 365 ? -7.691 31.109 12.109 1 97.75 365 TYR A CA 1
ATOM 2856 C C . TYR A 1 365 ? -8.109 32.5 11.672 1 97.75 365 TYR A C 1
ATOM 2858 O O . TYR A 1 365 ? -8.992 33.125 12.281 1 97.75 365 TYR A O 1
ATOM 2866 N N . GLY A 1 366 ? -7.438 33.062 10.695 1 97.44 366 GLY A N 1
ATOM 2867 C CA . GLY A 1 366 ? -7.836 34.344 10.117 1 97.44 366 GLY A CA 1
ATOM 2868 C C . GLY A 1 366 ? -7.398 35.531 10.945 1 97.44 366 GLY A C 1
ATOM 2869 O O . GLY A 1 366 ? -7.898 36.656 10.75 1 97.44 366 GLY A O 1
ATOM 2870 N N . VAL A 1 367 ? -6.605 35.312 11.914 1 98.12 367 VAL A N 1
ATOM 2871 C CA . VAL A 1 367 ? -6 36.438 12.625 1 98.12 367 VAL A CA 1
ATOM 2872 C C . VAL A 1 367 ? -5.207 37.312 11.648 1 98.12 367 VAL A C 1
ATOM 2874 O O . VAL A 1 367 ? -5.215 38.531 11.75 1 98.12 367 VAL A O 1
ATOM 2877 N N . VAL A 1 368 ? -4.531 36.625 10.758 1 97.88 368 VAL A N 1
ATOM 2878 C CA . VAL A 1 368 ? -3.852 37.281 9.641 1 97.88 368 VAL A CA 1
ATOM 2879 C C . VAL A 1 368 ? -4.5 36.875 8.328 1 97.88 368 VAL A C 1
ATOM 2881 O O . VAL A 1 368 ? -4.578 35.656 8.023 1 97.88 368 VAL A O 1
ATOM 2884 N N . GLU A 1 369 ? -5.008 37.812 7.609 1 97.38 369 GLU A N 1
ATOM 2885 C CA . GLU A 1 369 ? -5.52 37.531 6.277 1 97.38 369 GLU A CA 1
ATOM 2886 C C . GLU A 1 369 ? -4.391 37.094 5.336 1 97.38 369 GLU A C 1
ATOM 2888 O O . GLU A 1 369 ? -3.346 37.75 5.281 1 97.38 369 GLU A O 1
ATOM 2893 N N . HIS A 1 370 ? -4.594 36.031 4.688 1 97.75 370 HIS A N 1
ATOM 2894 C CA . HIS A 1 370 ? -3.582 35.469 3.801 1 97.75 370 HIS A CA 1
ATOM 2895 C C . HIS A 1 370 ? -4.219 34.594 2.73 1 97.75 370 HIS A C 1
ATOM 2897 O O . HIS A 1 370 ? -5.219 33.938 2.988 1 97.75 370 HIS A O 1
ATOM 2903 N N . PRO A 1 371 ? -3.6 34.469 1.56 1 97.5 371 PRO A N 1
ATOM 2904 C CA . PRO A 1 371 ? -4.156 33.656 0.486 1 97.5 371 PRO A CA 1
ATOM 2905 C C . PRO A 1 371 ? -4.16 32.156 0.83 1 97.5 371 PRO A C 1
ATOM 2907 O O . PRO A 1 371 ? -4.895 31.375 0.214 1 97.5 371 PRO A O 1
ATOM 2910 N N . PHE A 1 372 ? -3.385 31.75 1.78 1 98.19 372 PHE A N 1
ATOM 2911 C CA . PHE A 1 372 ? -3.311 30.344 2.168 1 98.19 372 PHE A CA 1
ATOM 2912 C C . PHE A 1 372 ? -4.598 29.906 2.855 1 98.19 372 PHE A C 1
ATOM 2914 O O . PHE A 1 372 ? -4.844 28.703 3.01 1 98.19 372 PHE A O 1
ATOM 2921 N N . SER A 1 373 ? -5.324 30.781 3.369 1 98.25 373 SER A N 1
ATOM 2922 C CA . SER A 1 373 ? -6.543 30.5 4.117 1 98.25 373 SER A CA 1
ATOM 2923 C C . SER A 1 373 ? -7.777 30.984 3.361 1 98.25 373 SER A C 1
ATOM 2925 O O . SER A 1 373 ? -7.945 32.188 3.137 1 98.25 373 SER A O 1
ATOM 2927 N N . LEU A 1 374 ? -8.625 30.078 3.031 1 97.5 374 LEU A N 1
ATOM 2928 C CA . LEU A 1 374 ? -9.82 30.391 2.254 1 97.5 374 LEU A CA 1
ATOM 2929 C C . LEU A 1 374 ? -11.047 30.5 3.16 1 97.5 374 LEU A C 1
ATOM 2931 O O . LEU A 1 374 ? -11.469 29.516 3.768 1 97.5 374 LEU A O 1
ATOM 2935 N N . ARG A 1 375 ? -11.617 31.656 3.182 1 97.5 375 ARG A N 1
ATOM 2936 C CA . ARG A 1 375 ? -12.891 31.812 3.875 1 97.5 375 ARG A CA 1
ATOM 2937 C C . ARG A 1 375 ? -14.039 31.219 3.057 1 97.5 375 ARG A C 1
ATOM 2939 O O . ARG A 1 375 ? -14.305 31.672 1.939 1 97.5 375 ARG A O 1
ATOM 2946 N N . ILE A 1 376 ? -14.758 30.266 3.57 1 96.38 376 ILE A N 1
ATOM 2947 C CA . ILE A 1 376 ? -15.734 29.562 2.736 1 96.38 376 ILE A CA 1
ATOM 2948 C C . ILE A 1 376 ? -17.141 30 3.135 1 96.38 376 ILE A C 1
ATOM 2950 O O . ILE A 1 376 ? -18.062 29.953 2.316 1 96.38 376 ILE A O 1
ATOM 2954 N N . PHE A 1 377 ? -17.453 30.359 4.34 1 93.94 377 PHE A N 1
ATOM 2955 C CA . PHE A 1 377 ? -18.719 31 4.688 1 93.94 377 PHE A CA 1
ATOM 2956 C C . PHE A 1 377 ? -18.625 31.688 6.047 1 93.94 377 PHE A C 1
ATOM 2958 O O . PHE A 1 377 ? -17.703 31.406 6.824 1 93.94 377 PHE A O 1
ATOM 2965 N N . MET B 1 1 ? 1.667 -5.383 29.734 1 22.8 1 MET B N 1
ATOM 2966 C CA . MET B 1 1 ? 0.604 -6.332 30.062 1 22.8 1 MET B CA 1
ATOM 2967 C C . MET B 1 1 ? 0.854 -7.676 29.375 1 22.8 1 MET B C 1
ATOM 2969 O O . MET B 1 1 ? 1.222 -7.723 28.203 1 22.8 1 MET B O 1
ATOM 2973 N N . THR B 1 2 ? 1.048 -8.797 30.156 1 26.22 2 THR B N 1
ATOM 2974 C CA . THR B 1 2 ? 1.385 -10.203 29.953 1 26.22 2 THR B CA 1
ATOM 2975 C C . THR B 1 2 ? 0.243 -10.938 29.25 1 26.22 2 THR B C 1
ATOM 2977 O O . THR B 1 2 ? -0.47 -11.727 29.875 1 26.22 2 THR B O 1
ATOM 2980 N N . GLY B 1 3 ? -0.771 -10.258 28.578 1 33.53 3 GLY B N 1
ATOM 2981 C CA . GLY B 1 3 ? -1.94 -11.023 28.172 1 33.53 3 GLY B CA 1
ATOM 2982 C C . GLY B 1 3 ? -1.606 -12.43 27.719 1 33.53 3 GLY B C 1
ATOM 2983 O O . GLY B 1 3 ? -0.524 -12.672 27.172 1 33.53 3 GLY B O 1
ATOM 2984 N N . THR B 1 4 ? -2.137 -13.5 28.359 1 32.91 4 THR B N 1
ATOM 2985 C CA . THR B 1 4 ? -2.154 -14.914 28.016 1 32.91 4 THR B CA 1
ATOM 2986 C C . THR B 1 4 ? -2.52 -15.109 26.547 1 32.91 4 THR B C 1
ATOM 2988 O O . THR B 1 4 ? -3.555 -14.625 26.078 1 32.91 4 THR B O 1
ATOM 2991 N N . ALA B 1 5 ? -1.653 -15.383 25.797 1 38.75 5 ALA B N 1
ATOM 2992 C CA . ALA B 1 5 ? -1.45 -15.617 24.375 1 38.75 5 ALA B CA 1
ATOM 2993 C C . ALA B 1 5 ? -2.479 -16.609 23.828 1 38.75 5 ALA B C 1
ATOM 2995 O O . ALA B 1 5 ? -2.234 -17.812 23.797 1 38.75 5 ALA B O 1
ATOM 2996 N N . PHE B 1 6 ? -3.613 -16.875 24.297 1 48.47 6 PHE B N 1
ATOM 2997 C CA . PHE B 1 6 ? -4.008 -17.859 23.312 1 48.47 6 PHE B CA 1
ATOM 2998 C C . PHE B 1 6 ? -3.865 -17.312 21.906 1 48.47 6 PHE B C 1
ATOM 3000 O O . PHE B 1 6 ? -4.543 -16.344 21.531 1 48.47 6 PHE B O 1
ATOM 3007 N N . GLU B 1 7 ? -2.789 -17.297 21.203 1 74.44 7 GLU B N 1
ATOM 3008 C CA . GLU B 1 7 ? -2.068 -16.734 20.062 1 74.44 7 GLU B CA 1
ATOM 3009 C C . GLU B 1 7 ? -2.777 -17.062 18.75 1 74.44 7 GLU B C 1
ATOM 3011 O O . GLU B 1 7 ? -2.646 -16.312 17.781 1 74.44 7 GLU B O 1
ATOM 3016 N N . THR B 1 8 ? -3.838 -18.125 18.844 1 93.81 8 THR B N 1
ATOM 3017 C CA . THR B 1 8 ? -4.508 -18.469 17.594 1 93.81 8 THR B CA 1
ATOM 3018 C C . THR B 1 8 ? -5.953 -18.875 17.859 1 93.81 8 THR B C 1
ATOM 3020 O O . THR B 1 8 ? -6.375 -19.016 19 1 93.81 8 THR B O 1
ATOM 3023 N N . PHE B 1 9 ? -6.938 -18.953 16.844 1 96.81 9 PHE B N 1
ATOM 3024 C CA . PHE B 1 9 ? -8.297 -19.469 16.922 1 96.81 9 PHE B CA 1
ATOM 3025 C C . PHE B 1 9 ? -8.305 -20.984 16.891 1 96.81 9 PHE B C 1
ATOM 3027 O O . PHE B 1 9 ? -7.301 -21.609 16.547 1 96.81 9 PHE B O 1
ATOM 3034 N N . ASP B 1 10 ? -9.516 -21.594 17.359 1 96.62 10 ASP B N 1
ATOM 3035 C CA . ASP B 1 10 ? -9.711 -23.031 17.453 1 96.62 10 ASP B CA 1
ATOM 3036 C C . ASP B 1 10 ? -10.734 -23.516 16.422 1 96.62 10 ASP B C 1
ATOM 3038 O O . ASP B 1 10 ? -11.922 -23.203 16.531 1 96.62 10 ASP B O 1
ATOM 3042 N N . ALA B 1 11 ? -10.328 -24.312 15.508 1 97.44 11 ALA B N 1
ATOM 3043 C CA . ALA B 1 11 ? -11.203 -24.812 14.445 1 97.44 11 ALA B CA 1
ATOM 3044 C C . ALA B 1 11 ? -12.352 -25.625 15.023 1 97.44 11 ALA B C 1
ATOM 3046 O O . ALA B 1 11 ? -13.414 -25.734 14.414 1 97.44 11 ALA B O 1
ATOM 3047 N N . GLN B 1 12 ? -12.188 -26.219 16.172 1 97.44 12 GLN B N 1
ATOM 3048 C CA . GLN B 1 12 ? -13.234 -27.016 16.797 1 97.44 12 GLN B CA 1
ATOM 3049 C C . GLN B 1 12 ? -14.414 -26.156 17.219 1 97.44 12 GLN B C 1
ATOM 3051 O O . GLN B 1 12 ? -15.508 -26.656 17.484 1 97.44 12 GLN B O 1
ATOM 3056 N N . LYS B 1 13 ? -14.203 -24.891 17.344 1 98 13 LYS B N 1
ATOM 3057 C CA . LYS B 1 13 ? -15.242 -23.953 17.75 1 98 13 LYS B CA 1
ATOM 3058 C C . LYS B 1 13 ? -15.891 -23.281 16.547 1 98 13 LYS B C 1
ATOM 3060 O O . LYS B 1 13 ? -16.562 -22.266 16.688 1 98 13 LYS B O 1
ATOM 3065 N N . LEU B 1 14 ? -15.648 -23.828 15.383 1 98.5 14 LEU B N 1
ATOM 3066 C CA . LEU B 1 14 ? -16.172 -23.281 14.141 1 98.5 14 LEU B CA 1
ATOM 3067 C C . LEU B 1 14 ? -17.688 -23.188 14.18 1 98.5 14 LEU B C 1
ATOM 3069 O O . LEU B 1 14 ? -18.375 -24.156 14.539 1 98.5 14 LEU B O 1
ATOM 3073 N N . GLU B 1 15 ? -18.172 -22.016 13.898 1 98.62 15 GLU B N 1
ATOM 3074 C CA . GLU B 1 15 ? -19.609 -21.781 13.734 1 98.62 15 GLU B CA 1
ATOM 3075 C C . GLU B 1 15 ? -20 -21.766 12.266 1 98.62 15 GLU B C 1
ATOM 3077 O O . GLU B 1 15 ? -19.359 -21.094 11.453 1 98.62 15 GLU B O 1
ATOM 3082 N N . ILE B 1 16 ? -21.109 -22.5 11.922 1 98.19 16 ILE B N 1
ATOM 3083 C CA . ILE B 1 16 ? -21.5 -22.625 10.523 1 98.19 16 ILE B CA 1
ATOM 3084 C C . ILE B 1 16 ? -22.938 -22.125 10.344 1 98.19 16 ILE B C 1
ATOM 3086 O O . ILE B 1 16 ? -23.859 -22.609 11.008 1 98.19 16 ILE B O 1
ATOM 3090 N N . GLN B 1 17 ? -23.047 -21.156 9.555 1 97.31 17 GLN B N 1
ATOM 3091 C CA . GLN B 1 17 ? -24.344 -20.688 9.062 1 97.31 17 GLN B CA 1
ATOM 3092 C C . GLN B 1 17 ? -24.453 -20.891 7.551 1 97.31 17 GLN B C 1
ATOM 3094 O O . GLN B 1 17 ? -23.844 -20.141 6.777 1 97.31 17 GLN B O 1
ATOM 3099 N N . THR B 1 18 ? -25.281 -21.766 7.094 1 94.56 18 THR B N 1
ATOM 3100 C CA . THR B 1 18 ? -25.391 -22.062 5.668 1 94.56 18 THR B CA 1
ATOM 3101 C C . THR B 1 18 ? -26.469 -21.203 5.023 1 94.56 18 THR B C 1
ATOM 3103 O O . THR B 1 18 ? -27.406 -20.766 5.691 1 94.56 18 THR B O 1
ATOM 3106 N N . ASN B 1 19 ? -26.281 -20.938 3.842 1 92.19 19 ASN B N 1
ATOM 3107 C CA . ASN B 1 19 ? -27.266 -20.234 3.035 1 92.19 19 ASN B CA 1
ATOM 3108 C C . ASN B 1 19 ? -28.406 -21.156 2.617 1 92.19 19 ASN B C 1
ATOM 3110 O O . ASN B 1 19 ? -28.172 -22.266 2.143 1 92.19 19 ASN B O 1
ATOM 3114 N N . LYS B 1 20 ? -29.609 -20.641 2.764 1 88.56 20 LYS B N 1
ATOM 3115 C CA . LYS B 1 20 ? -30.766 -21.422 2.377 1 88.56 20 LYS B CA 1
ATOM 3116 C C . LYS B 1 20 ? -30.906 -21.5 0.858 1 88.56 20 LYS B C 1
ATOM 3118 O O . LYS B 1 20 ? -31.281 -22.547 0.312 1 88.56 20 LYS B O 1
ATOM 3123 N N . GLN B 1 21 ? -30.609 -20.406 0.268 1 91.94 21 GLN B N 1
ATOM 3124 C CA . GLN B 1 21 ? -30.672 -20.344 -1.188 1 91.94 21 GLN B CA 1
ATOM 3125 C C . GLN B 1 21 ? -29.266 -20.266 -1.788 1 91.94 21 GLN B C 1
ATOM 3127 O O . GLN B 1 21 ? -28.547 -19.281 -1.581 1 91.94 21 GLN B O 1
ATOM 3132 N N . LEU B 1 22 ? -29 -21.328 -2.539 1 95.31 22 LEU B N 1
ATOM 3133 C CA . LEU B 1 22 ? -27.672 -21.406 -3.154 1 95.31 22 LEU B CA 1
ATOM 3134 C C . LEU B 1 22 ? -27.672 -20.75 -4.527 1 95.31 22 LEU B C 1
ATOM 3136 O O . LEU B 1 22 ? -28.688 -20.766 -5.23 1 95.31 22 LEU B O 1
ATOM 3140 N N . LYS B 1 23 ? -26.594 -20.188 -4.969 1 95.38 23 LYS B N 1
ATOM 3141 C CA . LYS B 1 23 ? -26.406 -19.578 -6.285 1 95.38 23 LYS B CA 1
ATOM 3142 C C . LYS B 1 23 ? -26.359 -20.641 -7.379 1 95.38 23 LYS B C 1
ATOM 3144 O O . LYS B 1 23 ? -25.906 -21.766 -7.141 1 95.38 23 LYS B O 1
ATOM 3149 N N . PRO B 1 24 ? -26.859 -20.25 -8.586 1 95.31 24 PRO B N 1
ATOM 3150 C CA . PRO B 1 24 ? -26.609 -21.188 -9.695 1 95.31 24 PRO B CA 1
ATOM 3151 C C . PRO B 1 24 ? -25.125 -21.328 -10.016 1 95.31 24 PRO B C 1
ATOM 3153 O O . PRO B 1 24 ? -24.375 -20.344 -9.953 1 95.31 24 PRO B O 1
ATOM 3156 N N . LEU B 1 25 ? -24.781 -22.547 -10.328 1 95.12 25 LEU B N 1
ATOM 3157 C CA . LEU B 1 25 ? -23.406 -22.75 -10.789 1 95.12 25 LEU B CA 1
ATOM 3158 C C . LEU B 1 25 ? -23.156 -22.047 -12.117 1 95.12 25 LEU B C 1
ATOM 3160 O O . LEU B 1 25 ? -24.078 -21.906 -12.922 1 95.12 25 LEU B O 1
ATOM 3164 N N . ILE B 1 26 ? -22 -21.688 -12.359 1 93.5 26 ILE B N 1
ATOM 3165 C CA . ILE B 1 26 ? -21.609 -21.016 -13.602 1 93.5 26 ILE B CA 1
ATOM 3166 C C . ILE B 1 26 ? -21.062 -22.047 -14.594 1 93.5 26 ILE B C 1
ATOM 3168 O O . ILE B 1 26 ? -20.219 -22.859 -14.242 1 93.5 26 ILE B O 1
ATOM 3172 N N . PRO B 1 27 ? -21.531 -21.938 -15.797 1 92.38 27 PRO B N 1
ATOM 3173 C CA . PRO B 1 27 ? -20.953 -22.844 -16.797 1 92.38 27 PRO B CA 1
ATOM 3174 C C . PRO B 1 27 ? -19.453 -22.688 -16.953 1 92.38 27 PRO B C 1
ATOM 3176 O O . PRO B 1 27 ? -18.922 -21.562 -16.875 1 92.38 27 PRO B O 1
ATOM 3179 N N . GLU B 1 28 ? -18.828 -23.797 -17.188 1 87.31 28 GLU B N 1
ATOM 3180 C CA . GLU B 1 28 ? -17.375 -23.859 -17.25 1 87.31 28 GLU B CA 1
ATOM 3181 C C . GLU B 1 28 ? -16.828 -22.844 -18.266 1 87.31 28 GLU B C 1
ATOM 3183 O O . GLU B 1 28 ? -15.789 -22.219 -18.016 1 87.31 28 GLU B O 1
ATOM 3188 N N . ASN B 1 29 ? -17.453 -22.719 -19.312 1 86.88 29 ASN B N 1
ATOM 3189 C CA . ASN B 1 29 ? -16.969 -21.859 -20.391 1 86.88 29 ASN B CA 1
ATOM 3190 C C . ASN B 1 29 ? -17.172 -20.391 -20.078 1 86.88 29 ASN B C 1
ATOM 3192 O O . ASN B 1 29 ? -16.734 -19.516 -20.812 1 86.88 29 ASN B O 1
ATOM 3196 N N . GLU B 1 30 ? -17.781 -20.094 -18.953 1 89.5 30 GLU B N 1
ATOM 3197 C CA . GLU B 1 30 ? -18.047 -18.703 -18.578 1 89.5 30 GLU B CA 1
ATOM 3198 C C . GLU B 1 30 ? -17.219 -18.297 -17.359 1 89.5 30 GLU B C 1
ATOM 3200 O O . GLU B 1 30 ? -17.312 -17.156 -16.891 1 89.5 30 GLU B O 1
ATOM 3205 N N . LEU B 1 31 ? -16.453 -19.156 -16.953 1 89.5 31 LEU B N 1
ATOM 3206 C CA . LEU B 1 31 ? -15.672 -18.859 -15.75 1 89.5 31 LEU B CA 1
ATOM 3207 C C . LEU B 1 31 ? -14.547 -17.875 -16.047 1 89.5 31 LEU B C 1
ATOM 3209 O O . LEU B 1 31 ? -13.789 -18.078 -17 1 89.5 31 LEU B O 1
ATOM 3213 N N . VAL B 1 32 ? -14.539 -16.781 -15.328 1 84.69 32 VAL B N 1
ATOM 3214 C CA . VAL B 1 32 ? -13.5 -15.758 -15.367 1 84.69 32 VAL B CA 1
ATOM 3215 C C . VAL B 1 32 ? -12.836 -15.633 -14 1 84.69 32 VAL B C 1
ATOM 3217 O O . VAL B 1 32 ? -13.523 -15.625 -12.969 1 84.69 32 VAL B O 1
ATOM 3220 N N . PHE B 1 33 ? -11.617 -15.547 -14.039 1 85.25 33 PHE B N 1
ATOM 3221 C CA . PHE B 1 33 ? -10.859 -15.484 -12.789 1 85.25 33 PHE B CA 1
ATOM 3222 C C . PHE B 1 33 ? -11.352 -14.336 -11.914 1 85.25 33 PHE B C 1
ATOM 3224 O O . PHE B 1 33 ? -11.391 -13.188 -12.359 1 85.25 33 PHE B O 1
ATOM 3231 N N . GLY B 1 34 ? -11.742 -14.602 -10.711 1 87.62 34 GLY B N 1
ATOM 3232 C CA . GLY B 1 34 ? -12.031 -13.625 -9.672 1 87.62 34 GLY B CA 1
ATOM 3233 C C . GLY B 1 34 ? -13.305 -12.844 -9.922 1 87.62 34 GLY B C 1
ATOM 3234 O O . GLY B 1 34 ? -13.461 -11.727 -9.422 1 87.62 34 GLY B O 1
ATOM 3235 N N . LYS B 1 35 ? -14.109 -13.32 -10.68 1 89.94 35 LYS B N 1
ATOM 3236 C CA . LYS B 1 35 ? -15.312 -12.57 -11.031 1 89.94 35 LYS B CA 1
ATOM 3237 C C . LYS B 1 35 ? -16.531 -13.117 -10.312 1 89.94 35 LYS B C 1
ATOM 3239 O O . LYS B 1 35 ? -17.453 -12.375 -9.984 1 89.94 35 LYS B O 1
ATOM 3244 N N . HIS B 1 36 ? -16.578 -14.414 -10.133 1 94.19 36 HIS B N 1
ATOM 3245 C CA . HIS B 1 36 ? -17.688 -15.07 -9.445 1 94.19 36 HIS B CA 1
ATOM 3246 C C . HIS B 1 36 ? -17.234 -15.719 -8.148 1 94.19 36 HIS B C 1
ATOM 3248 O O . HIS B 1 36 ? -16.141 -16.281 -8.078 1 94.19 36 HIS B O 1
ATOM 3254 N N . PHE B 1 37 ? -18.156 -15.68 -7.168 1 97.31 37 PHE B N 1
ATOM 3255 C CA . PHE B 1 37 ? -17.766 -16.203 -5.863 1 97.31 37 PHE B CA 1
ATOM 3256 C C . PHE B 1 37 ? -18.828 -17.188 -5.344 1 97.31 37 PHE B C 1
ATOM 3258 O O . PHE B 1 37 ? -19.984 -17.109 -5.73 1 97.31 37 PHE B O 1
ATOM 3265 N N . THR B 1 38 ? -18.422 -18.031 -4.461 1 97.81 38 THR B N 1
ATOM 3266 C CA . THR B 1 38 ? -19.25 -19.125 -3.971 1 97.81 38 THR B CA 1
ATOM 3267 C C . THR B 1 38 ? -20.297 -18.609 -2.992 1 97.81 38 THR B C 1
ATOM 3269 O O . THR B 1 38 ? -20.453 -17.391 -2.828 1 97.81 38 THR B O 1
ATOM 3272 N N . ASP B 1 39 ? -21.031 -19.562 -2.385 1 98.44 39 ASP B N 1
ATOM 3273 C CA . ASP B 1 39 ? -22.219 -19.234 -1.598 1 98.44 39 ASP B CA 1
ATOM 3274 C C . ASP B 1 39 ? -21.828 -18.672 -0.229 1 98.44 39 ASP B C 1
ATOM 3276 O O . ASP B 1 39 ? -22.562 -17.891 0.359 1 98.44 39 ASP B O 1
ATOM 3280 N N . HIS B 1 40 ? -20.703 -19.125 0.248 1 98.69 40 HIS B N 1
ATOM 3281 C CA . HIS B 1 40 ? -20.312 -18.781 1.612 1 98.69 40 HIS B CA 1
ATOM 3282 C C . HIS B 1 40 ? -18.906 -18.188 1.659 1 98.69 40 HIS B C 1
ATOM 3284 O O . HIS B 1 40 ? -18.219 -18.172 0.643 1 98.69 40 HIS B O 1
ATOM 3290 N N . MET B 1 41 ? -18.516 -17.672 2.814 1 98.81 41 MET B N 1
ATOM 3291 C CA . MET B 1 41 ? -17.172 -17.203 3.098 1 98.81 41 MET B CA 1
ATOM 3292 C C . MET B 1 41 ? -16.781 -17.484 4.547 1 98.81 41 MET B C 1
ATOM 3294 O O . MET B 1 41 ? -17.656 -17.703 5.391 1 98.81 41 MET B O 1
ATOM 3298 N N . ILE B 1 42 ? -15.539 -17.594 4.797 1 98.94 42 ILE B N 1
ATOM 3299 C CA . ILE B 1 42 ? -15.008 -17.688 6.152 1 98.94 42 ILE B CA 1
ATOM 3300 C C . ILE B 1 42 ? -14.781 -16.281 6.719 1 98.94 42 ILE B C 1
ATOM 3302 O O . ILE B 1 42 ? -14.359 -15.383 6.004 1 98.94 42 ILE B O 1
ATOM 3306 N N . SER B 1 43 ? -15 -16.094 8.008 1 98.81 43 SER B N 1
ATOM 3307 C CA . SER B 1 43 ? -14.734 -14.852 8.719 1 98.81 43 SER B CA 1
ATOM 3308 C C . SER B 1 43 ? -14.25 -15.117 10.141 1 98.81 43 SER B C 1
ATOM 3310 O O . SER B 1 43 ? -14.875 -15.875 10.883 1 98.81 43 SER B O 1
ATOM 3312 N N . ILE B 1 44 ? -13.18 -14.531 10.57 1 98.81 44 ILE B N 1
ATOM 3313 C CA . ILE B 1 44 ? -12.609 -14.664 11.906 1 98.81 44 ILE B CA 1
ATOM 3314 C C . ILE B 1 44 ? -12.133 -13.297 12.398 1 98.81 44 ILE B C 1
ATOM 3316 O O . ILE B 1 44 ? -11.195 -12.727 11.844 1 98.81 44 ILE B O 1
ATOM 3320 N N . GLU B 1 45 ? -12.68 -12.812 13.453 1 98.44 45 GLU B N 1
ATOM 3321 C CA . GLU B 1 45 ? -12.328 -11.5 13.992 1 98.44 45 GLU B CA 1
ATOM 3322 C C . GLU B 1 45 ? -11.219 -11.617 15.031 1 98.44 45 GLU B C 1
ATOM 3324 O O . GLU B 1 45 ? -11.102 -12.641 15.719 1 98.44 45 GLU B O 1
ATOM 3329 N N . TRP B 1 46 ? -10.43 -10.609 15.133 1 98.38 46 TRP B N 1
ATOM 3330 C CA . TRP B 1 46 ? -9.375 -10.5 16.141 1 98.38 46 TRP B CA 1
ATOM 3331 C C . TRP B 1 46 ? -9.406 -9.133 16.812 1 98.38 46 TRP B C 1
ATOM 3333 O O . TRP B 1 46 ? -9.609 -8.109 16.141 1 98.38 46 TRP B O 1
ATOM 3343 N N . THR B 1 47 ? -9.227 -9.07 18.094 1 97.69 47 THR B N 1
ATOM 3344 C CA . THR B 1 47 ? -8.961 -7.852 18.844 1 97.69 47 THR B CA 1
ATOM 3345 C C . THR B 1 47 ? -7.73 -8.023 19.734 1 97.69 47 THR B C 1
ATOM 3347 O O . THR B 1 47 ? -7.438 -9.133 20.188 1 97.69 47 THR B O 1
ATOM 3350 N N . ALA B 1 48 ? -7.055 -6.926 19.922 1 95.94 48 ALA B N 1
ATOM 3351 C CA . ALA B 1 48 ? -5.891 -6.965 20.812 1 95.94 48 ALA B CA 1
ATOM 3352 C C . ALA B 1 48 ? -6.281 -7.41 22.219 1 95.94 48 ALA B C 1
ATOM 3354 O O . ALA B 1 48 ? -5.496 -8.062 22.906 1 95.94 48 ALA B O 1
ATOM 3355 N N . GLN B 1 49 ? -7.43 -7.203 22.625 1 95.94 49 GLN B N 1
ATOM 3356 C CA . GLN B 1 49 ? -7.914 -7.5 23.969 1 95.94 49 GLN B CA 1
ATOM 3357 C C . GLN B 1 49 ? -8.281 -8.977 24.109 1 95.94 49 GLN B C 1
ATOM 3359 O O . GLN B 1 49 ? -7.895 -9.625 25.078 1 95.94 49 GLN B O 1
ATOM 3364 N N . ASP B 1 50 ? -8.961 -9.492 23.109 1 96.56 50 ASP B N 1
ATOM 3365 C CA . ASP B 1 50 ? -9.57 -10.812 23.266 1 96.56 50 ASP B CA 1
ATOM 3366 C C . ASP B 1 50 ? -8.852 -11.852 22.422 1 96.56 50 ASP B C 1
ATOM 3368 O O . ASP B 1 50 ? -9.062 -13.055 22.594 1 96.56 50 ASP B O 1
ATOM 3372 N N . GLY B 1 51 ? -7.957 -11.383 21.531 1 97.25 51 GLY B N 1
ATOM 3373 C CA . GLY B 1 51 ? -7.379 -12.305 20.562 1 97.25 51 GLY B CA 1
ATOM 3374 C C . GLY B 1 51 ? -8.344 -12.703 19.469 1 97.25 51 GLY B C 1
ATOM 3375 O O . GLY B 1 51 ? -9.234 -11.93 19.109 1 97.25 51 GLY B O 1
ATOM 3376 N N . TRP B 1 52 ? -8.086 -13.859 18.844 1 98.31 52 TRP B N 1
ATOM 3377 C CA . TRP B 1 52 ? -8.93 -14.344 17.766 1 98.31 52 TRP B CA 1
ATOM 3378 C C . TRP B 1 52 ? -10.25 -14.891 18.297 1 98.31 52 TRP B C 1
ATOM 3380 O O . TRP B 1 52 ? -10.266 -15.625 19.297 1 98.31 52 TRP B O 1
ATOM 3390 N N . ALA B 1 53 ? -11.328 -14.562 17.672 1 98.19 53 ALA B N 1
ATOM 3391 C CA . ALA B 1 53 ? -12.641 -15.125 17.969 1 98.19 53 ALA B CA 1
ATOM 3392 C C . ALA B 1 53 ? -12.812 -16.5 17.312 1 98.19 53 ALA B C 1
ATOM 3394 O O . ALA B 1 53 ? -11.922 -16.953 16.594 1 98.19 53 ALA B O 1
ATOM 3395 N N . ALA B 1 54 ? -13.891 -17.125 17.609 1 98.38 54 ALA B N 1
ATOM 3396 C CA . ALA B 1 54 ? -14.219 -18.359 16.922 1 98.38 54 ALA B CA 1
ATOM 3397 C C . ALA B 1 54 ? -14.398 -18.125 15.43 1 98.38 54 ALA B C 1
ATOM 3399 O O . ALA B 1 54 ? -14.992 -17.125 15.016 1 98.38 54 ALA B O 1
ATOM 3400 N N . PRO B 1 55 ? -13.859 -19.047 14.633 1 98.75 55 PRO B N 1
ATOM 3401 C CA . PRO B 1 55 ? -14.094 -18.906 13.195 1 98.75 55 PRO B CA 1
ATOM 3402 C C . PRO B 1 55 ? -15.555 -19.125 12.812 1 98.75 55 PRO B C 1
ATOM 3404 O O . PRO B 1 55 ? -16.281 -19.828 13.516 1 98.75 55 PRO B O 1
ATOM 3407 N N . SER B 1 56 ? -15.898 -18.562 11.75 1 98.81 56 SER B N 1
ATOM 3408 C CA . SER B 1 56 ? -17.25 -18.75 11.25 1 98.81 56 SER B CA 1
ATOM 3409 C C . SER B 1 56 ? -17.266 -18.938 9.734 1 98.81 56 SER B C 1
ATOM 3411 O O . SER B 1 56 ? -16.453 -18.344 9.023 1 98.81 56 SER B O 1
ATOM 3413 N N . ILE B 1 57 ? -18.078 -19.781 9.25 1 98.81 57 ILE B N 1
ATOM 3414 C CA . ILE B 1 57 ? -18.5 -19.859 7.852 1 98.81 57 ILE B CA 1
ATOM 3415 C C . ILE B 1 57 ? -19.922 -19.328 7.711 1 98.81 57 ILE B C 1
ATOM 3417 O O . ILE B 1 57 ? -20.844 -19.812 8.375 1 98.81 57 ILE B O 1
ATOM 3421 N N . LYS B 1 58 ? -20.094 -18.328 6.898 1 98.56 58 LYS B N 1
ATOM 3422 C CA . LYS B 1 58 ? -21.359 -17.641 6.754 1 98.56 58 LYS B CA 1
ATOM 3423 C C . LYS B 1 58 ? -21.656 -17.328 5.289 1 98.56 58 LYS B C 1
ATOM 3425 O O . LYS B 1 58 ? -20.781 -17.438 4.438 1 98.56 58 LYS B O 1
ATOM 3430 N N . PRO B 1 59 ? -22.938 -17.016 4.988 1 98.19 59 PRO B N 1
ATOM 3431 C CA . PRO B 1 59 ? -23.234 -16.656 3.6 1 98.19 59 PRO B CA 1
ATOM 3432 C C . PRO B 1 59 ? -22.328 -15.539 3.076 1 98.19 59 PRO B C 1
ATOM 3434 O O . PRO B 1 59 ? -22.016 -14.594 3.807 1 98.19 59 PRO B O 1
ATOM 3437 N N . TYR B 1 60 ? -21.938 -15.766 1.83 1 97.88 60 TYR B N 1
ATOM 3438 C CA . TYR B 1 60 ? -21.188 -14.695 1.175 1 97.88 60 TYR B CA 1
ATOM 3439 C C . TYR B 1 60 ? -21.969 -13.383 1.22 1 97.88 60 TYR B C 1
ATOM 3441 O O . TYR B 1 60 ? -23.156 -13.352 0.886 1 97.88 60 TYR B O 1
ATOM 3449 N N . GLY B 1 61 ? -21.266 -12.297 1.635 1 96.69 61 GLY B N 1
ATOM 3450 C CA . GLY B 1 61 ? -21.922 -11.008 1.725 1 96.69 61 GLY B CA 1
ATOM 3451 C C . GLY B 1 61 ? -20.953 -9.852 1.904 1 96.69 61 GLY B C 1
ATOM 3452 O O . GLY B 1 61 ? -19.781 -10.062 2.184 1 96.69 61 GLY B O 1
ATOM 3453 N N . LYS B 1 62 ? -21.484 -8.711 1.765 1 97.88 62 LYS B N 1
ATOM 3454 C CA . LYS B 1 62 ? -20.672 -7.492 1.848 1 97.88 62 LYS B CA 1
ATOM 3455 C C . LYS B 1 62 ? -20.109 -7.309 3.25 1 97.88 62 LYS B C 1
ATOM 3457 O O . LYS B 1 62 ? -20.734 -7.68 4.238 1 97.88 62 LYS B O 1
ATOM 3462 N N . LEU B 1 63 ? -18.922 -6.766 3.312 1 98.19 63 LEU B N 1
ATOM 3463 C CA . LEU B 1 63 ? -18.297 -6.367 4.57 1 98.19 63 LEU B CA 1
ATOM 3464 C C . LEU B 1 63 ? -18.734 -4.961 4.969 1 98.19 63 LEU B C 1
ATOM 3466 O O . LEU B 1 63 ? -18.766 -4.055 4.133 1 98.19 63 LEU B O 1
ATOM 3470 N N . GLU B 1 64 ? -19.094 -4.809 6.164 1 97.75 64 GLU B N 1
ATOM 3471 C CA . GLU B 1 64 ? -19.406 -3.5 6.734 1 97.75 64 GLU B CA 1
ATOM 3472 C C . GLU B 1 64 ? -18.203 -2.926 7.473 1 97.75 64 GLU B C 1
ATOM 3474 O O . GLU B 1 64 ? -17.812 -3.432 8.531 1 97.75 64 GLU B O 1
ATOM 3479 N N . LEU B 1 65 ? -17.656 -1.872 6.965 1 98.12 65 LEU B N 1
ATOM 3480 C CA . LEU B 1 65 ? -16.453 -1.261 7.547 1 98.12 65 LEU B CA 1
ATOM 3481 C C . LEU B 1 65 ? -16.703 0.214 7.855 1 98.12 65 LEU B C 1
ATOM 3483 O O . LEU B 1 65 ? -17.328 0.921 7.066 1 98.12 65 LEU B O 1
ATOM 3487 N N . ASP B 1 66 ? -16.25 0.595 9.031 1 98.12 66 ASP B N 1
ATOM 3488 C CA . ASP B 1 66 ? -16.281 2.031 9.289 1 98.12 66 ASP B CA 1
ATOM 3489 C C . ASP B 1 66 ? -15.484 2.797 8.234 1 98.12 66 ASP B C 1
ATOM 3491 O O . ASP B 1 66 ? -14.414 2.355 7.82 1 98.12 66 ASP B O 1
ATOM 3495 N N . PRO B 1 67 ? -16 3.977 7.84 1 98 67 PRO B N 1
ATOM 3496 C CA . PRO B 1 67 ? -15.258 4.758 6.844 1 98 67 PRO B CA 1
ATOM 3497 C C . PRO B 1 67 ? -13.844 5.102 7.301 1 98 67 PRO B C 1
ATOM 3499 O O . PRO B 1 67 ? -12.984 5.41 6.473 1 98 67 PRO B O 1
ATOM 3502 N N . SER B 1 68 ? -13.586 5.043 8.57 1 97.94 68 SER B N 1
ATOM 3503 C CA . SER B 1 68 ? -12.258 5.371 9.094 1 97.94 68 SER B CA 1
ATOM 3504 C C . SER B 1 68 ? -11.406 4.117 9.258 1 97.94 68 SER B C 1
ATOM 3506 O O . SER B 1 68 ? -10.281 4.184 9.766 1 97.94 68 SER B O 1
ATOM 3508 N N . ALA B 1 69 ? -11.906 2.969 8.844 1 97.88 69 ALA B N 1
ATOM 3509 C CA . ALA B 1 69 ? -11.141 1.736 9 1 97.88 69 ALA B CA 1
ATOM 3510 C C . ALA B 1 69 ? -9.758 1.866 8.359 1 97.88 69 ALA B C 1
ATOM 3512 O O . ALA B 1 69 ? -9.633 2.32 7.223 1 97.88 69 ALA B O 1
ATOM 3513 N N . ILE B 1 70 ? -8.75 1.399 8.992 1 97.38 70 ILE B N 1
ATOM 3514 C CA . ILE B 1 70 ? -7.375 1.688 8.609 1 97.38 70 ILE B CA 1
ATOM 3515 C C . ILE B 1 70 ? -7.027 0.939 7.324 1 97.38 70 ILE B C 1
ATOM 3517 O O . ILE B 1 70 ? -6.156 1.368 6.562 1 97.38 70 ILE B O 1
ATOM 3521 N N . CYS B 1 71 ? -7.676 -0.156 7.039 1 98.12 71 CYS B N 1
ATOM 3522 C CA . CYS B 1 71 ? -7.41 -0.893 5.809 1 98.12 71 CYS B CA 1
ATOM 3523 C C . CYS B 1 71 ? -7.844 -0.092 4.586 1 98.12 71 CYS B C 1
ATOM 3525 O O . CYS B 1 71 ? -7.449 -0.403 3.463 1 98.12 71 CYS B O 1
ATOM 3527 N N . LEU B 1 72 ? -8.648 0.974 4.777 1 98.38 72 LEU B N 1
ATOM 3528 C CA . LEU B 1 72 ? -9.141 1.79 3.672 1 98.38 72 LEU B CA 1
ATOM 3529 C C . LEU B 1 72 ? -8.242 3.008 3.457 1 98.38 72 LEU B C 1
ATOM 3531 O O . LEU B 1 72 ? -8.43 3.758 2.498 1 98.38 72 LEU B O 1
ATOM 3535 N N . HIS B 1 73 ? -7.254 3.188 4.328 1 98.12 73 HIS B N 1
ATOM 3536 C CA . HIS B 1 73 ? -6.477 4.418 4.289 1 98.12 73 HIS B CA 1
ATOM 3537 C C . HIS B 1 73 ? -4.984 4.125 4.184 1 98.12 73 HIS B C 1
ATOM 3539 O O . HIS B 1 73 ? -4.254 4.832 3.488 1 98.12 73 HIS B O 1
ATOM 3545 N N . TYR B 1 74 ? -4.551 3.031 4.852 1 97.94 74 TYR B N 1
ATOM 3546 C CA . TYR B 1 74 ? -3.119 2.938 5.102 1 97.94 74 TYR B CA 1
ATOM 3547 C C . TYR B 1 74 ? -2.557 1.626 4.57 1 97.94 74 TYR B C 1
ATOM 3549 O O . TYR B 1 74 ? -1.392 1.3 4.809 1 97.94 74 TYR B O 1
ATOM 3557 N N . GLY B 1 75 ? -3.361 0.808 3.922 1 97.75 75 GLY B N 1
ATOM 3558 C CA . GLY B 1 75 ? -2.871 -0.383 3.246 1 97.75 75 GLY B CA 1
ATOM 3559 C C . GLY B 1 75 ? -2.629 -1.547 4.188 1 97.75 75 GLY B C 1
ATOM 3560 O O . GLY B 1 75 ? -1.787 -2.406 3.92 1 97.75 75 GLY B O 1
ATOM 3561 N N . PHE B 1 76 ? -3.34 -1.586 5.316 1 98.44 76 PHE B N 1
ATOM 3562 C CA . PHE B 1 76 ? -3.227 -2.725 6.219 1 98.44 76 PHE B CA 1
ATOM 3563 C C . PHE B 1 76 ? -3.973 -3.932 5.668 1 98.44 76 PHE B C 1
ATOM 3565 O O . PHE B 1 76 ? -5.047 -4.281 6.156 1 98.44 76 PHE B O 1
ATOM 3572 N N . GLN B 1 77 ? -3.311 -4.59 4.734 1 98.56 77 GLN B N 1
ATOM 3573 C CA . GLN B 1 77 ? -3.889 -5.711 3.996 1 98.56 77 GLN B CA 1
ATOM 3574 C C . GLN B 1 77 ? -2.807 -6.691 3.549 1 98.56 77 GLN B C 1
ATOM 3576 O O . GLN B 1 77 ? -1.755 -6.277 3.057 1 98.56 77 GLN B O 1
ATOM 3581 N N . CYS B 1 78 ? -3.045 -7.938 3.742 1 98.81 78 CYS B N 1
ATOM 3582 C CA . CYS B 1 78 ? -2.252 -8.992 3.121 1 98.81 78 CYS B CA 1
ATOM 3583 C C . CYS B 1 78 ? -3.129 -10.172 2.727 1 98.81 78 CYS B C 1
ATOM 3585 O O . CYS B 1 78 ? -4.25 -10.312 3.219 1 98.81 78 CYS B O 1
ATOM 3587 N N . PHE B 1 79 ? -2.652 -10.961 1.792 1 98.75 79 PHE B N 1
ATOM 3588 C CA . PHE B 1 79 ? -3.514 -12.016 1.26 1 98.75 79 PHE B CA 1
ATOM 3589 C C . PHE B 1 79 ? -2.682 -13.164 0.713 1 98.75 79 PHE B C 1
ATOM 3591 O O . PHE B 1 79 ? -1.458 -13.07 0.616 1 98.75 79 PHE B O 1
ATOM 3598 N N . GLU B 1 80 ? -3.344 -14.227 0.425 1 98.62 80 GLU B N 1
ATOM 3599 C CA . GLU B 1 80 ? -2.791 -15.375 -0.286 1 98.62 80 GLU B CA 1
ATOM 3600 C C . GLU B 1 80 ? -3.66 -15.75 -1.481 1 98.62 80 GLU B C 1
ATOM 3602 O O . GLU B 1 80 ? -4.785 -15.266 -1.618 1 98.62 80 GLU B O 1
ATOM 3607 N N . GLY B 1 81 ? -3.16 -16.484 -2.346 1 97.62 81 GLY B N 1
ATOM 3608 C CA . GLY B 1 81 ? -3.83 -17.188 -3.428 1 97.62 81 GLY B CA 1
ATOM 3609 C C . GLY B 1 81 ? -3.494 -18.672 -3.473 1 97.62 81 GLY B C 1
ATOM 3610 O O . GLY B 1 81 ? -2.328 -19.047 -3.613 1 97.62 81 GLY B O 1
ATOM 3611 N N . MET B 1 82 ? -4.469 -19.422 -3.332 1 98.19 82 MET B N 1
ATOM 3612 C CA . MET B 1 82 ? -4.312 -20.875 -3.408 1 98.19 82 MET B CA 1
ATOM 3613 C C . MET B 1 82 ? -5.5 -21.516 -4.121 1 98.19 82 MET B C 1
ATOM 3615 O O . MET B 1 82 ? -6.441 -20.828 -4.512 1 98.19 82 MET B O 1
ATOM 3619 N N . LYS B 1 83 ? -5.422 -22.781 -4.395 1 98 83 LYS B N 1
ATOM 3620 C CA . LYS B 1 83 ? -6.488 -23.438 -5.137 1 98 83 LYS B CA 1
ATOM 3621 C C . LYS B 1 83 ? -6.828 -24.797 -4.527 1 98 83 LYS B C 1
ATOM 3623 O O . LYS B 1 83 ? -5.973 -25.438 -3.918 1 98 83 LYS B O 1
ATOM 3628 N N . ALA B 1 84 ? -8.055 -25.172 -4.684 1 98.62 84 ALA B N 1
ATOM 3629 C CA . ALA B 1 84 ? -8.547 -26.516 -4.406 1 98.62 84 ALA B CA 1
ATOM 3630 C C . ALA B 1 84 ? -8.852 -27.266 -5.699 1 98.62 84 ALA B C 1
ATOM 3632 O O . ALA B 1 84 ? -9.375 -26.688 -6.652 1 98.62 84 ALA B O 1
ATOM 3633 N N . TYR B 1 85 ? -8.562 -28.516 -5.695 1 98.12 85 TYR B N 1
ATOM 3634 C CA . TYR B 1 85 ? -8.711 -29.406 -6.848 1 98.12 85 TYR B CA 1
ATOM 3635 C C . TYR B 1 85 ? -9.508 -30.656 -6.477 1 98.12 85 TYR B C 1
ATOM 3637 O O . TYR B 1 85 ? -9.547 -31.047 -5.312 1 98.12 85 TYR B O 1
ATOM 3645 N N . LYS B 1 86 ? -10.086 -31.188 -7.457 1 97.69 86 LYS B N 1
ATOM 3646 C CA . LYS B 1 86 ? -10.758 -32.469 -7.293 1 97.69 86 LYS B CA 1
ATOM 3647 C C . LYS B 1 86 ? -10.078 -33.562 -8.109 1 97.69 86 LYS B C 1
ATOM 3649 O O . LYS B 1 86 ? -9.852 -33.406 -9.312 1 97.69 86 LYS B O 1
ATOM 3654 N N . ASP B 1 87 ? -9.773 -34.656 -7.469 1 97.06 87 ASP B N 1
ATOM 3655 C CA . ASP B 1 87 ? -9.094 -35.719 -8.195 1 97.06 87 ASP B CA 1
ATOM 3656 C C . ASP B 1 87 ? -10.094 -36.688 -8.82 1 97.06 87 ASP B C 1
ATOM 3658 O O . ASP B 1 87 ? -11.305 -36.5 -8.719 1 97.06 87 ASP B O 1
ATOM 3662 N N . ALA B 1 88 ? -9.617 -37.719 -9.492 1 96.38 88 ALA B N 1
ATOM 3663 C CA . ALA B 1 88 ? -10.445 -38.625 -10.273 1 96.38 88 ALA B CA 1
ATOM 3664 C C . ALA B 1 88 ? -11.383 -39.438 -9.375 1 96.38 88 ALA B C 1
ATOM 3666 O O . ALA B 1 88 ? -12.43 -39.906 -9.828 1 96.38 88 ALA B O 1
ATOM 3667 N N . GLU B 1 89 ? -11.023 -39.594 -8.109 1 96.56 89 GLU B N 1
ATOM 3668 C CA . GLU B 1 89 ? -11.852 -40.344 -7.172 1 96.56 89 GLU B CA 1
ATOM 3669 C C . GLU B 1 89 ? -12.844 -39.438 -6.457 1 96.56 89 GLU B C 1
ATOM 3671 O O . GLU B 1 89 ? -13.617 -39.906 -5.617 1 96.56 89 GLU B O 1
ATOM 3676 N N . GLY B 1 90 ? -12.766 -38.156 -6.656 1 96.5 90 GLY B N 1
ATOM 3677 C CA . GLY B 1 90 ? -13.711 -37.219 -6.086 1 96.5 90 GLY B CA 1
ATOM 3678 C C . GLY B 1 90 ? -13.219 -36.562 -4.805 1 96.5 90 GLY B C 1
ATOM 3679 O O . GLY B 1 90 ? -13.93 -35.781 -4.18 1 96.5 90 GLY B O 1
ATOM 3680 N N . HIS B 1 91 ? -11.992 -36.906 -4.504 1 97.56 91 HIS B N 1
ATOM 3681 C CA . HIS B 1 91 ? -11.406 -36.281 -3.324 1 97.56 91 HIS B CA 1
ATOM 3682 C C . HIS B 1 91 ? -10.961 -34.844 -3.631 1 97.56 91 HIS B C 1
ATOM 3684 O O . HIS B 1 91 ? -10.43 -34.594 -4.711 1 97.56 91 HIS B O 1
ATOM 3690 N N . VAL B 1 92 ? -11.188 -34 -2.66 1 98.56 92 VAL B N 1
ATOM 3691 C CA . VAL B 1 92 ? -10.719 -32.625 -2.787 1 98.56 92 VAL B CA 1
ATOM 3692 C C . VAL B 1 92 ? -9.312 -32.5 -2.205 1 98.56 92 VAL B C 1
ATOM 3694 O O . VAL B 1 92 ? -9.008 -33.094 -1.172 1 98.56 92 VAL B O 1
ATOM 3697 N N . ARG B 1 93 ? -8.469 -31.688 -2.906 1 98.62 93 ARG B N 1
ATOM 3698 C CA . ARG B 1 93 ? -7.07 -31.531 -2.537 1 98.62 93 ARG B CA 1
ATOM 3699 C C . ARG B 1 93 ? -6.68 -30.062 -2.484 1 98.62 93 ARG B C 1
ATOM 3701 O O . ARG B 1 93 ? -7.219 -29.234 -3.234 1 98.62 93 ARG B O 1
ATOM 3708 N N . LEU B 1 94 ? -5.801 -29.766 -1.592 1 98.81 94 LEU B N 1
ATOM 3709 C CA . LEU B 1 94 ? -5.156 -28.453 -1.53 1 98.81 94 LEU B CA 1
ATOM 3710 C C . LEU B 1 94 ? -3.686 -28.547 -1.914 1 98.81 94 LEU B C 1
ATOM 3712 O O . LEU B 1 94 ? -3.004 -29.5 -1.535 1 98.81 94 LEU B O 1
ATOM 3716 N N . PHE B 1 95 ? -3.229 -27.641 -2.654 1 98.56 95 PHE B N 1
ATOM 3717 C CA . PHE B 1 95 ? -1.845 -27.625 -3.109 1 98.56 95 PHE B CA 1
ATOM 3718 C C . PHE B 1 95 ? -0.979 -26.766 -2.197 1 98.56 95 PHE B C 1
ATOM 3720 O O . PHE B 1 95 ? -1.098 -25.547 -2.197 1 98.56 95 PHE B O 1
ATOM 3727 N N . ARG B 1 96 ? -0.128 -27.312 -1.379 1 98.44 96 ARG B N 1
ATOM 3728 C CA . ARG B 1 96 ? 0.878 -26.766 -0.473 1 98.44 96 ARG B CA 1
ATOM 3729 C C . ARG B 1 96 ? 0.288 -25.672 0.4 1 98.44 96 ARG B C 1
ATOM 3731 O O . ARG B 1 96 ? 0.857 -24.578 0.502 1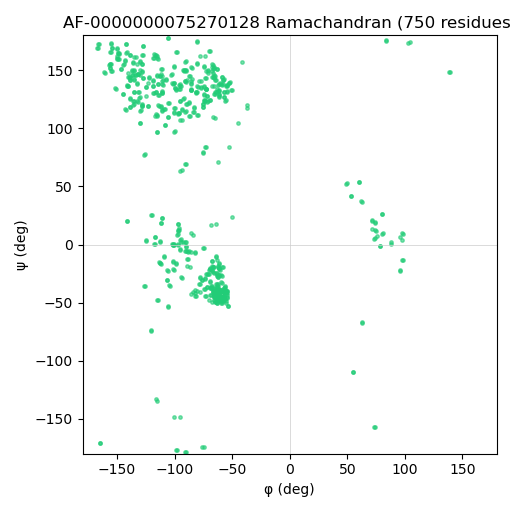 98.44 96 ARG B O 1
ATOM 3738 N N . PRO B 1 97 ? -0.835 -25.984 1.081 1 98.69 97 PRO B N 1
ATOM 3739 C CA . PRO B 1 97 ? -1.486 -24.969 1.909 1 98.69 97 PRO B CA 1
ATOM 3740 C C . PRO B 1 97 ? -0.607 -24.5 3.064 1 98.69 97 PRO B C 1
ATOM 3742 O O . PRO B 1 97 ? -0.742 -23.359 3.525 1 98.69 97 PRO B O 1
ATOM 3745 N N . ASP B 1 98 ? 0.298 -25.312 3.475 1 98.38 98 ASP B N 1
ATOM 3746 C CA . ASP B 1 98 ? 1.209 -24.969 4.559 1 98.38 98 ASP B CA 1
ATOM 3747 C C . ASP B 1 98 ? 2.09 -23.781 4.172 1 98.38 98 ASP B C 1
ATOM 3749 O O . ASP B 1 98 ? 2.326 -22.875 4.984 1 98.38 98 ASP B O 1
ATOM 3753 N N . MET B 1 99 ? 2.582 -23.781 2.906 1 98.56 99 MET B N 1
ATOM 3754 C CA . MET B 1 99 ? 3.426 -22.703 2.43 1 98.56 99 MET B CA 1
ATOM 3755 C C . MET B 1 99 ? 2.627 -21.406 2.312 1 98.56 99 MET B C 1
ATOM 3757 O O . MET B 1 99 ? 3.135 -20.328 2.623 1 98.56 99 MET B O 1
ATOM 3761 N N . ASN B 1 100 ? 1.362 -21.562 1.871 1 98.75 100 ASN B N 1
ATOM 3762 C CA . ASN B 1 100 ? 0.509 -20.375 1.796 1 98.75 100 ASN B CA 1
ATOM 3763 C C . ASN B 1 100 ? 0.266 -19.766 3.176 1 98.75 100 ASN B C 1
ATOM 3765 O O . ASN B 1 100 ? 0.344 -18.547 3.348 1 98.75 100 ASN B O 1
ATOM 3769 N N . MET B 1 101 ? -0.019 -20.578 4.168 1 98.75 101 MET B N 1
ATOM 3770 C CA . MET B 1 101 ? -0.289 -20.078 5.516 1 98.75 101 MET B CA 1
ATOM 3771 C C . MET B 1 101 ? 0.957 -19.453 6.121 1 98.75 101 MET B C 1
ATOM 3773 O O . MET B 1 101 ? 0.871 -18.406 6.785 1 98.75 101 MET B O 1
ATOM 3777 N N . ALA B 1 102 ? 2.059 -20.078 5.898 1 98.75 102 ALA B N 1
ATOM 3778 C CA . ALA B 1 102 ? 3.309 -19.516 6.406 1 98.75 102 ALA B CA 1
ATOM 3779 C C . ALA B 1 102 ? 3.568 -18.141 5.809 1 98.75 102 ALA B C 1
ATOM 3781 O O . ALA B 1 102 ? 3.975 -17.219 6.52 1 98.75 102 ALA B O 1
ATOM 3782 N N . ARG B 1 103 ? 3.381 -18.031 4.535 1 98.75 103 ARG B N 1
ATOM 3783 C CA . ARG B 1 103 ? 3.619 -16.75 3.865 1 98.75 103 ARG B CA 1
ATOM 3784 C C . ARG B 1 103 ? 2.598 -15.703 4.301 1 98.75 103 ARG B C 1
ATOM 3786 O O . ARG B 1 103 ? 2.926 -14.523 4.418 1 98.75 103 ARG B O 1
ATOM 3793 N N . LEU B 1 104 ? 1.361 -16.109 4.535 1 98.88 104 LEU B N 1
ATOM 3794 C CA . LEU B 1 104 ? 0.358 -15.188 5.059 1 98.88 104 LEU B CA 1
ATOM 3795 C C . LEU B 1 104 ? 0.777 -14.641 6.418 1 98.88 104 LEU B C 1
ATOM 3797 O O . LEU B 1 104 ? 0.689 -13.43 6.656 1 98.88 104 LEU B O 1
ATOM 3801 N N . ASN B 1 105 ? 1.212 -15.516 7.254 1 98.81 105 ASN B N 1
ATOM 3802 C CA . ASN B 1 105 ? 1.672 -15.109 8.578 1 98.81 105 ASN B CA 1
ATOM 3803 C C . ASN B 1 105 ? 2.871 -14.164 8.484 1 98.81 105 ASN B C 1
ATOM 3805 O O . ASN B 1 105 ? 2.951 -13.18 9.219 1 98.81 105 ASN B O 1
ATOM 3809 N N . LYS B 1 106 ? 3.781 -14.484 7.59 1 98.62 106 LYS B N 1
ATOM 3810 C CA . LYS B 1 106 ? 4.938 -13.617 7.391 1 98.62 106 LYS B CA 1
ATOM 3811 C C . LYS B 1 106 ? 4.504 -12.211 6.992 1 98.62 106 LYS B C 1
ATOM 3813 O O . LYS B 1 106 ? 4.996 -11.219 7.543 1 98.62 106 LYS B O 1
ATOM 3818 N N . SER B 1 107 ? 3.615 -12.109 6.07 1 98.81 107 SER B N 1
ATOM 3819 C CA . SER B 1 107 ? 3.119 -10.82 5.59 1 98.81 107 SER B CA 1
ATOM 3820 C C . SER B 1 107 ? 2.344 -10.094 6.68 1 98.81 107 SER B C 1
ATOM 3822 O O . SER B 1 107 ? 2.51 -8.883 6.859 1 98.81 107 SER B O 1
ATOM 3824 N N . SER B 1 108 ? 1.502 -10.82 7.395 1 98.69 108 SER B N 1
ATOM 3825 C CA . SER B 1 108 ? 0.711 -10.227 8.469 1 98.69 108 SER B CA 1
ATOM 3826 C C . SER B 1 108 ? 1.604 -9.641 9.555 1 98.69 108 SER B C 1
ATOM 3828 O O . SER B 1 108 ? 1.414 -8.492 9.977 1 98.69 108 SER B O 1
ATOM 3830 N N . ALA B 1 109 ? 2.557 -10.375 9.953 1 98.38 109 ALA B N 1
ATOM 3831 C CA . ALA B 1 109 ? 3.482 -9.938 10.992 1 98.38 109 ALA B CA 1
ATOM 3832 C C . ALA B 1 109 ? 4.258 -8.695 10.555 1 98.38 109 ALA B C 1
ATOM 3834 O O . ALA B 1 109 ? 4.492 -7.789 11.352 1 98.38 109 ALA B O 1
ATOM 3835 N N . ARG B 1 110 ? 4.637 -8.617 9.32 1 98.25 110 ARG B N 1
ATOM 3836 C CA . ARG B 1 110 ? 5.395 -7.488 8.797 1 98.25 110 ARG B CA 1
ATOM 3837 C C . ARG B 1 110 ? 4.598 -6.191 8.906 1 98.25 110 ARG B C 1
ATOM 3839 O O . ARG B 1 110 ? 5.172 -5.113 9.078 1 98.25 110 ARG B O 1
ATOM 3846 N N . LEU B 1 111 ? 3.277 -6.305 8.883 1 98.19 111 LEU B N 1
ATOM 3847 C CA . LEU B 1 111 ? 2.41 -5.137 8.953 1 98.19 111 LEU B CA 1
ATOM 3848 C C . LEU B 1 111 ? 1.923 -4.906 10.383 1 98.19 111 LEU B C 1
ATOM 3850 O O . LEU B 1 111 ? 1.004 -4.117 10.609 1 98.19 111 LEU B O 1
ATOM 3854 N N . GLY B 1 112 ? 2.465 -5.637 11.336 1 97.12 112 GLY B N 1
ATOM 3855 C CA . GLY B 1 112 ? 2.053 -5.484 12.727 1 97.12 112 GLY B CA 1
ATOM 3856 C C . GLY B 1 112 ? 0.686 -6.078 13.008 1 97.12 112 GLY B C 1
ATOM 3857 O O . GLY B 1 112 ? 0.032 -5.699 13.984 1 97.12 112 GLY B O 1
ATOM 3858 N N . MET B 1 113 ? 0.16 -6.938 12.203 1 97.75 113 MET B N 1
ATOM 3859 C CA . MET B 1 113 ? -1.127 -7.602 12.391 1 97.75 113 MET B CA 1
ATOM 3860 C C . MET B 1 113 ? -0.939 -8.992 12.984 1 97.75 113 MET B C 1
ATOM 3862 O O . MET B 1 113 ? 0.18 -9.508 13.031 1 97.75 113 MET B O 1
ATOM 3866 N N . PRO B 1 114 ? -2.008 -9.594 13.469 1 97.94 114 PRO B N 1
ATOM 3867 C CA . PRO B 1 114 ? -1.853 -10.852 14.195 1 97.94 114 PRO B CA 1
ATOM 3868 C C . PRO B 1 114 ? -1.557 -12.031 13.266 1 97.94 114 PRO B C 1
ATOM 3870 O O . PRO B 1 114 ? -1.912 -12 12.086 1 97.94 114 PRO B O 1
ATOM 3873 N N . THR B 1 115 ? -0.902 -12.992 13.836 1 98.31 115 THR B N 1
ATOM 3874 C CA . THR B 1 115 ? -0.691 -14.266 13.156 1 98.31 115 THR B CA 1
ATOM 3875 C C . THR B 1 115 ? -1.583 -15.352 13.75 1 98.31 115 THR B C 1
ATOM 3877 O O . THR B 1 115 ? -2.391 -15.078 14.641 1 98.31 115 THR B O 1
ATOM 3880 N N . PHE B 1 116 ? -1.529 -16.516 13.203 1 98.5 116 PHE B N 1
ATOM 3881 C CA . PHE B 1 116 ? -2.383 -17.625 13.617 1 98.5 116 PHE B CA 1
ATOM 3882 C C . PHE B 1 116 ? -1.678 -18.953 13.398 1 98.5 116 PHE B C 1
ATOM 3884 O O . PHE B 1 116 ? -0.579 -19 12.844 1 98.5 116 PHE B O 1
ATOM 3891 N N . ASP B 1 117 ? -2.25 -20 13.953 1 98.38 117 ASP B N 1
ATOM 3892 C CA . ASP B 1 117 ? -1.764 -21.344 13.68 1 98.38 117 ASP B CA 1
ATOM 3893 C C . ASP B 1 117 ? -2.184 -21.812 12.289 1 98.38 117 ASP B C 1
ATOM 3895 O O . ASP B 1 117 ? -3.375 -21.953 12.008 1 98.38 117 ASP B O 1
ATOM 3899 N N . PRO B 1 118 ? -1.253 -22.078 11.453 1 98.12 118 PRO B N 1
ATOM 3900 C CA . PRO B 1 118 ? -1.554 -22.469 10.078 1 98.12 118 PRO B CA 1
ATOM 3901 C C . PRO B 1 118 ? -2.479 -23.688 9.992 1 98.12 118 PRO B C 1
ATOM 3903 O O . PRO B 1 118 ? -3.383 -23.719 9.156 1 98.12 118 PRO B O 1
ATOM 3906 N N . GLU B 1 119 ? -2.262 -24.641 10.812 1 98.12 119 GLU B N 1
ATOM 3907 C CA . GLU B 1 119 ? -3.059 -25.859 10.766 1 98.12 119 GLU B CA 1
ATOM 3908 C C . GLU B 1 119 ? -4.523 -25.578 11.078 1 98.12 119 GLU B C 1
ATOM 3910 O O . GLU B 1 119 ? -5.418 -26.203 10.516 1 98.12 119 GLU B O 1
ATOM 3915 N N . GLU B 1 120 ? -4.77 -24.656 11.961 1 98.5 120 GLU B N 1
ATOM 3916 C CA . GLU B 1 120 ? -6.141 -24.328 12.336 1 98.5 120 GLU B CA 1
ATOM 3917 C C . GLU B 1 120 ? -6.895 -23.688 11.172 1 98.5 120 GLU B C 1
ATOM 3919 O O . GLU B 1 120 ? -8.07 -24 10.953 1 98.5 120 GLU B O 1
ATOM 3924 N N . LEU B 1 121 ? -6.258 -22.812 10.43 1 98.75 121 LEU B N 1
ATOM 3925 C CA . LEU B 1 121 ? -6.953 -22.234 9.289 1 98.75 121 LEU B CA 1
ATOM 3926 C C . LEU B 1 121 ? -7.188 -23.281 8.203 1 98.75 121 LEU B C 1
ATOM 3928 O O . LEU B 1 121 ? -8.227 -23.281 7.543 1 98.75 121 LEU B O 1
ATOM 3932 N N . ILE B 1 122 ? -6.207 -24.172 8.016 1 98.75 122 ILE B N 1
ATOM 3933 C CA . ILE B 1 122 ? -6.371 -25.219 7.016 1 98.75 122 ILE B CA 1
ATOM 3934 C C . ILE B 1 122 ? -7.582 -26.094 7.371 1 98.75 122 ILE B C 1
ATOM 3936 O O . ILE B 1 122 ? -8.359 -26.469 6.496 1 98.75 122 ILE B O 1
ATOM 3940 N N . LYS B 1 123 ? -7.75 -26.375 8.672 1 98.75 123 LYS B N 1
ATOM 3941 C CA . LYS B 1 123 ? -8.93 -27.125 9.117 1 98.75 123 LYS B CA 1
ATOM 3942 C C . LYS B 1 123 ? -10.211 -26.359 8.789 1 98.75 123 LYS B C 1
ATOM 3944 O O . LYS B 1 123 ? -11.18 -26.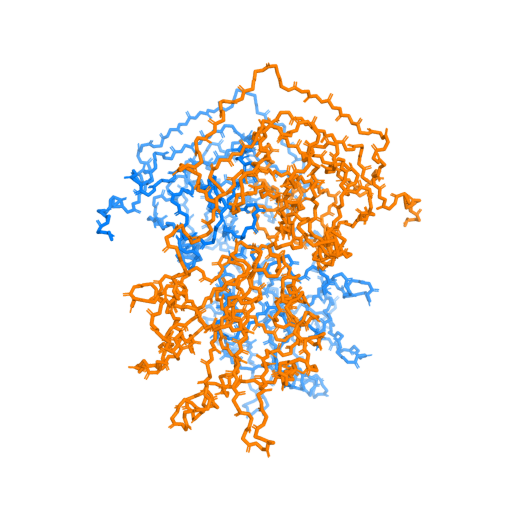953 8.32 1 98.75 123 LYS B O 1
ATOM 3949 N N . VAL B 1 124 ? -10.258 -25.062 9.047 1 98.88 124 VAL B N 1
ATOM 3950 C CA . VAL B 1 124 ? -11.438 -24.25 8.781 1 98.88 124 VAL B CA 1
ATOM 3951 C C . VAL B 1 124 ? -11.711 -24.219 7.277 1 98.88 124 VAL B C 1
ATOM 3953 O O . VAL B 1 124 ? -12.859 -24.375 6.844 1 98.88 124 VAL B O 1
ATOM 3956 N N . ILE B 1 125 ? -10.672 -24.094 6.477 1 98.94 125 ILE B N 1
ATOM 3957 C CA . ILE B 1 125 ? -10.812 -24.078 5.027 1 98.94 125 ILE B CA 1
ATOM 3958 C C . ILE B 1 125 ? -11.336 -25.422 4.543 1 98.94 125 ILE B C 1
ATOM 3960 O O . ILE B 1 125 ? -12.148 -25.484 3.619 1 98.94 125 ILE B O 1
ATOM 3964 N N . THR B 1 126 ? -10.852 -26.484 5.152 1 98.81 126 THR B N 1
ATOM 3965 C CA . THR B 1 126 ? -11.32 -27.812 4.797 1 98.81 126 THR B CA 1
ATOM 3966 C C . THR B 1 126 ? -12.828 -27.938 4.992 1 98.81 126 THR B C 1
ATOM 3968 O O . THR B 1 126 ? -13.539 -28.406 4.109 1 98.81 126 THR B O 1
ATOM 3971 N N . GLU B 1 127 ? -13.32 -27.469 6.137 1 98.75 127 GLU B N 1
ATOM 3972 C CA . GLU B 1 127 ? -14.758 -27.5 6.391 1 98.75 127 GLU B CA 1
ATOM 3973 C C . GLU B 1 127 ? -15.5 -26.594 5.41 1 98.75 127 GLU B C 1
ATOM 3975 O O . GLU B 1 127 ? -16.594 -26.953 4.941 1 98.75 127 GLU B O 1
ATOM 3980 N N . PHE B 1 128 ? -14.984 -25.484 5.105 1 98.88 128 PHE B N 1
ATOM 3981 C CA . PHE B 1 128 ? -15.539 -24.562 4.125 1 98.88 128 PHE B CA 1
ATOM 3982 C C . PHE B 1 128 ? -15.688 -25.25 2.768 1 98.88 128 PHE B C 1
ATOM 3984 O O . PHE B 1 128 ? -16.734 -25.125 2.121 1 98.88 128 PHE B O 1
ATOM 3991 N N . LEU B 1 129 ? -14.633 -25.984 2.369 1 98.81 129 LEU B N 1
ATOM 3992 C CA . LEU B 1 129 ? -14.641 -26.656 1.077 1 98.81 129 LEU B CA 1
ATOM 3993 C C . LEU B 1 129 ? -15.648 -27.812 1.068 1 98.81 129 LEU B C 1
ATOM 3995 O O . LEU B 1 129 ? -16.234 -28.109 0.031 1 98.81 129 LEU B O 1
ATOM 3999 N N . ARG B 1 130 ? -15.852 -28.453 2.246 1 98.25 130 ARG B N 1
ATOM 4000 C CA . ARG B 1 130 ? -16.906 -29.469 2.334 1 98.25 130 ARG B CA 1
ATOM 4001 C C . ARG B 1 130 ? -18.266 -28.844 2.035 1 98.25 130 ARG B C 1
ATOM 4003 O O . ARG B 1 130 ? -19.078 -29.453 1.322 1 98.25 130 ARG B O 1
ATOM 4010 N N . ILE B 1 131 ? -18.453 -27.672 2.541 1 97.69 131 ILE B N 1
ATOM 4011 C CA . ILE B 1 131 ? -19.703 -26.969 2.369 1 97.69 131 ILE B CA 1
ATOM 4012 C C . ILE B 1 131 ? -19.844 -26.484 0.926 1 97.69 131 ILE B C 1
ATOM 4014 O O . ILE B 1 131 ? -20.922 -26.547 0.336 1 97.69 131 ILE B O 1
ATOM 4018 N N . GLU B 1 132 ? -18.766 -26.078 0.345 1 97.94 132 GLU B N 1
ATOM 4019 C CA . GLU B 1 132 ? -18.734 -25.5 -0.994 1 97.94 132 GLU B CA 1
ATOM 4020 C C . GLU B 1 132 ? -18.359 -26.547 -2.041 1 97.94 132 GLU B C 1
ATOM 4022 O O . GLU B 1 132 ? -17.922 -26.203 -3.139 1 97.94 132 GLU B O 1
ATOM 4027 N N . GLU B 1 133 ? -18.453 -27.766 -1.753 1 97.25 133 GLU B N 1
ATOM 4028 C CA . GLU B 1 133 ? -17.906 -28.812 -2.59 1 97.25 133 GLU B CA 1
ATOM 4029 C C . GLU B 1 133 ? -18.453 -28.734 -4.016 1 97.25 133 GLU B C 1
ATOM 4031 O O . GLU B 1 133 ? -17.734 -29.031 -4.977 1 97.25 133 GLU B O 1
ATOM 4036 N N . ARG B 1 134 ? -19.688 -28.375 -4.223 1 96.25 134 ARG B N 1
ATOM 4037 C CA . ARG B 1 134 ? -20.312 -28.312 -5.539 1 96.25 134 ARG B CA 1
ATOM 4038 C C . ARG B 1 134 ? -19.609 -27.312 -6.441 1 96.25 134 ARG B C 1
ATOM 4040 O O . ARG B 1 134 ? -19.766 -27.359 -7.664 1 96.25 134 ARG B O 1
ATOM 4047 N N . TRP B 1 135 ? -18.891 -26.406 -5.859 1 97.56 135 TRP B N 1
ATOM 4048 C CA . TRP B 1 135 ? -18.219 -25.375 -6.625 1 97.56 135 TRP B CA 1
ATOM 4049 C C . TRP B 1 135 ? -16.828 -25.828 -7.051 1 97.56 135 TRP B C 1
ATOM 4051 O O . TRP B 1 135 ? -16.156 -25.125 -7.816 1 97.56 135 TRP B O 1
ATOM 4061 N N . VAL B 1 136 ? -16.328 -26.922 -6.496 1 97.25 136 VAL B N 1
ATOM 4062 C CA . VAL B 1 136 ? -15.031 -27.438 -6.914 1 97.25 136 VAL B CA 1
ATOM 4063 C C . VAL B 1 136 ? -15.18 -28.234 -8.211 1 97.25 136 VAL B C 1
ATOM 4065 O O . VAL B 1 136 ? -15.742 -29.328 -8.227 1 97.25 136 VAL B O 1
ATOM 4068 N N . PRO B 1 137 ? -14.648 -27.719 -9.25 1 94.75 137 PRO B N 1
ATOM 4069 C CA . PRO B 1 137 ? -14.836 -28.375 -10.539 1 94.75 137 PRO B CA 1
ATOM 4070 C C . PRO B 1 137 ? -14.148 -29.734 -10.602 1 94.75 137 PRO B C 1
ATOM 4072 O O . PRO B 1 137 ? -13.07 -29.922 -10.031 1 94.75 137 PRO B O 1
ATOM 4075 N N . SER B 1 138 ? -14.672 -30.625 -11.391 1 92.56 138 SER B N 1
ATOM 4076 C CA . SER B 1 138 ? -14.109 -31.953 -11.539 1 92.56 138 SER B CA 1
ATOM 4077 C C . SER B 1 138 ? -13.242 -32.062 -12.789 1 92.56 138 SER B C 1
ATOM 4079 O O . SER B 1 138 ? -12.453 -33 -12.938 1 92.56 138 SER B O 1
ATOM 4081 N N . LYS B 1 139 ? -13.398 -31.125 -13.656 1 93.75 139 LYS B N 1
ATOM 4082 C CA . LYS B 1 139 ? -12.68 -31.172 -14.93 1 93.75 139 LYS B CA 1
ATOM 4083 C C . LYS B 1 139 ? -11.242 -30.688 -14.766 1 93.75 139 LYS B C 1
ATOM 4085 O O . LYS B 1 139 ? -11 -29.656 -14.125 1 93.75 139 LYS B O 1
ATOM 4090 N N . ARG B 1 140 ? -10.336 -31.422 -15.398 1 93.44 140 ARG B N 1
ATOM 4091 C CA . ARG B 1 140 ? -8.938 -31.016 -15.398 1 93.44 140 ARG B CA 1
ATOM 4092 C C . ARG B 1 140 ? -8.773 -29.625 -16 1 93.44 140 ARG B C 1
ATOM 4094 O O . ARG B 1 140 ? -9.391 -29.312 -17.031 1 93.44 140 ARG B O 1
ATOM 4101 N N . GLY B 1 141 ? -7.977 -28.812 -15.422 1 92.75 141 GLY B N 1
ATOM 4102 C CA . GLY B 1 141 ? -7.801 -27.438 -15.867 1 92.75 141 GLY B CA 1
ATOM 4103 C C . GLY B 1 141 ? -8.664 -26.453 -15.109 1 92.75 141 GLY B C 1
ATOM 4104 O O . GLY B 1 141 ? -8.391 -25.25 -15.109 1 92.75 141 GLY B O 1
ATOM 4105 N N . TYR B 1 142 ? -9.719 -26.969 -14.516 1 95.06 142 TYR B N 1
ATOM 4106 C CA . TYR B 1 142 ? -10.609 -26.156 -13.695 1 95.06 142 TYR B CA 1
ATOM 4107 C C . TYR B 1 142 ? -10.352 -26.391 -12.211 1 95.06 142 TYR B C 1
ATOM 4109 O O . TYR B 1 142 ? -9.977 -27.484 -11.812 1 95.06 142 TYR B O 1
ATOM 4117 N N . SER B 1 143 ? -10.508 -25.344 -11.367 1 96.56 143 SER B N 1
ATOM 4118 C CA . SER B 1 143 ? -10.258 -25.438 -9.93 1 96.56 143 SER B CA 1
ATOM 4119 C C . SER B 1 143 ? -11.055 -24.391 -9.164 1 96.56 143 SER B C 1
ATOM 4121 O O . SER B 1 143 ? -11.82 -23.625 -9.75 1 96.56 143 SER B O 1
ATOM 4123 N N . LEU B 1 144 ? -11.031 -24.453 -7.879 1 97.81 144 LEU B N 1
ATOM 4124 C CA . LEU B 1 144 ? -11.602 -23.422 -7.02 1 97.81 144 LEU B CA 1
ATOM 4125 C C . LEU B 1 144 ? -10.508 -22.578 -6.367 1 97.81 144 LEU B C 1
ATOM 4127 O O . LEU B 1 144 ? -9.75 -23.094 -5.535 1 97.81 144 LEU B O 1
ATOM 4131 N N . TYR B 1 145 ? -10.43 -21.375 -6.805 1 97.69 145 TYR B N 1
ATOM 4132 C CA . TYR B 1 145 ? -9.469 -20.438 -6.242 1 97.69 145 TYR B CA 1
ATOM 4133 C C . TYR B 1 145 ? -9.898 -19.984 -4.855 1 97.69 145 TYR B C 1
ATOM 4135 O O . TYR B 1 145 ? -11.07 -19.688 -4.625 1 97.69 145 TYR B O 1
ATOM 4143 N N . LEU B 1 146 ? -8.992 -19.984 -3.904 1 98.62 146 LEU B N 1
ATOM 4144 C CA . LEU B 1 146 ? -9.211 -19.516 -2.537 1 98.62 146 LEU B CA 1
ATOM 4145 C C . LEU B 1 146 ? -8.367 -18.281 -2.242 1 98.62 146 LEU B C 1
ATOM 4147 O O . LEU B 1 146 ? -7.199 -18.219 -2.645 1 98.62 146 LEU B O 1
ATOM 4151 N N . ARG B 1 147 ? -8.938 -17.312 -1.561 1 98.5 147 ARG B N 1
ATOM 4152 C CA . ARG B 1 147 ? -8.297 -16.031 -1.251 1 98.5 147 ARG B CA 1
ATOM 4153 C C . ARG B 1 147 ? -8.336 -15.75 0.246 1 98.5 147 ARG B C 1
ATOM 4155 O O . ARG B 1 147 ? -9.133 -14.938 0.709 1 98.5 147 ARG B O 1
ATOM 4162 N N . PRO B 1 148 ? -7.453 -16.391 1.046 1 98.88 148 PRO B N 1
ATOM 4163 C CA . PRO B 1 148 ? -7.305 -15.93 2.426 1 98.88 148 PRO B CA 1
ATOM 4164 C C . PRO B 1 148 ? -6.785 -14.492 2.512 1 98.88 148 PRO B C 1
ATOM 4166 O O . PRO B 1 148 ? -5.832 -14.141 1.814 1 98.88 148 PRO B O 1
ATOM 4169 N N . THR B 1 149 ? -7.402 -13.672 3.338 1 98.94 149 THR B N 1
ATOM 4170 C CA . THR B 1 149 ? -7.07 -12.258 3.447 1 98.94 149 THR B CA 1
ATOM 4171 C C . THR B 1 149 ? -7.137 -11.797 4.898 1 98.94 149 THR B C 1
ATOM 4173 O O . THR B 1 149 ? -8.047 -12.18 5.637 1 98.94 149 THR B O 1
ATOM 4176 N N . ILE B 1 150 ? -6.176 -11.023 5.32 1 98.94 150 ILE B N 1
ATOM 4177 C CA . ILE B 1 150 ? -6.23 -10.336 6.609 1 98.94 150 ILE B CA 1
ATOM 4178 C C . ILE B 1 150 ? -6.191 -8.828 6.387 1 98.94 150 ILE B C 1
ATOM 4180 O O . ILE B 1 150 ? -5.336 -8.32 5.66 1 98.94 150 ILE B O 1
ATOM 4184 N N . ILE B 1 151 ? -7.125 -8.102 7.012 1 98.88 151 ILE B N 1
ATOM 4185 C CA . ILE B 1 151 ? -7.156 -6.648 6.961 1 98.88 151 ILE B CA 1
ATOM 4186 C C . ILE B 1 151 ? -7.227 -6.082 8.375 1 98.88 151 ILE B C 1
ATOM 4188 O O . ILE B 1 151 ? -7.824 -6.695 9.266 1 98.88 151 ILE B O 1
ATOM 4192 N N . GLY B 1 152 ? -6.551 -4.938 8.633 1 98.5 152 GLY B N 1
ATOM 4193 C CA . GLY B 1 152 ? -6.793 -4.176 9.844 1 98.5 152 GLY B CA 1
ATOM 4194 C C . GLY B 1 152 ? -8.102 -3.408 9.812 1 98.5 152 GLY B C 1
ATOM 4195 O O . GLY B 1 152 ? -8.367 -2.668 8.867 1 98.5 152 GLY B O 1
ATOM 4196 N N . THR B 1 153 ? -8.922 -3.543 10.836 1 97.88 153 THR B N 1
ATOM 4197 C CA . THR B 1 153 ? -10.258 -2.957 10.758 1 97.88 153 THR B CA 1
ATOM 4198 C C . THR B 1 153 ? -10.438 -1.887 11.828 1 97.88 153 THR B C 1
ATOM 4200 O O . THR B 1 153 ? -11.547 -1.376 12.023 1 97.88 153 THR B O 1
ATOM 4203 N N . GLN B 1 154 ? -9.414 -1.564 12.539 1 94.56 154 GLN B N 1
ATOM 4204 C CA . GLN B 1 154 ? -9.516 -0.505 13.539 1 94.56 154 GLN B CA 1
ATOM 4205 C C . GLN B 1 154 ? -10.125 0.758 12.938 1 94.56 154 GLN B C 1
ATOM 4207 O O . GLN B 1 154 ? -9.773 1.165 11.828 1 94.56 154 GLN B O 1
ATOM 4212 N N . ASP B 1 155 ? -11.094 1.311 13.664 1 92.62 155 ASP B N 1
ATOM 4213 C CA . ASP B 1 155 ? -11.836 2.477 13.195 1 92.62 155 ASP B CA 1
ATOM 4214 C C . ASP B 1 155 ? -11.211 3.77 13.711 1 92.62 155 ASP B C 1
ATOM 4216 O O . ASP B 1 155 ? -11.828 4.496 14.492 1 92.62 155 ASP B O 1
ATOM 4220 N N . ALA B 1 156 ? -10.086 4.062 13.344 1 87.56 156 ALA B N 1
ATOM 4221 C CA . ALA B 1 156 ? -9.406 5.289 13.742 1 87.56 156 ALA B CA 1
ATOM 4222 C C . ALA B 1 156 ? -8.344 5.688 12.719 1 87.56 156 ALA B C 1
ATOM 4224 O O . ALA B 1 156 ? -7.742 4.824 12.078 1 87.56 156 ALA B O 1
ATOM 4225 N N . LEU B 1 157 ? -8.227 7.02 12.703 1 89.69 157 LEU B N 1
ATOM 4226 C CA . LEU B 1 157 ? -7.137 7.496 11.852 1 89.69 157 LEU B CA 1
ATOM 4227 C C . LEU B 1 157 ? -5.816 7.5 12.617 1 89.69 157 LEU B C 1
ATOM 4229 O O . LEU B 1 157 ? -5.789 7.785 13.82 1 89.69 157 LEU B O 1
ATOM 4233 N N . GLY B 1 158 ? -4.758 7.102 11.875 1 88.81 158 GLY B N 1
ATOM 4234 C CA . GLY B 1 158 ? -3.432 7 12.469 1 88.81 158 GLY B CA 1
ATOM 4235 C C . GLY B 1 158 ? -2.666 5.773 12.016 1 88.81 158 GLY B C 1
ATOM 4236 O O . GLY B 1 158 ? -3.25 4.703 11.828 1 88.81 158 GLY B O 1
ATOM 4237 N N . VAL B 1 159 ? -1.414 5.992 11.977 1 89.12 159 VAL B N 1
ATOM 4238 C CA . VAL B 1 159 ? -0.562 4.914 11.484 1 89.12 159 VAL B CA 1
ATOM 4239 C C . VAL B 1 159 ? 0.07 4.176 12.664 1 89.12 159 VAL B C 1
ATOM 4241 O O . VAL B 1 159 ? 1.063 4.633 13.227 1 89.12 159 VAL B O 1
ATOM 4244 N N . ARG B 1 160 ? -0.473 3.129 13.047 1 91 160 ARG B N 1
ATOM 4245 C CA . ARG B 1 160 ? 0.018 2.232 14.086 1 91 160 ARG B CA 1
ATOM 4246 C C . ARG B 1 160 ? -0.519 0.818 13.891 1 91 160 ARG B C 1
ATOM 4248 O O . ARG B 1 160 ? -1.462 0.607 13.125 1 91 160 ARG B O 1
ATOM 4255 N N . ALA B 1 161 ? 0.106 -0.076 14.602 1 94.56 161 ALA B N 1
ATOM 4256 C CA . ALA B 1 161 ? -0.4 -1.445 14.539 1 94.56 161 ALA B CA 1
ATOM 4257 C C . ALA B 1 161 ? -1.868 -1.507 14.945 1 94.56 161 ALA B C 1
ATOM 4259 O O . ALA B 1 161 ? -2.26 -0.932 15.961 1 94.56 161 ALA B O 1
ATOM 4260 N N . PRO B 1 162 ? -2.641 -2.154 14.148 1 96.06 162 PRO B N 1
ATOM 4261 C CA . PRO B 1 162 ? -4.07 -2.178 14.469 1 96.06 162 PRO B CA 1
ATOM 4262 C C . PRO B 1 162 ? -4.387 -3.027 15.695 1 96.06 162 PRO B C 1
ATOM 4264 O O . PRO B 1 162 ? -3.736 -4.051 15.93 1 96.06 162 PRO B O 1
ATOM 4267 N N . ASP B 1 163 ? -5.438 -2.619 16.391 1 96.38 163 ASP B N 1
ATOM 4268 C CA . ASP B 1 163 ? -5.879 -3.398 17.547 1 96.38 163 ASP B CA 1
ATOM 4269 C C . ASP B 1 163 ? -7.086 -4.266 17.188 1 96.38 163 ASP B C 1
ATOM 4271 O O . ASP B 1 163 ? -7.641 -4.949 18.047 1 96.38 163 ASP B O 1
ATOM 4275 N N . ARG B 1 164 ? -7.527 -4.188 15.984 1 97.56 164 ARG B N 1
ATOM 4276 C CA . ARG B 1 164 ? -8.57 -5.055 15.445 1 97.56 164 ARG B CA 1
ATOM 4277 C C . ARG B 1 164 ? -8.234 -5.496 14.023 1 97.56 164 ARG B C 1
ATOM 4279 O O . ARG B 1 164 ? -7.727 -4.703 13.227 1 97.56 164 ARG B O 1
ATOM 4286 N N . ALA B 1 165 ? -8.578 -6.719 13.711 1 98.38 165 ALA B N 1
ATOM 4287 C CA . ALA B 1 165 ? -8.336 -7.27 12.375 1 98.38 165 ALA B CA 1
ATOM 4288 C C . ALA B 1 165 ? -9.414 -8.289 12 1 98.38 165 ALA B C 1
ATOM 4290 O O . ALA B 1 165 ? -10.156 -8.758 12.867 1 98.38 165 ALA B O 1
ATOM 4291 N N . LEU B 1 166 ? -9.531 -8.508 10.758 1 98.88 166 LEU B N 1
ATOM 4292 C CA . LEU B 1 166 ? -10.438 -9.5 10.195 1 98.88 166 LEU B CA 1
ATOM 4293 C C . LEU B 1 166 ? -9.703 -10.422 9.227 1 98.88 166 LEU B C 1
ATOM 4295 O O . LEU B 1 166 ? -9.039 -9.945 8.297 1 98.88 166 LEU B O 1
ATOM 4299 N N . LEU B 1 167 ? -9.711 -11.711 9.516 1 98.88 167 LEU B N 1
ATOM 4300 C CA . LEU B 1 167 ? -9.312 -12.727 8.555 1 98.88 167 LEU B CA 1
ATOM 4301 C C . LEU B 1 167 ? -10.531 -13.297 7.832 1 98.88 167 LEU B C 1
ATOM 4303 O O . LEU B 1 167 ? -11.484 -13.75 8.477 1 98.88 167 LEU B O 1
ATOM 4307 N N . PHE B 1 168 ? -10.547 -13.227 6.523 1 98.94 168 PHE B N 1
ATOM 4308 C CA . PHE B 1 168 ? -11.641 -13.844 5.777 1 98.94 168 PHE B CA 1
ATOM 4309 C C . PHE B 1 168 ? -11.109 -14.609 4.574 1 98.94 168 PHE B C 1
ATOM 4311 O O . PHE B 1 168 ? -9.977 -14.383 4.133 1 98.94 168 PHE B O 1
ATOM 4318 N N . VAL B 1 169 ? -11.867 -15.578 4.105 1 98.94 169 VAL B N 1
ATOM 4319 C CA . VAL B 1 169 ? -11.531 -16.375 2.932 1 98.94 169 VAL B CA 1
ATOM 4320 C C . VAL B 1 169 ? -12.727 -16.422 1.98 1 98.94 169 VAL B C 1
ATOM 4322 O O . VAL B 1 169 ? -13.836 -16.766 2.391 1 98.94 169 VAL B O 1
ATOM 4325 N N . ILE B 1 170 ? -12.5 -16.078 0.773 1 98.81 170 ILE B N 1
ATOM 4326 C CA . ILE B 1 170 ? -13.5 -16.203 -0.277 1 98.81 170 ILE B CA 1
ATOM 4327 C C . ILE B 1 170 ? -13 -17.156 -1.354 1 98.81 170 ILE B C 1
ATOM 4329 O O . ILE B 1 170 ? -11.812 -17.484 -1.407 1 98.81 170 ILE B O 1
ATOM 4333 N N . ALA B 1 171 ? -13.914 -17.672 -2.139 1 98.44 171 ALA B N 1
ATOM 4334 C CA . ALA B 1 171 ? -13.555 -18.656 -3.152 1 98.44 171 ALA B CA 1
ATOM 4335 C C . ALA B 1 171 ? -14.234 -18.344 -4.484 1 98.44 171 ALA B C 1
ATOM 4337 O O . ALA B 1 171 ? -15.383 -17.891 -4.516 1 98.44 171 ALA B O 1
ATOM 4338 N N . SER B 1 172 ? -13.516 -18.578 -5.574 1 97.44 172 SER B N 1
ATOM 4339 C CA . SER B 1 172 ? -13.969 -18.297 -6.934 1 97.44 172 SER B CA 1
ATOM 4340 C C . SER B 1 172 ? -13.625 -19.453 -7.871 1 97.44 172 SER B C 1
ATOM 4342 O O . SER B 1 172 ? -12.453 -19.797 -8.047 1 97.44 172 SER B O 1
ATOM 4344 N N . PRO B 1 173 ? -14.648 -20.078 -8.5 1 97 173 PRO B N 1
ATOM 4345 C CA . PRO B 1 173 ? -14.312 -21.094 -9.508 1 97 173 PRO B CA 1
ATOM 4346 C C . PRO B 1 173 ? -13.617 -20.5 -10.727 1 97 173 PRO B C 1
ATOM 4348 O O . PRO B 1 173 ? -14.023 -19.453 -11.234 1 97 173 PRO B O 1
ATOM 4351 N N . VAL B 1 174 ? -12.57 -21.203 -11.156 1 94.81 174 VAL B N 1
ATOM 4352 C CA . VAL B 1 174 ? -11.781 -20.656 -12.25 1 94.81 174 VAL B CA 1
ATOM 4353 C C . VAL B 1 174 ? -11.477 -21.75 -13.266 1 94.81 174 VAL B C 1
ATOM 4355 O O . VAL B 1 174 ? -11.422 -22.938 -12.922 1 94.81 174 VAL B O 1
ATOM 4358 N N . GLY B 1 175 ? -11.359 -21.297 -14.492 1 92 175 GLY B N 1
ATOM 4359 C CA . GLY B 1 175 ? -10.945 -22.172 -15.57 1 92 175 GLY B CA 1
ATOM 4360 C C . GLY B 1 175 ? -9.469 -22.047 -15.906 1 92 175 GLY B C 1
ATOM 4361 O O . GLY B 1 175 ? -8.727 -21.359 -15.203 1 92 175 GLY B O 1
ATOM 4362 N N . PRO B 1 176 ? -9.133 -22.828 -16.953 1 86.25 176 PRO B N 1
ATOM 4363 C CA . PRO B 1 176 ? -7.738 -22.719 -17.375 1 86.25 176 PRO B CA 1
ATOM 4364 C C . PRO B 1 176 ? -7.363 -21.297 -17.797 1 86.25 176 PRO B C 1
ATOM 4366 O O . PRO B 1 176 ? -8.18 -20.594 -18.406 1 86.25 176 PRO B O 1
ATOM 4369 N N . TYR B 1 177 ? -6.188 -20.953 -17.359 1 75.69 177 TYR B N 1
ATOM 4370 C CA . TYR B 1 177 ? -5.707 -19.625 -17.734 1 75.69 177 TYR B CA 1
ATOM 4371 C C . TYR B 1 177 ? -5.539 -19.5 -19.25 1 75.69 177 TYR B C 1
ATOM 4373 O O . TYR B 1 177 ? -5.832 -18.453 -19.828 1 75.69 177 TYR B O 1
ATOM 4381 N N . PHE B 1 178 ? -5.141 -20.609 -19.891 1 75.62 178 PHE B N 1
ATOM 4382 C CA . PHE B 1 178 ? -4.984 -20.703 -21.328 1 75.62 178 PHE B CA 1
ATOM 4383 C C . PHE B 1 178 ? -5.977 -21.703 -21.922 1 75.62 178 PHE B C 1
ATOM 4385 O O . PHE B 1 178 ? -5.684 -22.891 -22.031 1 75.62 178 PHE B O 1
ATOM 4392 N N . SER B 1 179 ? -7.055 -21.281 -22.406 1 72.44 179 SER B N 1
ATOM 4393 C CA . SER B 1 179 ? -8.117 -22.172 -22.859 1 72.44 179 SER B CA 1
ATOM 4394 C C . SER B 1 179 ? -7.785 -22.781 -24.234 1 72.44 179 SER B C 1
ATOM 4396 O O . SER B 1 179 ? -8.25 -23.859 -24.562 1 72.44 179 SER B O 1
ATOM 4398 N N . THR B 1 180 ? -7.066 -22.125 -24.984 1 72.81 180 THR B N 1
ATOM 4399 C CA . THR B 1 180 ? -6.777 -22.578 -26.328 1 72.81 180 THR B CA 1
ATOM 4400 C C . THR B 1 180 ? -5.312 -23 -26.469 1 72.81 180 THR B C 1
ATOM 4402 O O . THR B 1 180 ? -4.75 -22.984 -27.562 1 72.81 180 THR B O 1
ATOM 4405 N N . GLY B 1 181 ? -4.805 -23.297 -25.375 1 80.69 181 GLY B N 1
ATOM 4406 C CA . GLY B 1 181 ? -3.385 -23.594 -25.375 1 80.69 181 GLY B CA 1
ATOM 4407 C C . GLY B 1 181 ? -2.523 -22.484 -24.844 1 80.69 181 GLY B C 1
ATOM 4408 O O . GLY B 1 181 ? -3.02 -21.375 -24.578 1 80.69 181 GLY B O 1
ATOM 4409 N N . PHE B 1 182 ? -1.285 -22.922 -24.766 1 88.75 182 PHE B N 1
ATOM 4410 C CA . PHE B 1 182 ? -0.363 -21.938 -24.219 1 88.75 182 PHE B CA 1
ATOM 4411 C C . PHE B 1 182 ? -0.308 -20.703 -25.109 1 88.75 182 PHE B C 1
ATOM 4413 O O . PHE B 1 182 ? -0.186 -20.812 -26.328 1 88.75 182 PHE B O 1
ATOM 4420 N N . LYS B 1 183 ? -0.47 -19.609 -24.531 1 90.06 183 LYS B N 1
ATOM 4421 C CA . LYS B 1 183 ? -0.232 -18.328 -25.188 1 90.06 183 LYS B CA 1
ATOM 4422 C C . LYS B 1 183 ? 0.907 -17.562 -24.516 1 90.06 183 LYS B C 1
ATOM 4424 O O . LYS B 1 183 ? 0.771 -17.109 -23.375 1 90.06 183 LYS B O 1
ATOM 4429 N N . ALA B 1 184 ? 1.952 -17.453 -25.266 1 95.38 184 ALA B N 1
ATOM 4430 C CA . ALA B 1 184 ? 3.127 -16.797 -24.703 1 95.38 184 ALA B CA 1
ATOM 4431 C C . ALA B 1 184 ? 2.908 -15.289 -24.609 1 95.38 184 ALA B C 1
ATOM 4433 O O . ALA B 1 184 ? 2.287 -14.68 -25.484 1 95.38 184 ALA B O 1
ATOM 4434 N N . VAL B 1 185 ? 3.422 -14.703 -23.578 1 95.88 185 VAL B N 1
ATOM 4435 C CA . VAL B 1 185 ? 3.193 -13.281 -23.344 1 95.88 185 VAL B CA 1
ATOM 4436 C C . VAL B 1 185 ? 4.414 -12.484 -23.797 1 95.88 185 VAL B C 1
ATOM 4438 O O . VAL B 1 185 ? 5.527 -13.016 -23.844 1 95.88 185 VAL B O 1
ATOM 4441 N N . SER B 1 186 ? 4.141 -11.266 -24.156 1 97.69 186 SER B N 1
ATOM 4442 C CA . SER B 1 186 ? 5.176 -10.266 -24.406 1 97.69 186 SER B CA 1
ATOM 4443 C C . SER B 1 186 ? 5.344 -9.336 -23.203 1 97.69 186 SER B C 1
ATOM 4445 O O . SER B 1 186 ? 4.359 -8.883 -22.609 1 97.69 186 SER B O 1
ATOM 4447 N N . LEU B 1 187 ? 6.59 -9.109 -22.859 1 98.5 187 LEU B N 1
ATOM 4448 C CA . LEU B 1 187 ? 6.895 -8.289 -21.688 1 98.5 187 LEU B CA 1
ATOM 4449 C C . LEU B 1 187 ? 7.555 -6.98 -22.109 1 98.5 187 LEU B C 1
ATOM 4451 O O . LEU B 1 187 ? 8.297 -6.938 -23.078 1 98.5 187 LEU B O 1
ATOM 4455 N N . LEU B 1 188 ? 7.281 -5.902 -21.422 1 98.69 188 LEU B N 1
ATOM 4456 C CA . LEU B 1 188 ? 8.078 -4.688 -21.5 1 98.69 188 LEU B CA 1
ATOM 4457 C C . LEU B 1 188 ? 9.031 -4.586 -20.312 1 98.69 188 LEU B C 1
ATOM 4459 O O . LEU B 1 188 ? 8.594 -4.496 -19.156 1 98.69 188 LEU B O 1
ATOM 4463 N N . ALA B 1 189 ? 10.328 -4.68 -20.578 1 98.62 189 ALA B N 1
ATOM 4464 C CA . ALA B 1 189 ? 11.312 -4.438 -19.531 1 98.62 189 ALA B CA 1
ATOM 4465 C C . ALA B 1 189 ? 11.273 -2.982 -19.062 1 98.62 189 ALA B C 1
ATOM 4467 O O . ALA B 1 189 ? 11.742 -2.09 -19.781 1 98.62 189 ALA B O 1
ATOM 4468 N N . ASP B 1 190 ? 10.805 -2.754 -17.922 1 96.31 190 ASP B N 1
ATOM 4469 C CA . ASP B 1 190 ? 10.531 -1.411 -17.422 1 96.31 190 ASP B CA 1
ATOM 4470 C C . ASP B 1 190 ? 11.797 -0.778 -16.844 1 96.31 190 ASP B C 1
ATOM 4472 O O . ASP B 1 190 ? 12.297 -1.213 -15.805 1 96.31 190 ASP B O 1
ATOM 4476 N N . THR B 1 191 ? 12.281 0.246 -17.438 1 96 191 THR B N 1
ATOM 4477 C CA . THR B 1 191 ? 13.492 0.92 -16.969 1 96 191 THR B CA 1
ATOM 4478 C C . THR B 1 191 ? 13.141 2.197 -16.203 1 96 191 THR B C 1
ATOM 4480 O O . THR B 1 191 ? 14.023 2.877 -15.688 1 96 191 THR B O 1
ATOM 4483 N N . GLU B 1 192 ? 11.852 2.484 -16.094 1 96.25 192 GLU B N 1
ATOM 4484 C CA . GLU B 1 192 ? 11.461 3.801 -15.609 1 96.25 192 GLU B CA 1
ATOM 4485 C C . GLU B 1 192 ? 10.797 3.705 -14.234 1 96.25 192 GLU B C 1
ATOM 4487 O O . GLU B 1 192 ? 10.648 4.711 -13.539 1 96.25 192 GLU B O 1
ATOM 4492 N N . HIS B 1 193 ? 10.391 2.598 -13.883 1 96.88 193 HIS B N 1
ATOM 4493 C CA . HIS B 1 193 ? 9.734 2.381 -12.602 1 96.88 193 HIS B CA 1
ATOM 4494 C C . HIS B 1 193 ? 10.352 1.198 -11.859 1 96.88 193 HIS B C 1
ATOM 4496 O O . HIS B 1 193 ? 10.867 0.269 -12.484 1 96.88 193 HIS B O 1
ATOM 4502 N N . VAL B 1 194 ? 10.312 1.247 -10.555 1 96.81 194 VAL B N 1
ATOM 4503 C CA . VAL B 1 194 ? 10.867 0.188 -9.719 1 96.81 194 VAL B CA 1
ATOM 4504 C C . VAL B 1 194 ? 9.789 -0.327 -8.766 1 96.81 194 VAL B C 1
ATOM 4506 O O . VAL B 1 194 ? 9.164 0.454 -8.047 1 96.81 194 VAL B O 1
ATOM 4509 N N . ARG B 1 195 ? 9.586 -1.581 -8.734 1 96.25 195 ARG B N 1
ATOM 4510 C CA . ARG B 1 195 ? 8.508 -2.221 -7.984 1 96.25 195 ARG B CA 1
ATOM 4511 C C . ARG B 1 195 ? 8.852 -2.303 -6.5 1 96.25 195 ARG B C 1
ATOM 4513 O O . ARG B 1 195 ? 7.984 -2.117 -5.645 1 96.25 195 ARG B O 1
ATOM 4520 N N . ALA B 1 196 ? 10.07 -2.615 -6.191 1 96.25 196 ALA B N 1
ATOM 4521 C CA . ALA B 1 196 ? 10.492 -2.898 -4.824 1 96.25 196 ALA B CA 1
ATOM 4522 C C . ALA B 1 196 ? 11.953 -2.514 -4.613 1 96.25 196 ALA B C 1
ATOM 4524 O O . ALA B 1 196 ? 12.711 -2.369 -5.578 1 96.25 196 ALA B O 1
ATOM 4525 N N . TRP B 1 197 ? 12.328 -2.381 -3.396 1 95.81 197 TRP B N 1
ATOM 4526 C CA . TRP B 1 197 ? 13.672 -1.938 -3.033 1 95.81 197 TRP B CA 1
ATOM 4527 C C . TRP B 1 197 ? 14.195 -2.711 -1.826 1 95.81 197 TRP B C 1
ATOM 4529 O O . TRP B 1 197 ? 13.414 -3.146 -0.976 1 95.81 197 TRP B O 1
ATOM 4539 N N . PRO B 1 198 ? 15.555 -2.949 -1.757 1 95.81 198 PRO B N 1
ATOM 4540 C CA . PRO B 1 198 ? 16.094 -3.594 -0.561 1 95.81 198 PRO B CA 1
ATOM 4541 C C . PRO B 1 198 ? 15.664 -2.908 0.732 1 95.81 198 PRO B C 1
ATOM 4543 O O . PRO B 1 198 ? 15.602 -1.678 0.79 1 95.81 198 PRO B O 1
ATOM 4546 N N . LYS B 1 199 ? 15.344 -3.742 1.771 1 96 199 LYS B N 1
ATOM 4547 C CA . LYS B 1 199 ? 14.938 -3.25 3.084 1 96 199 LYS B CA 1
ATOM 4548 C C . LYS B 1 199 ? 13.5 -2.73 3.057 1 96 199 LYS B C 1
ATOM 4550 O O . LYS B 1 199 ? 13.039 -2.123 4.023 1 96 199 LYS B O 1
ATOM 4555 N N . GLY B 1 200 ? 12.82 -2.938 1.942 1 96.69 200 GLY B N 1
ATOM 4556 C CA . GLY B 1 200 ? 11.391 -2.664 1.848 1 96.69 200 GLY B CA 1
ATOM 4557 C C . GLY B 1 200 ? 10.531 -3.887 2.098 1 96.69 200 GLY B C 1
ATOM 4558 O O . GLY B 1 200 ? 10.883 -4.746 2.908 1 96.69 200 GLY B O 1
ATOM 4559 N N . THR B 1 201 ? 9.359 -3.9 1.42 1 97.69 201 THR B N 1
ATOM 4560 C CA . THR B 1 201 ? 8.422 -4.988 1.67 1 97.69 201 THR B CA 1
ATOM 4561 C C . THR B 1 201 ? 8.156 -5.777 0.392 1 97.69 201 THR B C 1
ATOM 4563 O O . THR B 1 201 ? 7.109 -6.418 0.255 1 97.69 201 THR B O 1
ATOM 4566 N N . GLY B 1 202 ? 9.016 -5.785 -0.493 1 97.38 202 GLY B N 1
ATOM 4567 C CA . GLY B 1 202 ? 8.82 -6.426 -1.784 1 97.38 202 GLY B CA 1
ATOM 4568 C C . GLY B 1 202 ? 8.625 -7.926 -1.681 1 97.38 202 GLY B C 1
ATOM 4569 O O . GLY B 1 202 ? 8.008 -8.539 -2.557 1 97.38 202 GLY B O 1
ATOM 4570 N N . ASP B 1 203 ? 9.125 -8.555 -0.691 1 98 203 ASP B N 1
ATOM 4571 C CA . ASP B 1 203 ? 9.07 -10.008 -0.561 1 98 203 ASP B CA 1
ATOM 4572 C C . ASP B 1 203 ? 7.91 -10.43 0.338 1 98 203 ASP B C 1
ATOM 4574 O O . ASP B 1 203 ? 7.863 -11.57 0.807 1 98 203 ASP B O 1
ATOM 4578 N N . TYR B 1 204 ? 7.031 -9.531 0.631 1 98.44 204 TYR B N 1
ATOM 4579 C CA . TYR B 1 204 ? 5.805 -9.82 1.364 1 98.44 204 TYR B CA 1
ATOM 4580 C C . TYR B 1 204 ? 4.582 -9.664 0.465 1 98.44 204 TYR B C 1
ATOM 4582 O O . TYR B 1 204 ? 4.574 -8.828 -0.443 1 98.44 204 TYR B O 1
ATOM 4590 N N . LYS B 1 205 ? 3.59 -10.453 0.68 1 98.44 205 LYS B N 1
ATOM 4591 C CA . LYS B 1 205 ? 2.389 -10.383 -0.148 1 98.44 205 LYS B CA 1
ATOM 4592 C C . LYS B 1 205 ? 1.365 -9.422 0.45 1 98.44 205 LYS B C 1
ATOM 4594 O O . LYS B 1 205 ? 0.271 -9.836 0.839 1 98.44 205 LYS B O 1
ATOM 4599 N N . VAL B 1 206 ? 1.682 -8.133 0.412 1 98.56 206 VAL B N 1
ATOM 4600 C CA . VAL B 1 206 ? 0.891 -7.07 1.028 1 98.56 206 VAL B CA 1
ATOM 4601 C C . VAL B 1 206 ? 0.258 -6.199 -0.055 1 98.56 206 VAL B C 1
ATOM 4603 O O . VAL B 1 206 ? 0.796 -6.082 -1.158 1 98.56 206 VAL B O 1
ATOM 4606 N N . GLY B 1 207 ? -0.889 -5.621 0.266 1 97.88 207 GLY B N 1
ATOM 4607 C CA . GLY B 1 207 ? -1.656 -4.855 -0.702 1 97.88 207 GLY B CA 1
ATOM 4608 C C . GLY B 1 207 ? -0.87 -3.713 -1.316 1 97.88 207 GLY B C 1
ATOM 4609 O O . GLY B 1 207 ? -0.971 -3.457 -2.518 1 97.88 207 GLY B O 1
ATOM 4610 N N . GLY B 1 208 ? -0.072 -3.074 -0.571 1 97.38 208 GLY B N 1
ATOM 4611 C CA . GLY B 1 208 ? 0.64 -1.876 -0.988 1 97.38 208 GLY B CA 1
ATOM 4612 C C . GLY B 1 208 ? 1.622 -2.127 -2.117 1 97.38 208 GLY B C 1
ATOM 4613 O O . GLY B 1 208 ? 2.107 -1.186 -2.746 1 97.38 208 GLY B O 1
ATOM 4614 N N . ASN B 1 209 ? 1.892 -3.371 -2.471 1 97.62 209 ASN B N 1
ATOM 4615 C CA . ASN B 1 209 ? 2.854 -3.713 -3.514 1 97.62 209 ASN B CA 1
ATOM 4616 C C . ASN B 1 209 ? 2.188 -3.791 -4.887 1 97.62 209 ASN B C 1
ATOM 4618 O O . ASN B 1 209 ? 2.865 -3.959 -5.898 1 97.62 209 ASN B O 1
ATOM 4622 N N . TYR B 1 210 ? 0.88 -3.6 -4.977 1 97.75 210 TYR B N 1
ATOM 4623 C CA . TYR B 1 210 ? 0.209 -3.988 -6.211 1 97.75 210 TYR B CA 1
ATOM 4624 C C . TYR B 1 210 ? -0.352 -2.771 -6.934 1 97.75 210 TYR B C 1
ATOM 4626 O O . TYR B 1 210 ? -0.055 -2.549 -8.109 1 97.75 210 TYR B O 1
ATOM 4634 N N . ALA B 1 211 ? -1.048 -1.91 -6.203 1 97.62 211 ALA B N 1
ATOM 4635 C CA . ALA B 1 211 ? -1.648 -0.748 -6.855 1 97.62 211 ALA B CA 1
ATOM 4636 C C . ALA B 1 211 ? -0.586 0.107 -7.539 1 97.62 211 ALA B C 1
ATOM 4638 O O . ALA B 1 211 ? -0.792 0.585 -8.656 1 97.62 211 ALA B O 1
ATOM 4639 N N . PRO B 1 212 ? 0.559 0.302 -6.973 1 96.94 212 PRO B N 1
ATOM 4640 C CA . PRO B 1 212 ? 1.587 1.131 -7.605 1 96.94 212 PRO B CA 1
ATOM 4641 C C . PRO B 1 212 ? 2.047 0.574 -8.953 1 96.94 212 PRO B C 1
ATOM 4643 O O . PRO B 1 212 ? 2.688 1.283 -9.734 1 96.94 212 PRO B O 1
ATOM 4646 N N . CYS B 1 213 ? 1.768 -0.646 -9.242 1 97.31 213 CYS B N 1
ATOM 4647 C CA . CYS B 1 213 ? 2.244 -1.284 -10.461 1 97.31 213 CYS B CA 1
ATOM 4648 C C . CYS B 1 213 ? 1.285 -1.034 -11.617 1 97.31 213 CYS B C 1
ATOM 4650 O O . CYS B 1 213 ? 1.609 -1.321 -12.773 1 97.31 213 CYS B O 1
ATOM 4652 N N . VAL B 1 214 ? 0.186 -0.427 -11.344 1 96.88 214 VAL B N 1
ATOM 4653 C CA . VAL B 1 214 ? -0.887 -0.372 -12.336 1 96.88 214 VAL B CA 1
ATOM 4654 C C . VAL B 1 214 ? -0.514 0.604 -13.445 1 96.88 214 VAL B C 1
ATOM 4656 O O . VAL B 1 214 ? -0.733 0.323 -14.625 1 96.88 214 VAL B O 1
ATOM 4659 N N . LEU B 1 215 ? 0.018 1.772 -13.125 1 96.44 215 LEU B N 1
ATOM 4660 C CA . LEU B 1 215 ? 0.369 2.742 -14.156 1 96.44 215 LEU B CA 1
ATOM 4661 C C . LEU B 1 215 ? 1.45 2.188 -15.078 1 96.44 215 LEU B C 1
ATOM 4663 O O . LEU B 1 215 ? 1.29 2.189 -16.297 1 96.44 215 LEU B O 1
ATOM 4667 N N . PRO B 1 216 ? 2.574 1.647 -14.508 1 96.81 216 PRO B N 1
ATOM 4668 C CA . PRO B 1 216 ? 3.562 1.022 -15.391 1 96.81 216 PRO B CA 1
ATOM 4669 C C . PRO B 1 216 ? 2.963 -0.07 -16.266 1 96.81 216 PRO B C 1
ATOM 4671 O O . PRO B 1 216 ? 3.307 -0.176 -17.453 1 96.81 216 PRO B O 1
ATOM 4674 N N . GLN B 1 217 ? 2.107 -0.856 -15.719 1 96.81 217 GLN B N 1
ATOM 4675 C CA . GLN B 1 217 ? 1.461 -1.914 -16.484 1 96.81 217 GLN B CA 1
ATOM 4676 C C . GLN B 1 217 ? 0.615 -1.335 -17.625 1 96.81 217 GLN B C 1
ATOM 4678 O O . GLN B 1 217 ? 0.585 -1.883 -18.719 1 96.81 217 GLN B O 1
ATOM 4683 N N . SER B 1 218 ? -0.105 -0.294 -17.297 1 96 218 SER B N 1
ATOM 4684 C CA . SER B 1 218 ? -0.919 0.364 -18.312 1 96 218 SER B CA 1
ATOM 4685 C C . SER B 1 218 ? -0.053 0.926 -19.438 1 96 218 SER B C 1
ATOM 4687 O O . SER B 1 218 ? -0.435 0.875 -20.609 1 96 218 SER B O 1
ATOM 4689 N N . ILE B 1 219 ? 1.077 1.479 -19.125 1 96.38 219 ILE B N 1
ATOM 4690 C CA . ILE B 1 219 ? 2.021 1.986 -20.109 1 96.38 219 ILE B CA 1
ATOM 4691 C C . ILE B 1 219 ? 2.496 0.844 -21.016 1 96.38 219 ILE B C 1
ATOM 4693 O O . ILE B 1 219 ? 2.498 0.968 -22.234 1 96.38 219 ILE B O 1
ATOM 4697 N N . ALA B 1 220 ? 2.865 -0.278 -20.438 1 97.12 220 ALA B N 1
ATOM 4698 C CA . ALA B 1 220 ? 3.279 -1.447 -21.203 1 97.12 220 ALA B CA 1
ATOM 4699 C C . ALA B 1 220 ? 2.178 -1.894 -22.156 1 97.12 220 ALA B C 1
ATOM 4701 O O . ALA B 1 220 ? 2.436 -2.145 -23.344 1 97.12 220 ALA B O 1
ATOM 4702 N N . ALA B 1 221 ? 0.978 -1.938 -21.656 1 96.5 221 ALA B N 1
ATOM 4703 C CA . ALA B 1 221 ? -0.162 -2.361 -22.469 1 96.5 221 ALA B CA 1
ATOM 4704 C C . ALA B 1 221 ? -0.371 -1.423 -23.641 1 96.5 221 ALA B C 1
ATOM 4706 O O . ALA B 1 221 ? -0.654 -1.873 -24.766 1 96.5 221 ALA B O 1
ATOM 4707 N N . SER B 1 222 ? -0.255 -0.159 -23.391 1 96.69 222 SER B N 1
ATOM 4708 C CA . SER B 1 222 ? -0.448 0.83 -24.453 1 96.69 222 SER B CA 1
ATOM 4709 C C . SER B 1 222 ? 0.593 0.67 -25.562 1 96.69 222 SER B C 1
ATOM 4711 O O . SER B 1 222 ? 0.382 1.116 -26.688 1 96.69 222 SER B O 1
ATOM 4713 N N . LYS B 1 223 ? 1.679 -0.017 -25.25 1 97.31 223 LYS B N 1
ATOM 4714 C CA . LYS B 1 223 ? 2.75 -0.237 -26.219 1 97.31 223 LYS B CA 1
ATOM 4715 C C . LYS B 1 223 ? 2.672 -1.639 -26.828 1 97.31 223 LYS B C 1
ATOM 4717 O O . LYS B 1 223 ? 3.572 -2.059 -27.547 1 97.31 223 LYS B O 1
ATOM 4722 N N . GLY B 1 224 ? 1.658 -2.398 -26.375 1 96.88 224 GLY B N 1
ATOM 4723 C CA . GLY B 1 224 ? 1.41 -3.689 -27 1 96.88 224 GLY B CA 1
ATOM 4724 C C . GLY B 1 224 ? 2.018 -4.848 -26.219 1 96.88 224 GLY B C 1
ATOM 4725 O O . GLY B 1 224 ? 2.082 -5.969 -26.734 1 96.88 224 GLY B O 1
ATOM 4726 N N . TYR B 1 225 ? 2.492 -4.609 -25.062 1 97.5 225 TYR B N 1
ATOM 4727 C CA . TYR B 1 225 ? 3.037 -5.664 -24.219 1 97.5 225 TYR B CA 1
ATOM 4728 C C . TYR B 1 225 ? 2.027 -6.082 -23.156 1 97.5 225 TYR B C 1
ATOM 4730 O O . TYR B 1 225 ? 1.345 -5.238 -22.578 1 97.5 225 TYR B O 1
ATOM 4738 N N . GLN B 1 226 ? 1.914 -7.336 -22.891 1 95 226 GLN B N 1
ATOM 4739 C CA . GLN B 1 226 ? 0.883 -7.852 -22 1 95 226 GLN B CA 1
ATOM 4740 C C . GLN B 1 226 ? 1.263 -7.633 -20.547 1 95 226 GLN B C 1
ATOM 4742 O O . GLN B 1 226 ? 0.391 -7.445 -19.688 1 95 226 GLN B O 1
ATOM 4747 N N . GLN B 1 227 ? 2.572 -7.699 -20.203 1 95.38 227 GLN B N 1
ATOM 4748 C CA . GLN B 1 227 ? 3.023 -7.551 -18.828 1 95.38 227 GLN B CA 1
ATOM 4749 C C . GLN B 1 227 ? 4.332 -6.766 -18.75 1 95.38 227 GLN B C 1
ATOM 4751 O O . GLN B 1 227 ? 5.012 -6.594 -19.766 1 95.38 227 GLN B O 1
ATOM 4756 N N . ASN B 1 228 ? 4.621 -6.34 -17.547 1 97.31 228 ASN B N 1
ATOM 4757 C CA . ASN B 1 228 ? 5.914 -5.723 -17.266 1 97.31 228 ASN B CA 1
ATOM 4758 C C . ASN B 1 228 ? 6.949 -6.762 -16.859 1 97.31 228 ASN B C 1
ATOM 4760 O O . ASN B 1 228 ? 6.625 -7.73 -16.172 1 97.31 228 ASN B O 1
ATOM 4764 N N . LEU B 1 229 ? 8.125 -6.594 -17.297 1 98.69 229 LEU B N 1
ATOM 4765 C CA . LEU B 1 229 ? 9.297 -7.18 -16.656 1 98.69 229 LEU B CA 1
ATOM 4766 C C . LEU B 1 229 ? 9.969 -6.168 -15.727 1 98.69 229 LEU B C 1
ATOM 4768 O O . LEU B 1 229 ? 10.555 -5.188 -16.203 1 98.69 229 LEU B O 1
ATOM 4772 N N . TRP B 1 230 ? 9.93 -6.406 -14.484 1 98.44 230 TRP B N 1
ATOM 4773 C CA . TRP B 1 230 ? 10.461 -5.461 -13.508 1 98.44 230 TRP B CA 1
ATOM 4774 C C . TRP B 1 230 ? 11.977 -5.59 -13.383 1 98.44 230 TRP B C 1
ATOM 4776 O O . TRP B 1 230 ? 12.5 -6.699 -13.242 1 98.44 230 TRP B O 1
ATOM 4786 N N . LEU B 1 231 ? 12.625 -4.492 -13.438 1 98.44 231 LEU B N 1
ATOM 4787 C CA . LEU B 1 231 ? 14.078 -4.438 -13.32 1 98.44 231 LEU B CA 1
ATOM 4788 C C . LEU B 1 231 ? 14.492 -3.658 -12.078 1 98.44 231 LEU B C 1
ATOM 4790 O O . LEU B 1 231 ? 13.68 -2.945 -11.492 1 98.44 231 LEU B O 1
ATOM 4794 N N . PHE B 1 232 ? 15.766 -3.881 -11.719 1 97.88 232 PHE B N 1
ATOM 4795 C CA . PHE B 1 232 ? 16.312 -3.166 -10.57 1 97.88 232 PHE B CA 1
ATOM 4796 C C . PHE B 1 232 ? 17.75 -2.738 -10.836 1 97.88 232 PHE B C 1
ATOM 4798 O O . PHE B 1 232 ? 18.547 -3.51 -11.383 1 97.88 232 PHE B O 1
ATOM 4805 N N . GLY B 1 233 ? 18.047 -1.436 -10.445 1 96.25 233 GLY B N 1
ATOM 4806 C CA . GLY B 1 233 ? 19.422 -0.938 -10.461 1 96.25 233 GLY B CA 1
ATOM 4807 C C . GLY B 1 233 ? 19.859 -0.453 -11.828 1 96.25 233 GLY B C 1
ATOM 4808 O O . GLY B 1 233 ? 19.141 -0.612 -12.812 1 96.25 233 GLY B O 1
ATOM 4809 N N . GLU B 1 234 ? 21.031 0.066 -11.812 1 96.31 234 GLU B N 1
ATOM 4810 C CA . GLU B 1 234 ? 21.609 0.589 -13.047 1 96.31 234 GLU B CA 1
ATOM 4811 C C . GLU B 1 234 ? 21.969 -0.54 -14.008 1 96.31 234 GLU B C 1
ATOM 4813 O O . GLU B 1 234 ? 21.953 -0.355 -15.227 1 96.31 234 GLU B O 1
ATOM 4818 N N . GLU B 1 235 ? 22.203 -1.712 -13.43 1 97.69 235 GLU B N 1
ATOM 4819 C CA . GLU B 1 235 ? 22.594 -2.865 -14.227 1 97.69 235 GLU B CA 1
ATOM 4820 C C . GLU B 1 235 ? 21.391 -3.549 -14.852 1 97.69 235 GLU B C 1
ATOM 4822 O O . GLU B 1 235 ? 21.531 -4.438 -15.695 1 97.69 235 GLU B O 1
ATOM 4827 N N . HIS B 1 236 ? 20.156 -3.098 -14.469 1 98.25 236 HIS B N 1
ATOM 4828 C CA . HIS B 1 236 ? 18.906 -3.67 -14.945 1 98.25 236 HIS B CA 1
ATOM 4829 C C . HIS B 1 236 ? 18.797 -5.145 -14.57 1 98.25 236 HIS B C 1
ATOM 4831 O O . HIS B 1 236 ? 18.516 -5.988 -15.422 1 98.25 236 HIS B O 1
ATOM 4837 N N . TYR B 1 237 ? 18.969 -5.438 -13.273 1 98.44 237 TYR B N 1
ATOM 4838 C CA . TYR B 1 237 ? 18.734 -6.777 -12.75 1 98.44 237 TYR B CA 1
ATOM 4839 C C . TYR B 1 237 ? 17.281 -7.188 -12.938 1 98.44 237 TYR B C 1
ATOM 4841 O O . TYR B 1 237 ? 16.359 -6.426 -12.602 1 98.44 237 TYR B O 1
ATOM 4849 N N . VAL B 1 238 ? 17.062 -8.398 -13.461 1 98.5 238 VAL B N 1
ATOM 4850 C CA . VAL B 1 238 ? 15.711 -8.938 -13.602 1 98.5 238 VAL B CA 1
ATOM 4851 C C . VAL B 1 238 ? 15.172 -9.336 -12.227 1 98.5 238 VAL B C 1
ATOM 4853 O O . VAL B 1 238 ? 15.883 -9.945 -11.422 1 98.5 238 VAL B O 1
ATOM 4856 N N . THR B 1 239 ? 13.938 -8.938 -11.977 1 97.69 239 THR B N 1
ATOM 4857 C CA . THR B 1 239 ? 13.352 -9.32 -10.695 1 97.69 239 THR B CA 1
ATOM 4858 C C . THR B 1 239 ? 12.086 -10.148 -10.906 1 97.69 239 THR B C 1
ATOM 4860 O O . THR B 1 239 ? 12.133 -11.383 -10.867 1 97.69 239 THR B O 1
ATOM 4863 N N . GLU B 1 240 ? 10.93 -9.492 -11.352 1 96.5 240 GLU B N 1
ATOM 4864 C CA . GLU B 1 240 ? 9.656 -10.195 -11.461 1 96.5 240 GLU B CA 1
ATOM 4865 C C . GLU B 1 240 ? 8.961 -9.875 -12.773 1 96.5 240 GLU B C 1
ATOM 4867 O O . GLU B 1 240 ? 9.242 -8.852 -13.398 1 96.5 240 GLU B O 1
ATOM 4872 N N . VAL B 1 241 ? 8.008 -10.727 -13.172 1 94.38 241 VAL B N 1
ATOM 4873 C CA . VAL B 1 241 ? 7.156 -10.578 -14.344 1 94.38 241 VAL B CA 1
ATOM 4874 C C . VAL B 1 241 ? 5.73 -10.242 -13.914 1 94.38 241 VAL B C 1
ATOM 4876 O O . VAL B 1 241 ? 4.934 -11.141 -13.633 1 94.38 241 VAL B O 1
ATOM 4879 N N . GLY B 1 242 ? 5.43 -8.969 -14.062 1 92.38 242 GLY B N 1
ATOM 4880 C CA . GLY B 1 242 ? 4.133 -8.609 -13.516 1 92.38 242 GLY B CA 1
ATOM 4881 C C . GLY B 1 242 ? 3.973 -8.984 -12.055 1 92.38 242 GLY B C 1
ATOM 4882 O O . GLY B 1 242 ? 4.684 -8.469 -11.195 1 92.38 242 GLY B O 1
ATOM 4883 N N . THR B 1 243 ? 3.094 -10 -11.898 1 87.38 243 THR B N 1
ATOM 4884 C CA . THR B 1 243 ? 2.885 -10.477 -10.539 1 87.38 243 THR B CA 1
ATOM 4885 C C . THR B 1 243 ? 3.434 -11.891 -10.375 1 87.38 243 THR B C 1
ATOM 4887 O O . THR B 1 243 ? 3.041 -12.617 -9.453 1 87.38 243 THR B O 1
ATOM 4890 N N . MET B 1 244 ? 4.32 -12.312 -11.281 1 95.5 244 MET B N 1
ATOM 4891 C CA . MET B 1 244 ? 4.871 -13.664 -11.281 1 95.5 244 MET B CA 1
ATOM 4892 C C . MET B 1 244 ? 6.379 -13.641 -11.055 1 95.5 244 MET B C 1
ATOM 4894 O O . MET B 1 244 ? 7.008 -12.586 -11.188 1 95.5 244 MET B O 1
ATOM 4898 N N . ASN B 1 245 ? 6.906 -14.836 -10.688 1 98.5 245 ASN B N 1
ATOM 4899 C CA . ASN B 1 245 ? 8.359 -15.008 -10.672 1 98.5 245 ASN B CA 1
ATOM 4900 C C . ASN B 1 245 ? 8.906 -15.281 -12.062 1 98.5 245 ASN B C 1
ATOM 4902 O O . ASN B 1 245 ? 8.18 -15.758 -12.938 1 98.5 245 ASN B O 1
ATOM 4906 N N . PHE B 1 246 ? 10.172 -14.977 -12.32 1 98.69 246 PHE B N 1
ATOM 4907 C CA . PHE B 1 246 ? 10.844 -15.117 -13.609 1 98.69 246 PHE B CA 1
ATOM 4908 C C . PHE B 1 246 ? 11.711 -16.359 -13.641 1 98.69 246 PHE B C 1
ATOM 4910 O O . PHE B 1 246 ? 12.43 -16.641 -12.672 1 98.69 246 PHE B O 1
ATOM 4917 N N . PHE B 1 247 ? 11.688 -17.078 -14.758 1 98.88 247 PHE B N 1
ATOM 4918 C CA . PHE B 1 247 ? 12.594 -18.188 -15.023 1 98.88 247 PHE B CA 1
ATOM 4919 C C . PHE B 1 247 ? 13.125 -18.109 -16.453 1 98.88 247 PHE B C 1
ATOM 4921 O O . PHE B 1 247 ? 12.391 -17.766 -17.375 1 98.88 247 PHE B O 1
ATOM 4928 N N . MET B 1 248 ? 14.375 -18.531 -16.625 1 98.81 248 MET B N 1
ATOM 4929 C CA . MET B 1 248 ? 15 -18.656 -17.938 1 98.81 248 MET B CA 1
ATOM 4930 C C . MET B 1 248 ? 15.836 -19.938 -18.031 1 98.81 248 MET B C 1
ATOM 4932 O O . MET B 1 248 ? 16.609 -20.234 -17.125 1 98.81 248 MET B O 1
ATOM 4936 N N . LEU B 1 249 ? 15.578 -20.719 -19 1 98.81 249 LEU B N 1
ATOM 4937 C CA . LEU B 1 249 ? 16.453 -21.828 -19.359 1 98.81 249 LEU B CA 1
ATOM 4938 C C . LEU B 1 249 ? 17.453 -21.391 -20.438 1 98.81 249 LEU B C 1
ATOM 4940 O O . LEU B 1 249 ? 17.047 -20.891 -21.5 1 98.81 249 LEU B O 1
ATOM 4944 N N . TRP B 1 250 ? 18.703 -21.578 -20.172 1 98.5 250 TRP B N 1
ATOM 4945 C CA . TRP B 1 250 ? 19.719 -21.203 -21.141 1 98.5 250 TRP B CA 1
ATOM 4946 C C . TRP B 1 250 ? 20.938 -22.141 -21.047 1 98.5 250 TRP B C 1
ATOM 4948 O O . TRP B 1 250 ? 21 -22.984 -20.156 1 98.5 250 TRP B O 1
ATOM 4958 N N . SER B 1 251 ? 21.719 -22.078 -22.078 1 97.69 251 SER B N 1
ATOM 4959 C CA . SER B 1 251 ? 23.031 -22.719 -21.984 1 97.69 251 SER B CA 1
ATOM 4960 C C . SER B 1 251 ? 24.047 -21.812 -21.312 1 97.69 251 SER B C 1
ATOM 4962 O O . SER B 1 251 ? 24.344 -20.719 -21.797 1 97.69 251 SER B O 1
ATOM 4964 N N . ASN B 1 252 ? 24.578 -22.234 -20.172 1 95.69 252 ASN B N 1
ATOM 4965 C CA . ASN B 1 252 ? 25.578 -21.453 -19.453 1 95.69 252 ASN B CA 1
ATOM 4966 C C . ASN B 1 252 ? 26.859 -21.297 -20.266 1 95.69 252 ASN B C 1
ATOM 4968 O O . ASN B 1 252 ? 27.422 -22.297 -20.75 1 95.69 252 ASN B O 1
ATOM 4972 N N . SER B 1 253 ? 27.312 -20.109 -20.344 1 93.19 253 SER B N 1
ATOM 4973 C CA . SER B 1 253 ? 28.453 -19.859 -21.234 1 93.19 253 SER B CA 1
ATOM 4974 C C . SER B 1 253 ? 29.734 -20.422 -20.641 1 93.19 253 SER B C 1
ATOM 4976 O O . SER B 1 253 ? 30.656 -20.766 -21.391 1 93.19 253 SER B O 1
ATOM 4978 N N . GLU B 1 254 ? 29.812 -20.484 -19.391 1 92.38 254 GLU B N 1
ATOM 4979 C CA . GLU B 1 254 ? 31.031 -20.938 -18.734 1 92.38 254 GLU B CA 1
ATOM 4980 C C . GLU B 1 254 ? 31.094 -22.469 -18.703 1 92.38 254 GLU B C 1
ATOM 4982 O O . GLU B 1 254 ? 32.156 -23.047 -18.969 1 92.38 254 GLU B O 1
ATOM 4987 N N . THR B 1 255 ? 30.047 -23.109 -18.484 1 92.88 255 THR B N 1
ATOM 4988 C CA . THR B 1 255 ? 30.062 -24.547 -18.266 1 92.88 255 THR B CA 1
ATOM 4989 C C . THR B 1 255 ? 29.516 -25.281 -19.484 1 92.88 255 THR B C 1
ATOM 4991 O O . THR B 1 255 ? 29.734 -26.484 -19.641 1 92.88 255 THR B O 1
ATOM 4994 N N . GLY B 1 256 ? 28.719 -24.594 -20.312 1 93.06 256 GLY B N 1
ATOM 4995 C CA . GLY B 1 256 ? 28.078 -25.219 -21.453 1 93.06 256 GLY B CA 1
ATOM 4996 C C . GLY B 1 256 ? 26.844 -26.031 -21.078 1 93.06 256 GLY B C 1
ATOM 4997 O O . GLY B 1 256 ? 26.156 -26.547 -21.938 1 93.06 256 GLY B O 1
ATOM 4998 N N . ARG B 1 257 ? 26.531 -26.094 -19.875 1 96 257 ARG B N 1
ATOM 4999 C CA . ARG B 1 257 ? 25.406 -26.906 -19.391 1 96 257 ARG B CA 1
ATOM 5000 C C . ARG B 1 257 ? 24.109 -26.109 -19.484 1 96 257 ARG B C 1
ATOM 5002 O O . ARG B 1 257 ? 24.094 -24.891 -19.375 1 96 257 ARG B O 1
ATOM 5009 N N . ARG B 1 258 ? 22.984 -26.953 -19.641 1 98 258 ARG B N 1
ATOM 5010 C CA . ARG B 1 258 ? 21.656 -26.344 -19.547 1 98 258 ARG B CA 1
ATOM 5011 C C . ARG B 1 258 ? 21.344 -25.953 -18.109 1 98 258 ARG B C 1
ATOM 5013 O O . ARG B 1 258 ? 21.469 -26.781 -17.188 1 98 258 ARG B O 1
ATOM 5020 N N . GLU B 1 259 ? 20.953 -24.703 -17.969 1 98.31 259 GLU B N 1
ATOM 5021 C CA . GLU B 1 259 ? 20.703 -24.141 -16.641 1 98.31 259 GLU B CA 1
ATOM 5022 C C . GLU B 1 259 ? 19.375 -23.391 -16.594 1 98.31 259 GLU B C 1
ATOM 5024 O O . GLU B 1 259 ? 19.109 -22.547 -17.453 1 98.31 259 GLU B O 1
ATOM 5029 N N . LEU B 1 260 ? 18.562 -23.859 -15.633 1 98.81 260 LEU B N 1
ATOM 5030 C CA . LEU B 1 260 ? 17.391 -23.062 -15.305 1 98.81 260 LEU B CA 1
ATOM 5031 C C . LEU B 1 260 ? 17.719 -22.016 -14.25 1 98.81 260 LEU B C 1
ATOM 5033 O O . LEU B 1 260 ? 17.969 -22.359 -13.086 1 98.81 260 LEU B O 1
ATOM 5037 N N . ILE B 1 261 ? 17.719 -20.75 -14.633 1 98.62 261 ILE B N 1
ATOM 5038 C CA . ILE B 1 261 ? 18.125 -19.703 -13.711 1 98.62 261 ILE B CA 1
ATOM 5039 C C . ILE B 1 261 ? 16.906 -18.844 -13.328 1 98.62 261 ILE B C 1
ATOM 5041 O O . ILE B 1 261 ? 16.031 -18.609 -14.156 1 98.62 261 ILE B O 1
ATOM 5045 N N . THR B 1 262 ? 16.797 -18.453 -12.133 1 98.81 262 THR B N 1
ATOM 5046 C CA . THR B 1 262 ? 15.812 -17.531 -11.586 1 98.81 262 THR B CA 1
ATOM 5047 C C . THR B 1 262 ? 16.453 -16.578 -10.578 1 98.81 262 THR B C 1
ATOM 5049 O O . THR B 1 262 ? 17.422 -16.953 -9.898 1 98.81 262 THR B O 1
ATOM 5052 N N . PRO B 1 263 ? 16 -15.336 -10.547 1 98.5 263 PRO B N 1
ATOM 5053 C CA . PRO B 1 263 ? 16.594 -14.414 -9.586 1 98.5 263 PRO B CA 1
ATOM 5054 C C . PRO B 1 263 ? 16.547 -14.938 -8.148 1 98.5 263 PRO B C 1
ATOM 5056 O O . PRO B 1 263 ? 15.523 -15.492 -7.734 1 98.5 263 PRO B O 1
ATOM 5059 N N . ALA B 1 264 ? 17.656 -14.766 -7.441 1 97.88 264 ALA B N 1
ATOM 5060 C CA . ALA B 1 264 ? 17.688 -15.156 -6.035 1 97.88 264 ALA B CA 1
ATOM 5061 C C . ALA B 1 264 ? 16.781 -14.258 -5.195 1 97.88 264 ALA B C 1
ATOM 5063 O O . ALA B 1 264 ? 16.609 -13.078 -5.504 1 97.88 264 ALA B O 1
ATOM 5064 N N . LEU B 1 265 ? 16.25 -14.883 -4.141 1 96.81 265 LEU B N 1
ATOM 5065 C CA . LEU B 1 265 ? 15.445 -14.102 -3.199 1 96.81 265 LEU B CA 1
ATOM 5066 C C . LEU B 1 265 ? 16.328 -13.172 -2.375 1 96.81 265 LEU B C 1
ATOM 5068 O O . LEU B 1 265 ? 17.328 -13.617 -1.782 1 96.81 265 LEU B O 1
ATOM 5072 N N . ASN B 1 266 ? 16.078 -11.859 -2.404 1 94.5 266 ASN B N 1
ATOM 5073 C CA . ASN B 1 266 ? 16.938 -10.875 -1.76 1 94.5 266 ASN B CA 1
ATOM 5074 C C . ASN B 1 266 ? 16.125 -9.758 -1.111 1 94.5 266 ASN B C 1
ATOM 5076 O O . ASN B 1 266 ? 16.594 -8.625 -0.998 1 94.5 266 ASN B O 1
ATOM 5080 N N . GLY B 1 267 ? 14.883 -10.07 -0.873 1 94.69 267 GLY B N 1
ATOM 5081 C CA . GLY B 1 267 ? 14.031 -9.07 -0.241 1 94.69 267 GLY B CA 1
ATOM 5082 C C . GLY B 1 267 ? 13.18 -8.305 -1.231 1 94.69 267 GLY B C 1
ATOM 5083 O O . GLY B 1 267 ? 12.219 -7.633 -0.843 1 94.69 267 GLY B O 1
ATOM 5084 N N . LEU B 1 268 ? 13.477 -8.398 -2.549 1 95.5 268 LEU B N 1
ATOM 5085 C CA . LEU B 1 268 ? 12.75 -7.676 -3.584 1 95.5 268 LEU B CA 1
ATOM 5086 C C . LEU B 1 268 ? 11.633 -8.531 -4.168 1 95.5 268 LEU B C 1
ATOM 5088 O O . LEU B 1 268 ? 10.648 -8.008 -4.699 1 95.5 268 LEU B O 1
ATOM 5092 N N . ILE B 1 269 ? 11.852 -9.758 -4.133 1 97.62 269 ILE B N 1
ATOM 5093 C CA . ILE B 1 269 ? 11.055 -10.695 -4.922 1 97.62 269 ILE B CA 1
ATOM 5094 C C . ILE B 1 269 ? 10.195 -11.547 -3.994 1 97.62 269 ILE B C 1
ATOM 5096 O O . ILE B 1 269 ? 10.664 -12.023 -2.961 1 97.62 269 ILE B O 1
ATOM 5100 N N . LEU B 1 270 ? 8.93 -11.648 -4.34 1 98.19 270 LEU B N 1
ATOM 5101 C CA . LEU B 1 270 ? 8.047 -12.508 -3.557 1 98.19 270 LEU B CA 1
ATOM 5102 C C . LEU B 1 270 ? 8.508 -13.961 -3.607 1 98.19 270 LEU B C 1
ATOM 5104 O O . LEU B 1 270 ? 8.781 -14.492 -4.684 1 98.19 270 LEU B O 1
ATOM 5108 N N . PRO B 1 271 ? 8.664 -14.562 -2.453 1 98.38 271 PRO B N 1
ATOM 5109 C CA . PRO B 1 271 ? 8.969 -15.992 -2.453 1 98.38 271 PRO B CA 1
ATOM 5110 C C . PRO B 1 271 ? 7.77 -16.859 -2.82 1 98.38 271 PRO B C 1
ATOM 5112 O O . PRO B 1 271 ? 7.129 -17.438 -1.941 1 98.38 271 PRO B O 1
ATOM 5115 N N . GLY B 1 272 ? 7.535 -17.031 -4.078 1 98.31 272 GLY B N 1
ATOM 5116 C CA . GLY B 1 272 ? 6.352 -17.703 -4.582 1 98.31 272 GLY B CA 1
ATOM 5117 C C . GLY B 1 272 ? 6.32 -19.188 -4.246 1 98.31 272 GLY B C 1
ATOM 5118 O O . GLY B 1 272 ? 7.359 -19.844 -4.273 1 98.31 272 GLY B O 1
ATOM 5119 N N . VAL B 1 273 ? 5.16 -19.672 -3.986 1 98.56 273 VAL B N 1
ATOM 5120 C CA . VAL B 1 273 ? 4.961 -21.094 -3.736 1 98.56 273 VAL B CA 1
ATOM 5121 C C . VAL B 1 273 ? 5.191 -21.875 -5.023 1 98.56 273 VAL B C 1
ATOM 5123 O O . VAL B 1 273 ? 5.863 -22.922 -5.016 1 98.56 273 VAL B O 1
ATOM 5126 N N . THR B 1 274 ? 4.648 -21.359 -6.141 1 98.56 274 THR B N 1
ATOM 5127 C CA . THR B 1 274 ? 4.867 -22 -7.43 1 98.56 274 THR B CA 1
ATOM 5128 C C . THR B 1 274 ? 6.344 -21.953 -7.812 1 98.56 274 THR B C 1
ATOM 5130 O O . THR B 1 274 ? 6.883 -22.922 -8.359 1 98.56 274 THR B O 1
ATOM 5133 N N . ARG B 1 275 ? 6.984 -20.859 -7.574 1 98.69 275 ARG B N 1
ATOM 5134 C CA . ARG B 1 275 ? 8.422 -20.75 -7.793 1 98.69 275 ARG B CA 1
ATOM 5135 C C . ARG B 1 275 ? 9.172 -21.859 -7.066 1 98.69 275 ARG B C 1
ATOM 5137 O O . ARG B 1 275 ? 10.016 -22.531 -7.66 1 98.69 275 ARG B O 1
ATOM 5144 N N . ASN B 1 276 ? 8.891 -21.969 -5.781 1 98.75 276 ASN B N 1
ATOM 5145 C CA . ASN B 1 276 ? 9.523 -23 -4.969 1 98.75 276 ASN B CA 1
ATOM 5146 C C . ASN B 1 276 ? 9.266 -24.391 -5.539 1 98.75 276 ASN B C 1
ATOM 5148 O O . ASN B 1 276 ? 10.172 -25.234 -5.578 1 98.75 276 ASN B O 1
ATOM 5152 N N . THR B 1 277 ? 8.102 -24.641 -5.98 1 98.81 277 THR B N 1
ATOM 5153 C CA . THR B 1 277 ? 7.715 -25.922 -6.562 1 98.81 277 THR B CA 1
ATOM 5154 C C . THR B 1 277 ? 8.539 -26.203 -7.816 1 98.81 277 THR B C 1
ATOM 5156 O O . THR B 1 277 ? 9.07 -27.312 -7.973 1 98.81 277 THR B O 1
ATOM 5159 N N . VAL B 1 278 ? 8.633 -25.219 -8.688 1 98.81 278 VAL B N 1
ATOM 5160 C CA . VAL B 1 278 ? 9.391 -25.359 -9.93 1 98.81 278 VAL B CA 1
ATOM 5161 C C . VAL B 1 278 ? 10.836 -25.719 -9.617 1 98.81 278 VAL B C 1
ATOM 5163 O O . VAL B 1 278 ? 11.398 -26.656 -10.203 1 98.81 278 VAL B O 1
ATOM 5166 N N . ILE B 1 279 ? 11.422 -25.016 -8.711 1 98.88 279 ILE B N 1
ATOM 5167 C CA . ILE B 1 279 ? 12.805 -25.25 -8.336 1 98.88 279 ILE B CA 1
ATOM 5168 C C . ILE B 1 279 ? 12.977 -26.672 -7.828 1 98.88 279 ILE B C 1
ATOM 5170 O O . ILE B 1 279 ? 13.867 -27.391 -8.281 1 98.88 279 ILE B O 1
ATOM 5174 N N . ASP B 1 280 ? 12.133 -27.125 -6.926 1 98.75 280 ASP B N 1
ATOM 5175 C CA . ASP B 1 280 ? 12.219 -28.453 -6.336 1 98.75 280 ASP B CA 1
ATOM 5176 C C . ASP B 1 280 ? 12.07 -29.547 -7.402 1 98.75 280 ASP B C 1
ATOM 5178 O O . ASP B 1 280 ? 12.836 -30.5 -7.43 1 98.75 280 ASP B O 1
ATOM 5182 N N . LEU B 1 281 ? 11.094 -29.391 -8.25 1 98.75 281 LEU B N 1
ATOM 5183 C CA . LEU B 1 281 ? 10.836 -30.391 -9.281 1 98.75 281 LEU B CA 1
ATOM 5184 C C . LEU B 1 281 ? 12 -30.484 -10.258 1 98.75 281 LEU B C 1
ATOM 5186 O O . LEU B 1 281 ? 12.508 -31.578 -10.531 1 98.75 281 LEU B O 1
ATOM 5190 N N . VAL B 1 282 ? 12.445 -29.391 -10.758 1 98.81 282 VAL B N 1
ATOM 5191 C CA . VAL B 1 282 ? 13.492 -29.406 -11.781 1 98.81 282 VAL B CA 1
ATOM 5192 C C . VAL B 1 282 ? 14.789 -29.938 -11.18 1 98.81 282 VAL B C 1
ATOM 5194 O O . VAL B 1 282 ? 15.531 -30.672 -11.836 1 98.81 282 VAL B O 1
ATOM 5197 N N . LYS B 1 283 ? 15.102 -29.594 -9.93 1 98.75 283 LYS B N 1
ATOM 5198 C CA . LYS B 1 283 ? 16.25 -30.188 -9.25 1 98.75 283 LYS B CA 1
ATOM 5199 C C . LYS B 1 283 ? 16.141 -31.703 -9.203 1 98.75 283 LYS B C 1
ATOM 5201 O O . LYS B 1 283 ? 17.141 -32.406 -9.422 1 98.75 283 LYS B O 1
ATOM 5206 N N . SER B 1 284 ? 14.977 -32.156 -8.953 1 98.38 284 SER B N 1
ATOM 5207 C CA . SER B 1 284 ? 14.773 -33.594 -8.859 1 98.38 284 SER B CA 1
ATOM 5208 C C . SER B 1 284 ? 14.922 -34.281 -10.219 1 98.38 284 SER B C 1
ATOM 5210 O O . SER B 1 284 ? 15.148 -35.469 -10.297 1 98.38 284 SER B O 1
ATOM 5212 N N . TRP B 1 285 ? 14.789 -33.531 -11.344 1 98.44 285 TRP B N 1
ATOM 5213 C CA . TRP B 1 285 ? 14.867 -34.094 -12.695 1 98.44 285 TRP B CA 1
ATOM 5214 C C . TRP B 1 285 ? 16.281 -33.969 -13.25 1 98.44 285 TRP B C 1
ATOM 5216 O O . TRP B 1 285 ? 16.531 -34.281 -14.414 1 98.44 285 TRP B O 1
ATOM 5226 N N . GLU B 1 286 ? 17.203 -33.438 -12.469 1 98.19 286 GLU B N 1
ATOM 5227 C CA . GLU B 1 286 ? 18.531 -33.125 -12.977 1 98.19 286 GLU B CA 1
ATOM 5228 C C . GLU B 1 286 ? 19.188 -34.344 -13.625 1 98.19 286 GLU B C 1
ATOM 5230 O O . GLU B 1 286 ? 19.766 -34.25 -14.711 1 98.19 286 GLU B O 1
ATOM 5235 N N . ALA B 1 287 ? 19.109 -35.5 -13.031 1 97.88 287 ALA B N 1
ATOM 5236 C CA . ALA B 1 287 ? 19.734 -36.719 -13.555 1 97.88 287 ALA B CA 1
ATOM 5237 C C . ALA B 1 287 ? 19.141 -37.094 -14.906 1 97.88 287 ALA B C 1
ATOM 5239 O O . ALA B 1 287 ? 19.844 -37.594 -15.789 1 97.88 287 ALA B O 1
ATOM 5240 N N . GLU B 1 288 ? 17.906 -36.812 -15.016 1 97.44 288 GLU B N 1
ATOM 5241 C CA . GLU B 1 288 ? 17.188 -37.188 -16.234 1 97.44 288 GLU B CA 1
ATOM 5242 C C . GLU B 1 288 ? 17.375 -36.156 -17.328 1 97.44 288 GLU B C 1
ATOM 5244 O O . GLU B 1 288 ? 17.578 -36.469 -18.484 1 97.44 288 GLU B O 1
ATOM 5249 N N . THR B 1 289 ? 17.344 -34.906 -16.984 1 97.06 289 THR B N 1
ATOM 5250 C CA . THR B 1 289 ? 17.25 -33.844 -17.969 1 97.06 289 THR B CA 1
ATOM 5251 C C . THR B 1 289 ? 18.609 -33.188 -18.203 1 97.06 289 THR B C 1
ATOM 5253 O O . THR B 1 289 ? 18.812 -32.5 -19.203 1 97.06 289 THR B O 1
ATOM 5256 N N . GLY B 1 290 ? 19.484 -33.344 -17.234 1 97.31 290 GLY B N 1
ATOM 5257 C CA . GLY B 1 290 ? 20.766 -32.656 -17.281 1 97.31 290 GLY B CA 1
ATOM 5258 C C . GLY B 1 290 ? 20.656 -31.172 -16.984 1 97.31 290 GLY B C 1
ATOM 5259 O O . GLY B 1 290 ? 21.625 -30.438 -17.125 1 97.31 290 GLY B O 1
ATOM 5260 N N . ILE B 1 291 ? 19.516 -30.688 -16.625 1 98.5 291 ILE B N 1
ATOM 5261 C CA . ILE B 1 291 ? 19.281 -29.266 -16.359 1 98.5 291 ILE B CA 1
ATOM 5262 C C . ILE B 1 291 ? 19.609 -28.953 -14.898 1 98.5 291 ILE B C 1
ATOM 5264 O O . ILE B 1 291 ? 19.062 -29.562 -13.984 1 98.5 291 ILE B O 1
ATOM 5268 N N . VAL B 1 292 ? 20.516 -28.031 -14.688 1 98.19 292 VAL B N 1
ATOM 5269 C CA . VAL B 1 292 ? 20.875 -27.578 -13.352 1 98.19 292 VAL B CA 1
ATOM 5270 C C . VAL B 1 292 ? 20.094 -26.312 -13 1 98.19 292 VAL B C 1
ATOM 5272 O O . VAL B 1 292 ? 19.922 -25.438 -13.844 1 98.19 292 VAL B O 1
ATOM 5275 N N . VAL B 1 293 ? 19.594 -26.281 -11.742 1 98.69 293 VAL B N 1
ATOM 5276 C CA . VAL B 1 293 ? 18.875 -25.094 -11.305 1 98.69 293 VAL B CA 1
ATOM 5277 C C . VAL B 1 293 ? 19.812 -24.141 -10.57 1 98.69 293 VAL B C 1
ATOM 5279 O O . VAL B 1 293 ? 20.625 -24.578 -9.742 1 98.69 293 VAL B O 1
ATOM 5282 N N . ARG B 1 294 ? 19.734 -22.859 -10.852 1 98 294 ARG B N 1
ATOM 5283 C CA . ARG B 1 294 ? 20.547 -21.844 -10.188 1 98 294 ARG B CA 1
ATOM 5284 C C . ARG B 1 294 ? 19.719 -20.641 -9.789 1 98 294 ARG B C 1
ATOM 5286 O O . ARG B 1 294 ? 18.984 -20.078 -10.617 1 98 294 ARG B O 1
ATOM 5293 N N . GLU B 1 295 ? 19.734 -20.312 -8.531 1 98.31 295 GLU B N 1
ATOM 5294 C CA . GLU B 1 295 ? 19.234 -19.031 -8.062 1 98.31 295 GLU B CA 1
ATOM 5295 C C . GLU B 1 295 ? 20.344 -17.984 -8.031 1 98.31 295 GLU B C 1
ATOM 5297 O O . GLU B 1 295 ? 21.344 -18.141 -7.312 1 98.31 295 GLU B O 1
ATOM 5302 N N . GLY B 1 296 ? 20.234 -16.984 -8.852 1 97.38 296 GLY B N 1
ATOM 5303 C CA . GLY B 1 296 ? 21.297 -15.984 -8.938 1 97.38 296 GLY B CA 1
ATOM 5304 C C . GLY B 1 296 ? 20.859 -14.719 -9.656 1 97.38 296 GLY B C 1
ATOM 5305 O O . GLY B 1 296 ? 19.672 -14.516 -9.906 1 97.38 296 GLY B O 1
ATOM 5306 N N . THR B 1 297 ? 21.781 -13.867 -9.945 1 96.88 297 THR B N 1
ATOM 5307 C CA . THR B 1 297 ? 21.484 -12.602 -10.602 1 96.88 297 THR B CA 1
ATOM 5308 C C . THR B 1 297 ? 21.438 -12.773 -12.117 1 96.88 297 THR B C 1
ATOM 5310 O O . THR B 1 297 ? 22.203 -13.555 -12.68 1 96.88 297 THR B O 1
ATOM 5313 N N . ILE B 1 298 ? 20.5 -12.141 -12.719 1 97.19 298 ILE B N 1
ATOM 5314 C CA . ILE B 1 298 ? 20.344 -12.039 -14.164 1 97.19 298 ILE B CA 1
ATOM 5315 C C . ILE B 1 298 ? 20.094 -10.586 -14.555 1 97.19 298 ILE B C 1
ATOM 5317 O O . ILE B 1 298 ? 19.25 -9.906 -13.969 1 97.19 298 ILE B O 1
ATOM 5321 N N . THR B 1 299 ? 20.844 -10.086 -15.57 1 98.44 299 THR B N 1
ATOM 5322 C CA . THR B 1 299 ? 20.641 -8.719 -16.031 1 98.44 299 THR B CA 1
ATOM 5323 C C . THR B 1 299 ? 20.109 -8.703 -17.469 1 98.44 299 THR B C 1
ATOM 5325 O O . THR B 1 299 ? 20.281 -9.672 -18.203 1 98.44 299 THR B O 1
ATOM 5328 N N . MET B 1 300 ? 19.5 -7.594 -17.875 1 98.69 300 MET B N 1
ATOM 5329 C CA . MET B 1 300 ? 19 -7.461 -19.25 1 98.69 300 MET B CA 1
ATOM 5330 C C . MET B 1 300 ? 20.141 -7.535 -20.25 1 98.69 300 MET B C 1
ATOM 5332 O O . MET B 1 300 ? 20.031 -8.211 -21.281 1 98.69 300 MET B O 1
ATOM 5336 N N . PRO B 1 301 ? 21.281 -6.898 -20 1 98.5 301 PRO B N 1
ATOM 5337 C CA . PRO B 1 301 ? 22.391 -7.051 -20.953 1 98.5 301 PRO B CA 1
ATOM 5338 C C . PRO B 1 301 ? 22.828 -8.5 -21.125 1 98.5 301 PRO B C 1
ATOM 5340 O O . PRO B 1 301 ? 23.141 -8.93 -22.234 1 98.5 301 PRO B O 1
ATOM 5343 N N . GLU B 1 302 ? 22.859 -9.242 -20 1 97.94 302 GLU B N 1
ATOM 5344 C CA . GLU B 1 302 ? 23.203 -10.656 -20.094 1 97.94 302 GLU B CA 1
ATOM 5345 C C . GLU B 1 302 ? 22.188 -11.414 -20.953 1 97.94 302 GLU B C 1
ATOM 5347 O O . GLU B 1 302 ? 22.562 -12.289 -21.75 1 97.94 302 GLU B O 1
ATOM 5352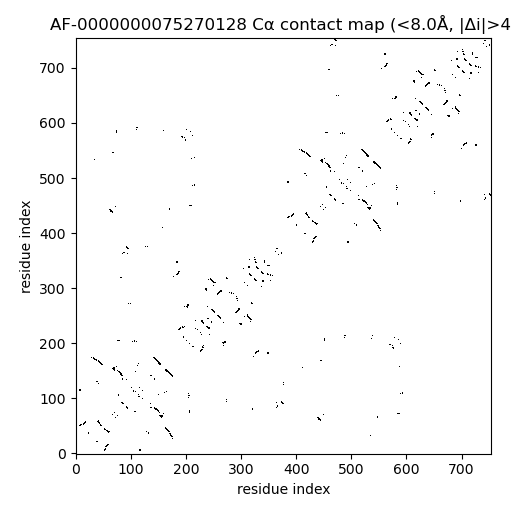 N N . ILE B 1 303 ? 20.953 -11.102 -20.828 1 98.44 303 ILE B N 1
ATOM 5353 C CA . ILE B 1 303 ? 19.891 -11.75 -21.609 1 98.44 303 ILE B CA 1
ATOM 5354 C C . ILE B 1 303 ? 20.078 -11.414 -23.094 1 98.44 303 ILE B C 1
ATOM 5356 O O . ILE B 1 303 ? 20.016 -12.297 -23.953 1 98.44 303 ILE B O 1
ATOM 5360 N N . VAL B 1 304 ? 20.266 -10.148 -23.391 1 98.38 304 VAL B N 1
ATOM 5361 C CA . VAL B 1 304 ? 20.438 -9.711 -24.766 1 98.38 304 VAL B CA 1
ATOM 5362 C C . VAL B 1 304 ? 21.609 -10.461 -25.406 1 98.38 304 VAL B C 1
ATOM 5364 O O . VAL B 1 304 ? 21.484 -11.008 -26.5 1 98.38 304 VAL B O 1
ATOM 5367 N N . GLN B 1 305 ? 22.703 -10.516 -24.672 1 98.19 305 GLN B N 1
ATOM 5368 C CA . GLN B 1 305 ? 23.875 -11.219 -25.172 1 98.19 305 GLN B CA 1
ATOM 5369 C C . GLN B 1 305 ? 23.578 -12.695 -25.391 1 98.19 305 GLN B C 1
ATOM 5371 O O . GLN B 1 305 ? 23.984 -13.273 -26.406 1 98.19 305 GLN B O 1
ATOM 5376 N N . ALA B 1 306 ? 22.969 -13.289 -24.453 1 98.38 306 ALA B N 1
ATOM 5377 C CA . ALA B 1 306 ? 22.672 -14.719 -24.547 1 98.38 306 ALA B CA 1
ATOM 5378 C C . ALA B 1 306 ? 21.766 -15.016 -25.734 1 98.38 306 ALA B C 1
ATOM 5380 O O . ALA B 1 306 ? 21.906 -16.047 -26.391 1 98.38 306 ALA B O 1
ATOM 5381 N N . VAL B 1 307 ? 20.812 -14.148 -25.984 1 98.12 307 VAL B N 1
ATOM 5382 C CA . VAL B 1 307 ? 19.922 -14.32 -27.125 1 98.12 307 VAL B CA 1
ATOM 5383 C C . VAL B 1 307 ? 20.719 -14.188 -28.422 1 98.12 307 VAL B C 1
ATOM 5385 O O . VAL B 1 307 ? 20.547 -14.984 -29.344 1 98.12 307 VAL B O 1
ATOM 5388 N N . GLU B 1 308 ? 21.562 -13.227 -28.516 1 97.44 308 GLU B N 1
ATOM 5389 C CA . GLU B 1 308 ? 22.406 -13.016 -29.688 1 97.44 308 GLU B CA 1
ATOM 5390 C C . GLU B 1 308 ? 23.281 -14.227 -29.953 1 97.44 308 GLU B C 1
ATOM 5392 O O . GLU B 1 308 ? 23.578 -14.547 -31.109 1 97.44 308 GLU B O 1
ATOM 5397 N N . GLU B 1 309 ? 23.656 -14.859 -28.922 1 97.94 309 GLU B N 1
ATOM 5398 C CA . GLU B 1 309 ? 24.547 -16.016 -29.031 1 97.94 309 GLU B CA 1
ATOM 5399 C C . GLU B 1 309 ? 23.75 -17.312 -29.172 1 97.94 309 GLU B C 1
ATOM 5401 O O . GLU B 1 309 ? 24.328 -18.406 -29.125 1 97.94 309 GLU B O 1
ATOM 5406 N N . ASN B 1 310 ? 22.438 -17.219 -29.219 1 97.31 310 ASN B N 1
ATOM 5407 C CA . ASN B 1 310 ? 21.531 -18.359 -29.359 1 97.31 310 ASN B CA 1
ATOM 5408 C C . ASN B 1 310 ? 21.656 -19.312 -28.188 1 97.31 310 ASN B C 1
ATOM 5410 O O . ASN B 1 310 ? 21.625 -20.531 -28.359 1 97.31 310 ASN B O 1
ATOM 5414 N N . ARG B 1 311 ? 21.844 -18.75 -27 1 98.25 311 ARG B N 1
ATOM 5415 C CA . ARG B 1 311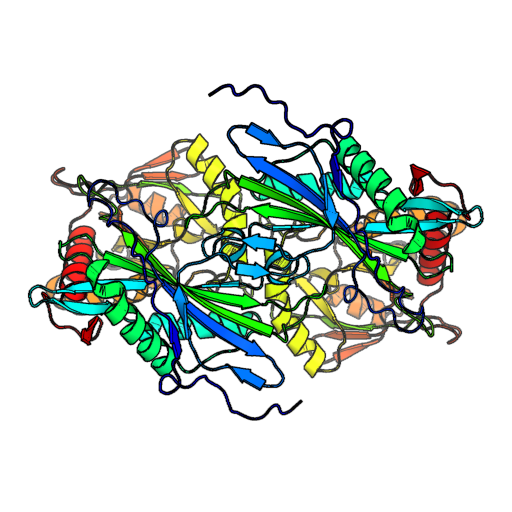 ? 22.016 -19.578 -25.812 1 98.25 311 ARG B CA 1
ATOM 5416 C C . ARG B 1 311 ? 20.719 -19.641 -24.984 1 98.25 311 ARG B C 1
ATOM 5418 O O . ARG B 1 311 ? 20.578 -20.484 -24.109 1 98.25 311 ARG B O 1
ATOM 5425 N N . VAL B 1 312 ? 19.797 -18.766 -25.234 1 98.56 312 VAL B N 1
ATOM 5426 C CA . VAL B 1 312 ? 18.516 -18.812 -24.531 1 98.56 312 VAL B CA 1
ATOM 5427 C C . VAL B 1 312 ? 17.609 -19.859 -25.156 1 98.56 312 VAL B C 1
ATOM 5429 O O . VAL B 1 312 ? 17.422 -19.875 -26.375 1 98.56 312 VAL B O 1
ATOM 5432 N N . ILE B 1 313 ? 17.031 -20.703 -24.391 1 98 313 ILE B N 1
ATOM 5433 C CA . ILE B 1 313 ? 16.234 -21.828 -24.875 1 98 313 ILE B CA 1
ATOM 5434 C C . ILE B 1 313 ? 14.758 -21.531 -24.656 1 98 313 ILE B C 1
ATOM 5436 O O . ILE B 1 313 ? 13.953 -21.656 -25.578 1 98 313 ILE B O 1
ATOM 5440 N N . GLU B 1 314 ? 14.312 -21.203 -23.469 1 97.88 314 GLU B N 1
ATOM 5441 C CA . GLU B 1 314 ? 12.938 -20.797 -23.172 1 97.88 314 GLU B CA 1
ATOM 5442 C C . GLU B 1 314 ? 12.875 -19.938 -21.922 1 97.88 314 GLU B C 1
ATOM 5444 O O . GLU B 1 314 ? 13.812 -19.938 -21.109 1 97.88 314 GLU B O 1
ATOM 5449 N N . MET B 1 315 ? 11.82 -19.094 -21.812 1 98.5 315 MET B N 1
ATOM 5450 C CA . MET B 1 315 ? 11.523 -18.25 -20.656 1 98.5 315 MET B CA 1
ATOM 5451 C C . MET B 1 315 ? 10.055 -18.391 -20.25 1 98.5 315 MET B C 1
ATOM 5453 O O . MET B 1 315 ? 9.188 -18.609 -21.094 1 98.5 315 MET B O 1
ATOM 5457 N N . PHE B 1 316 ? 9.859 -18.281 -18.922 1 98.44 316 PHE B N 1
ATOM 5458 C CA . PHE B 1 316 ? 8.469 -18.281 -18.469 1 98.44 316 PHE B CA 1
ATOM 5459 C C . PHE B 1 316 ? 8.344 -17.609 -17.109 1 98.44 316 PHE B C 1
ATOM 5461 O O . PHE B 1 316 ? 9.328 -17.5 -16.375 1 98.44 316 PHE B O 1
ATOM 5468 N N . GLY B 1 317 ? 7.16 -17.078 -16.828 1 97.94 317 GLY B N 1
ATOM 5469 C CA . GLY B 1 317 ? 6.762 -16.688 -15.477 1 97.94 317 GLY B CA 1
ATOM 5470 C C . GLY B 1 317 ? 6.07 -17.812 -14.727 1 97.94 317 GLY B C 1
ATOM 5471 O O . GLY B 1 317 ? 5.578 -18.766 -15.328 1 97.94 317 GLY B O 1
ATOM 5472 N N . ALA B 1 318 ? 6.086 -17.719 -13.414 1 98.19 318 ALA B N 1
ATOM 5473 C CA . ALA B 1 318 ? 5.438 -18.734 -12.586 1 98.19 318 ALA B CA 1
ATOM 5474 C C . ALA B 1 318 ? 4.621 -18.094 -11.469 1 98.19 318 ALA B C 1
ATOM 5476 O O . ALA B 1 318 ? 5.121 -17.219 -10.75 1 98.19 318 ALA B O 1
ATOM 5477 N N . GLY B 1 319 ? 3.41 -18.5 -11.297 1 96.38 319 GLY B N 1
ATOM 5478 C CA . GLY B 1 319 ? 2.49 -18.047 -10.266 1 96.38 319 GLY B CA 1
ATOM 5479 C C . GLY B 1 319 ? 1.271 -18.938 -10.117 1 96.38 319 GLY B C 1
ATOM 5480 O O . GLY B 1 319 ? 1.004 -19.781 -10.969 1 96.38 319 GLY B O 1
ATOM 5481 N N . THR B 1 320 ? 0.527 -18.656 -9.125 1 93.56 320 THR B N 1
ATOM 5482 C CA . THR B 1 320 ? -0.584 -19.516 -8.734 1 93.56 320 THR B CA 1
ATOM 5483 C C . THR B 1 320 ? -1.665 -19.531 -9.812 1 93.56 320 THR B C 1
ATOM 5485 O O . THR B 1 320 ? -2.215 -20.578 -10.141 1 93.56 320 THR B O 1
ATOM 5488 N N . ALA B 1 321 ? -1.947 -18.406 -10.406 1 87.25 321 ALA B N 1
ATOM 5489 C CA . ALA B 1 321 ? -3.07 -18.297 -11.336 1 87.25 321 ALA B CA 1
ATOM 5490 C C . ALA B 1 321 ? -2.834 -19.141 -12.578 1 87.25 321 ALA B C 1
ATOM 5492 O O . ALA B 1 321 ? -3.676 -19.969 -12.953 1 87.25 321 ALA B O 1
ATOM 5493 N N . CYS B 1 322 ? -1.635 -19.125 -13.172 1 89.88 322 CYS B N 1
ATOM 5494 C CA . CYS B 1 322 ? -1.397 -19.781 -14.445 1 89.88 322 CYS B CA 1
ATOM 5495 C C . CYS B 1 322 ? -0.363 -20.891 -14.297 1 89.88 322 CYS B C 1
ATOM 5497 O O . CYS B 1 322 ? -0.084 -21.625 -15.258 1 89.88 322 CYS B O 1
ATOM 5499 N N . ILE B 1 323 ? 0.14 -21.109 -13.164 1 95.62 323 ILE B N 1
ATOM 5500 C CA . ILE B 1 323 ? 1.231 -22.031 -12.891 1 95.62 323 ILE B CA 1
ATOM 5501 C C . ILE B 1 323 ? 2.492 -21.578 -13.617 1 95.62 323 ILE B C 1
ATOM 5503 O O . ILE B 1 323 ? 3.428 -21.078 -13 1 95.62 323 ILE B O 1
ATOM 5507 N N . VAL B 1 324 ? 2.465 -21.641 -15 1 96.75 324 VAL B N 1
ATOM 5508 C CA . VAL B 1 324 ? 3.557 -21.125 -15.812 1 96.75 324 VAL B CA 1
ATOM 5509 C C . VAL B 1 324 ? 2.992 -20.281 -16.953 1 96.75 324 VAL B C 1
ATOM 5511 O O . VAL B 1 324 ? 1.933 -20.609 -17.5 1 96.75 324 VAL B O 1
ATOM 5514 N N . SER B 1 325 ? 3.695 -19.234 -17.344 1 96.56 325 SER B N 1
ATOM 5515 C CA . SER B 1 325 ? 3.369 -18.359 -18.469 1 96.56 325 SER B CA 1
ATOM 5516 C C . SER B 1 325 ? 4.57 -18.156 -19.391 1 96.56 325 SER B C 1
ATOM 5518 O O . SER B 1 325 ? 5.465 -17.359 -19.078 1 96.56 325 SER B O 1
ATOM 5520 N N . PRO B 1 326 ? 4.543 -18.828 -20.547 1 97.31 326 PRO B N 1
ATOM 5521 C CA . PRO B 1 326 ? 5.68 -18.703 -21.453 1 97.31 326 PRO B CA 1
ATOM 5522 C C . PRO B 1 326 ? 5.863 -17.266 -21.953 1 97.31 326 PRO B C 1
ATOM 5524 O O . PRO B 1 326 ? 4.887 -16.516 -22.078 1 97.31 326 PRO B O 1
ATOM 5527 N N . ILE B 1 327 ? 7.059 -16.891 -22.25 1 98.06 327 ILE B N 1
ATOM 5528 C CA . ILE B 1 327 ? 7.414 -15.555 -22.734 1 98.06 327 ILE B CA 1
ATOM 5529 C C . ILE B 1 327 ? 7.973 -15.648 -24.141 1 98.06 327 ILE B C 1
ATOM 5531 O O . ILE B 1 327 ? 8.867 -16.453 -24.422 1 98.06 327 ILE B O 1
ATOM 5535 N N . LYS B 1 328 ? 7.453 -14.797 -25.047 1 97.5 328 LYS B N 1
ATOM 5536 C CA . LYS B 1 328 ? 7.883 -14.914 -26.438 1 97.5 328 LYS B CA 1
ATOM 5537 C C . LYS B 1 328 ? 8.695 -13.688 -26.875 1 97.5 328 LYS B C 1
ATOM 5539 O O . LYS B 1 328 ? 9.344 -13.711 -27.922 1 97.5 328 LYS B O 1
ATOM 5544 N N . ARG B 1 329 ? 8.555 -12.656 -26.047 1 97.94 329 ARG B N 1
ATOM 5545 C CA . ARG B 1 329 ? 9.258 -11.43 -26.422 1 97.94 329 ARG B CA 1
ATOM 5546 C C . ARG B 1 329 ? 9.422 -10.508 -25.219 1 97.94 329 ARG B C 1
ATOM 5548 O O . ARG B 1 329 ? 8.586 -10.5 -24.312 1 97.94 329 ARG B O 1
ATOM 5555 N N . ILE B 1 330 ? 10.555 -9.766 -25.25 1 98.75 330 ILE B N 1
ATOM 5556 C CA . ILE B 1 330 ? 10.797 -8.727 -24.266 1 98.75 330 ILE B CA 1
ATOM 5557 C C . ILE B 1 330 ? 11.18 -7.426 -24.953 1 98.75 330 ILE B C 1
ATOM 5559 O O . ILE B 1 330 ? 12.188 -7.363 -25.672 1 98.75 330 ILE B O 1
ATOM 5563 N N . GLY B 1 331 ? 10.312 -6.402 -24.797 1 98.75 331 GLY B N 1
ATOM 5564 C CA . GLY B 1 331 ? 10.727 -5.066 -25.203 1 98.75 331 GLY B CA 1
ATOM 5565 C C . GLY B 1 331 ? 11.711 -4.43 -24.234 1 98.75 331 GLY B C 1
ATOM 5566 O O . GLY B 1 331 ? 11.453 -4.34 -23.047 1 98.75 331 GLY B O 1
ATOM 5567 N N . TYR B 1 332 ? 12.898 -4.016 -24.812 1 98.5 332 TYR B N 1
ATOM 5568 C CA . TYR B 1 332 ? 13.953 -3.426 -24 1 98.5 332 TYR B CA 1
ATOM 5569 C C . TYR B 1 332 ? 14.656 -2.295 -24.734 1 98.5 332 TYR B C 1
ATOM 5571 O O . TYR B 1 332 ? 15.234 -2.512 -25.812 1 98.5 332 TYR B O 1
ATOM 5579 N N . LYS B 1 333 ? 14.531 -1.078 -24.188 1 97.38 333 LYS B N 1
ATOM 5580 C CA . LYS B 1 333 ? 15.172 0.109 -24.75 1 97.38 333 LYS B CA 1
ATOM 5581 C C . LYS B 1 333 ? 14.82 0.273 -26.219 1 97.38 333 LYS B C 1
ATOM 5583 O O . LYS B 1 333 ? 15.695 0.518 -27.047 1 97.38 333 LYS B O 1
ATOM 5588 N N . GLY B 1 334 ? 13.594 0.038 -26.484 1 96.31 334 GLY B N 1
ATOM 5589 C CA . GLY B 1 334 ? 13.062 0.331 -27.812 1 96.31 334 GLY B CA 1
ATOM 5590 C C . GLY B 1 334 ? 13.227 -0.815 -28.781 1 96.31 334 GLY B C 1
ATOM 5591 O O . GLY B 1 334 ? 12.828 -0.711 -29.953 1 96.31 334 GLY B O 1
ATOM 5592 N N . GLU B 1 335 ? 13.789 -1.921 -28.359 1 97.62 335 GLU B N 1
ATOM 5593 C CA . GLU B 1 335 ? 13.992 -3.076 -29.219 1 97.62 335 GLU B CA 1
ATOM 5594 C C . GLU B 1 335 ? 13.305 -4.316 -28.656 1 97.62 335 GLU B C 1
ATOM 5596 O O . GLU B 1 335 ? 13.312 -4.543 -27.453 1 97.62 335 GLU B O 1
ATOM 5601 N N . ASP B 1 336 ? 12.797 -5.109 -29.578 1 98.31 336 ASP B N 1
ATOM 5602 C CA . ASP B 1 336 ? 12.195 -6.383 -29.188 1 98.31 336 ASP B CA 1
ATOM 5603 C C . ASP B 1 336 ? 13.227 -7.504 -29.188 1 98.31 336 ASP B C 1
ATOM 5605 O O . ASP B 1 336 ? 13.875 -7.762 -30.203 1 98.31 336 ASP B O 1
ATOM 5609 N N . ILE B 1 337 ? 13.375 -8.086 -28.094 1 98.5 337 ILE B N 1
ATOM 5610 C CA . ILE B 1 337 ? 14.18 -9.297 -27.953 1 98.5 337 ILE B CA 1
ATOM 5611 C C . ILE B 1 337 ? 13.281 -10.523 -28.078 1 98.5 337 ILE B C 1
ATOM 5613 O O . ILE B 1 337 ? 12.422 -10.766 -27.234 1 98.5 337 ILE B O 1
ATOM 5617 N N . LEU B 1 338 ? 13.516 -11.312 -29.094 1 97.94 338 LEU B N 1
ATOM 5618 C CA . LEU B 1 338 ? 12.672 -12.477 -29.328 1 97.94 338 LEU B CA 1
ATOM 5619 C C . LEU B 1 338 ? 13.156 -13.68 -28.531 1 97.94 338 LEU B C 1
ATOM 5621 O O . LEU B 1 338 ? 14.359 -13.961 -28.484 1 97.94 338 LEU B O 1
ATOM 5625 N N . ILE B 1 339 ? 12.258 -14.344 -27.891 1 97.94 339 ILE B N 1
ATOM 5626 C CA . ILE B 1 339 ? 12.562 -15.492 -27.047 1 97.94 339 ILE B CA 1
ATOM 5627 C C . ILE B 1 339 ? 12.023 -16.766 -27.703 1 97.94 339 ILE B C 1
ATOM 5629 O O . ILE B 1 339 ? 10.844 -16.844 -28.062 1 97.94 339 ILE B O 1
ATOM 5633 N N . PRO B 1 340 ? 12.859 -17.766 -27.797 1 96 340 PRO B N 1
ATOM 5634 C CA . PRO B 1 340 ? 12.391 -19.016 -28.391 1 96 340 PRO B CA 1
ATOM 5635 C C . PRO B 1 340 ? 11.312 -19.703 -27.562 1 96 340 PRO B C 1
ATOM 5637 O O . PRO B 1 340 ? 11.328 -19.609 -26.328 1 96 340 PRO B O 1
ATOM 5640 N N . THR B 1 341 ? 10.422 -20.281 -28.25 1 93 341 THR B N 1
ATOM 5641 C CA . THR B 1 341 ? 9.406 -21.125 -27.641 1 93 341 THR B CA 1
ATOM 5642 C C . THR B 1 341 ? 9.555 -22.578 -28.094 1 93 341 THR B C 1
ATOM 5644 O O . THR B 1 341 ? 10.656 -23.125 -28.125 1 93 341 THR B O 1
ATOM 5647 N N . ASP B 1 342 ? 8.531 -23.219 -28.453 1 89.56 342 ASP B N 1
ATOM 5648 C CA . ASP B 1 342 ? 8.625 -24.594 -28.953 1 89.56 342 ASP B CA 1
ATOM 5649 C C . ASP B 1 342 ? 9.312 -24.641 -30.312 1 89.56 342 ASP B C 1
ATOM 5651 O O . ASP B 1 342 ? 8.82 -24.062 -31.281 1 89.56 342 ASP B O 1
ATOM 5655 N N . PRO B 1 343 ? 10.336 -25.391 -30.453 1 84.94 343 PRO B N 1
ATOM 5656 C CA . PRO B 1 343 ? 11.078 -25.438 -31.719 1 84.94 343 PRO B CA 1
ATOM 5657 C C . PRO B 1 343 ? 10.266 -26.062 -32.844 1 84.94 343 PRO B C 1
ATOM 5659 O O . PRO B 1 343 ? 10.531 -25.797 -34.031 1 84.94 343 PRO B O 1
ATOM 5662 N N . ASN B 1 344 ? 9.312 -26.828 -32.469 1 87.62 344 ASN B N 1
ATOM 5663 C CA . ASN B 1 344 ? 8.508 -27.5 -33.469 1 87.62 344 ASN B CA 1
ATOM 5664 C C . ASN B 1 344 ? 7.312 -26.641 -33.906 1 87.62 344 ASN B C 1
ATOM 5666 O O . ASN B 1 344 ? 6.578 -27 -34.812 1 87.62 344 ASN B O 1
ATOM 5670 N N . GLY B 1 345 ? 7.105 -25.531 -33.25 1 83.06 345 GLY B N 1
ATOM 5671 C CA . GLY B 1 345 ? 6.031 -24.609 -33.594 1 83.06 345 GLY B CA 1
ATOM 5672 C C . GLY B 1 345 ? 4.664 -25.109 -33.156 1 83.06 345 GLY B C 1
ATOM 5673 O O . GLY B 1 345 ? 3.643 -24.547 -33.562 1 83.06 345 GLY B O 1
ATOM 5674 N N . GLU B 1 346 ? 4.617 -26.109 -32.375 1 84.75 346 GLU B N 1
ATOM 5675 C CA . GLU B 1 346 ? 3.35 -26.734 -31.984 1 84.75 346 GLU B CA 1
ATOM 5676 C C . GLU B 1 346 ? 2.748 -26.047 -30.766 1 84.75 346 GLU B C 1
ATOM 5678 O O . GLU B 1 346 ? 1.558 -26.203 -30.484 1 84.75 346 GLU B O 1
ATOM 5683 N N . SER B 1 347 ? 3.578 -25.359 -30.078 1 90.25 347 SER B N 1
ATOM 5684 C CA . SER B 1 347 ? 3.174 -24.688 -28.844 1 90.25 347 SER B CA 1
ATOM 5685 C C . SER B 1 347 ? 3.926 -23.375 -28.641 1 90.25 347 SER B C 1
ATOM 5687 O O . SER B 1 347 ? 5.051 -23.219 -29.125 1 90.25 347 SER B O 1
ATOM 5689 N N . GLU B 1 348 ? 3.287 -22.547 -28.016 1 93.81 348 GLU B N 1
ATOM 5690 C CA . GLU B 1 348 ? 3.988 -21.297 -27.688 1 93.81 348 GLU B CA 1
ATOM 5691 C C . GLU B 1 348 ? 4.805 -21.453 -26.422 1 93.81 348 GLU B C 1
ATOM 5693 O O . GLU B 1 348 ? 5.359 -20.469 -25.906 1 93.81 348 GLU B O 1
ATOM 5698 N N . ALA B 1 349 ? 4.914 -22.656 -25.906 1 96.25 349 ALA B N 1
ATOM 5699 C CA . ALA B 1 349 ? 5.719 -22.953 -24.719 1 96.25 349 ALA B CA 1
ATOM 5700 C C . ALA B 1 349 ? 6.832 -23.938 -25.047 1 96.25 349 ALA B C 1
ATOM 5702 O O . ALA B 1 349 ? 6.621 -24.891 -25.812 1 96.25 349 ALA B O 1
ATOM 5703 N N . GLY B 1 350 ? 7.965 -23.719 -24.469 1 96.62 350 GLY B N 1
ATOM 5704 C CA . GLY B 1 350 ? 9.055 -24.672 -24.625 1 96.62 350 GLY B CA 1
ATOM 5705 C C . GLY B 1 350 ? 8.812 -25.984 -23.906 1 96.62 350 GLY B C 1
ATOM 5706 O O . GLY B 1 350 ? 7.883 -26.094 -23.109 1 96.62 350 GLY B O 1
ATOM 5707 N N . PRO B 1 351 ? 9.609 -26.969 -24.234 1 96.81 351 PRO B N 1
ATOM 5708 C CA . PRO B 1 351 ? 9.406 -28.312 -23.688 1 96.81 351 PRO B CA 1
ATOM 5709 C C . PRO B 1 351 ? 9.492 -28.344 -22.156 1 96.81 351 PRO B C 1
ATOM 5711 O O . PRO B 1 351 ? 8.703 -29.047 -21.516 1 96.81 351 PRO B O 1
ATOM 5714 N N . LEU B 1 352 ? 10.453 -27.688 -21.578 1 98.06 352 LEU B N 1
ATOM 5715 C CA . LEU B 1 352 ? 10.562 -27.703 -20.125 1 98.06 352 LEU B CA 1
ATOM 5716 C C . LEU B 1 352 ? 9.352 -27.031 -19.469 1 98.06 352 LEU B C 1
ATOM 5718 O O . LEU B 1 352 ? 8.82 -27.531 -18.484 1 98.06 352 LEU B O 1
ATOM 5722 N N . THR B 1 353 ? 9 -25.875 -20.031 1 97.88 353 THR B N 1
ATOM 5723 C CA . THR B 1 353 ? 7.82 -25.172 -19.531 1 97.88 353 THR B CA 1
ATOM 5724 C C . THR B 1 353 ? 6.598 -26.094 -19.547 1 97.88 353 THR B C 1
ATOM 5726 O O . THR B 1 353 ? 5.852 -26.141 -18.562 1 97.88 353 THR B O 1
ATOM 5729 N N . GLN B 1 354 ? 6.41 -26.797 -20.625 1 96.69 354 GLN B N 1
ATOM 5730 C CA . GLN B 1 354 ? 5.297 -27.734 -20.734 1 96.69 354 GLN B CA 1
ATOM 5731 C C . GLN B 1 354 ? 5.406 -28.844 -19.703 1 96.69 354 GLN B C 1
ATOM 5733 O O . GLN B 1 354 ? 4.414 -29.203 -19.062 1 96.69 354 GLN B O 1
ATOM 5738 N N . LYS B 1 355 ? 6.566 -29.406 -19.578 1 97.94 355 LYS B N 1
ATOM 5739 C CA . LYS B 1 355 ? 6.793 -30.484 -18.625 1 97.94 355 LYS B CA 1
ATOM 5740 C C . LYS B 1 355 ? 6.453 -30.031 -17.203 1 97.94 355 LYS B C 1
ATOM 5742 O O . LYS B 1 355 ? 5.809 -30.766 -16.453 1 97.94 355 LYS B O 1
ATOM 5747 N N . ILE B 1 356 ? 6.922 -28.859 -16.812 1 98.56 356 ILE B N 1
ATOM 5748 C CA . ILE B 1 356 ? 6.664 -28.297 -15.484 1 98.56 356 ILE B CA 1
ATOM 5749 C C . ILE B 1 356 ? 5.156 -28.141 -15.273 1 98.56 356 ILE B C 1
ATOM 5751 O O . ILE B 1 356 ? 4.625 -28.547 -14.242 1 98.56 356 ILE B O 1
ATOM 5755 N N . ASN B 1 357 ? 4.543 -27.531 -16.234 1 97.31 357 ASN B N 1
ATOM 5756 C CA . ASN B 1 357 ? 3.098 -27.344 -16.141 1 97.31 357 ASN B CA 1
ATOM 5757 C C . ASN B 1 357 ? 2.363 -28.656 -15.93 1 97.31 357 ASN B C 1
ATOM 5759 O O . ASN B 1 357 ? 1.522 -28.766 -15.031 1 97.31 357 ASN B O 1
ATOM 5763 N N . GLU B 1 358 ? 2.678 -29.625 -16.719 1 97.38 358 GLU B N 1
ATOM 5764 C CA . GLU B 1 358 ? 2.016 -30.922 -16.656 1 97.38 358 GLU B CA 1
ATOM 5765 C C . GLU B 1 358 ? 2.293 -31.609 -15.312 1 97.38 358 GLU B C 1
ATOM 5767 O O . GLU B 1 358 ? 1.386 -32.188 -14.703 1 97.38 358 GLU B O 1
ATOM 5772 N N . ALA B 1 359 ? 3.465 -31.547 -14.906 1 98.62 359 ALA B N 1
ATOM 5773 C CA . ALA B 1 359 ? 3.84 -32.188 -13.656 1 98.62 359 ALA B CA 1
ATOM 5774 C C . ALA B 1 359 ? 3.105 -31.578 -12.469 1 98.62 359 ALA B C 1
ATOM 5776 O O . ALA B 1 359 ? 2.604 -32.281 -11.594 1 98.62 359 ALA B O 1
ATOM 5777 N N . ILE B 1 360 ? 3.088 -30.281 -12.406 1 98.5 360 ILE B N 1
ATOM 5778 C CA . ILE B 1 360 ? 2.42 -29.594 -11.312 1 98.5 360 ILE B CA 1
ATOM 5779 C C . ILE B 1 360 ? 0.926 -29.906 -11.336 1 98.5 360 ILE B C 1
ATOM 5781 O O . ILE B 1 360 ? 0.328 -30.188 -10.297 1 98.5 360 ILE B O 1
ATOM 5785 N N . MET B 1 361 ? 0.341 -29.922 -12.492 1 97.56 361 MET B N 1
ATOM 5786 C CA . MET B 1 361 ? -1.078 -30.25 -12.594 1 97.56 361 MET B CA 1
ATOM 5787 C C . MET B 1 361 ? -1.339 -31.688 -12.156 1 97.56 361 MET B C 1
ATOM 5789 O O . MET B 1 361 ? -2.318 -31.953 -11.453 1 97.56 361 MET B O 1
ATOM 5793 N N . ASP B 1 362 ? -0.472 -32.625 -12.617 1 98.56 362 ASP B N 1
ATOM 5794 C CA . ASP B 1 362 ? -0.62 -34 -12.195 1 98.56 362 ASP B CA 1
ATOM 5795 C C . ASP B 1 362 ? -0.617 -34.125 -10.68 1 98.56 362 ASP B C 1
ATOM 5797 O O . ASP B 1 362 ? -1.369 -34.938 -10.109 1 98.56 362 ASP B O 1
ATOM 5801 N N . ILE B 1 363 ? 0.223 -33.375 -10.078 1 98.62 363 ILE B N 1
ATOM 5802 C CA . ILE B 1 363 ? 0.317 -33.406 -8.625 1 98.62 363 ILE B CA 1
ATOM 5803 C C . ILE B 1 363 ? -0.934 -32.781 -8.016 1 98.62 363 ILE B C 1
ATOM 5805 O O . ILE B 1 363 ? -1.543 -33.344 -7.105 1 98.62 363 ILE B O 1
ATOM 5809 N N . GLN B 1 364 ? -1.334 -31.609 -8.5 1 98.25 364 GLN B N 1
ATOM 5810 C CA . GLN B 1 364 ? -2.484 -30.859 -8 1 98.25 364 GLN B CA 1
ATOM 5811 C C . GLN B 1 364 ? -3.756 -31.703 -8.07 1 98.25 364 GLN B C 1
ATOM 5813 O O . GLN B 1 364 ? -4.559 -31.703 -7.129 1 98.25 364 GLN B O 1
ATOM 5818 N N . TYR B 1 365 ? -3.928 -32.5 -9.109 1 97.75 365 TYR B N 1
ATOM 5819 C CA . TYR B 1 365 ? -5.156 -33.25 -9.344 1 97.75 365 TYR B CA 1
ATOM 5820 C C . TYR B 1 365 ? -5.023 -34.688 -8.828 1 97.75 365 TYR B C 1
ATOM 5822 O O . TYR B 1 365 ? -5.922 -35.5 -9.023 1 97.75 365 TYR B O 1
ATOM 5830 N N . GLY B 1 366 ? -3.885 -35.031 -8.289 1 97.5 366 GLY B N 1
ATOM 5831 C CA . GLY B 1 366 ? -3.693 -36.312 -7.66 1 97.5 366 GLY B CA 1
ATOM 5832 C C . GLY B 1 366 ? -3.416 -37.438 -8.656 1 97.5 366 GLY B C 1
ATOM 5833 O O . GLY B 1 366 ? -3.521 -38.625 -8.32 1 97.5 366 GLY B O 1
ATOM 5834 N N . VAL B 1 367 ? -3.195 -37.094 -9.859 1 98.12 367 VAL B N 1
ATOM 5835 C CA . VAL B 1 367 ? -2.736 -38.094 -10.82 1 98.12 367 VAL B CA 1
ATOM 5836 C C . VAL B 1 367 ? -1.428 -38.719 -10.336 1 98.12 367 VAL B C 1
ATOM 5838 O O . VAL B 1 367 ? -1.211 -39.906 -10.484 1 98.12 367 VAL B O 1
ATOM 5841 N N . VAL B 1 368 ? -0.594 -37.875 -9.797 1 97.88 368 VAL B N 1
ATOM 5842 C CA . VAL B 1 368 ? 0.632 -38.281 -9.133 1 97.88 368 VAL B CA 1
ATOM 5843 C C . VAL B 1 368 ? 0.559 -37.969 -7.645 1 97.88 368 VAL B C 1
ATOM 5845 O O . VAL B 1 368 ? 0.359 -36.781 -7.277 1 97.88 368 VAL B O 1
ATOM 5848 N N . GLU B 1 369 ? 0.646 -38.969 -6.828 1 97.31 369 GLU B N 1
ATOM 5849 C CA . GLU B 1 369 ? 0.728 -38.719 -5.395 1 97.31 369 GLU B CA 1
ATOM 5850 C C . GLU B 1 369 ? 2.033 -38 -5.035 1 97.31 369 GLU B C 1
ATOM 5852 O O . GLU B 1 369 ? 3.107 -38.406 -5.484 1 97.31 369 GLU B O 1
ATOM 5857 N N . HIS B 1 370 ? 1.913 -36.969 -4.316 1 97.75 370 HIS B N 1
ATOM 5858 C CA . HIS B 1 370 ? 3.061 -36.156 -3.941 1 97.75 370 HIS B CA 1
ATOM 5859 C C . HIS B 1 370 ? 2.789 -35.375 -2.656 1 97.75 370 HIS B C 1
ATOM 5861 O O . HIS B 1 370 ? 1.657 -34.969 -2.408 1 97.75 370 HIS B O 1
ATOM 5867 N N . PRO B 1 371 ? 3.82 -35.062 -1.879 1 97.5 371 PRO B N 1
ATOM 5868 C CA . PRO B 1 371 ? 3.633 -34.312 -0.628 1 97.5 371 PRO B CA 1
ATOM 5869 C C . PRO B 1 371 ? 3.146 -32.906 -0.855 1 97.5 371 PRO B C 1
ATOM 5871 O O . PRO B 1 371 ? 2.615 -32.281 0.064 1 97.5 371 PRO B O 1
ATOM 5874 N N . PHE B 1 372 ? 3.309 -32.375 -2.033 1 98.25 372 PHE B N 1
ATOM 5875 C CA . PHE B 1 372 ? 2.893 -31.031 -2.338 1 98.25 372 PHE B CA 1
ATOM 5876 C C . PHE B 1 372 ? 1.372 -30.922 -2.359 1 98.25 372 PHE B C 1
ATOM 5878 O O . PHE B 1 372 ? 0.823 -29.812 -2.326 1 98.25 372 PHE B O 1
ATOM 5885 N N . SER B 1 373 ? 0.705 -31.969 -2.533 1 98.25 373 SER B N 1
ATOM 5886 C CA . SER B 1 373 ? -0.75 -32 -2.645 1 98.25 373 SER B CA 1
ATOM 5887 C C . SER B 1 373 ? -1.38 -32.688 -1.446 1 98.25 373 SER B C 1
ATOM 5889 O O . SER B 1 373 ? -1.148 -33.906 -1.228 1 98.25 373 SER B O 1
ATOM 5891 N N . LEU B 1 374 ? -2.178 -31.984 -0.738 1 97.5 374 LEU B N 1
ATOM 5892 C CA . LEU B 1 374 ? -2.809 -32.5 0.469 1 97.5 374 LEU B CA 1
ATOM 5893 C C . LEU B 1 374 ? -4.246 -32.938 0.19 1 97.5 374 LEU B C 1
ATOM 5895 O O . LEU B 1 374 ? -5.102 -32.094 -0.105 1 97.5 374 LEU B O 1
ATOM 5899 N N . ARG B 1 375 ? -4.5 -34.188 0.364 1 97.44 375 ARG B N 1
ATOM 5900 C CA . ARG B 1 375 ? -5.883 -34.656 0.296 1 97.44 375 ARG B CA 1
ATOM 5901 C C . ARG B 1 375 ? -6.645 -34.281 1.565 1 97.44 375 ARG B C 1
ATOM 5903 O O . ARG B 1 375 ? -6.281 -34.719 2.66 1 97.44 375 ARG B O 1
ATOM 5910 N N . ILE B 1 376 ? -7.711 -33.531 1.475 1 96.38 376 ILE B N 1
ATOM 5911 C CA . ILE B 1 376 ? -8.344 -33.031 2.689 1 96.38 376 ILE B CA 1
ATOM 5912 C C . ILE B 1 376 ? -9.648 -33.781 2.938 1 96.38 376 ILE B C 1
ATOM 5914 O O . ILE B 1 376 ? -10.102 -33.906 4.082 1 96.38 376 ILE B O 1
ATOM 5918 N N . PHE B 1 377 ? -10.367 -34.25 1.978 1 93.81 377 PHE B N 1
ATOM 5919 C CA . PHE B 1 377 ? -11.484 -35.188 2.195 1 93.81 377 PHE B CA 1
ATOM 5920 C C . PHE B 1 377 ? -11.852 -35.906 0.902 1 93.81 377 PHE B C 1
ATOM 5922 O O . PHE B 1 377 ? -11.469 -35.469 -0.186 1 93.81 377 PHE B O 1
#